Protein AF-0000000086879594 (afdb_homodimer)

Solvent-accessible surface area (backbone atoms only — not comparable to full-atom values): 29088 Å² total; per-residue (Å²): 90,80,46,72,38,68,49,72,82,68,60,65,84,67,46,51,39,40,62,44,34,37,35,33,39,35,71,40,39,74,44,66,48,80,43,55,66,54,32,58,62,89,45,32,44,65,20,32,41,37,39,39,28,72,30,47,27,28,38,40,47,52,100,88,46,76,40,81,42,37,57,43,20,35,38,27,35,19,44,23,47,61,41,34,36,32,31,28,75,90,44,26,24,21,36,38,37,40,30,26,37,56,52,65,44,53,66,65,52,67,50,61,10,53,89,48,69,36,46,30,30,50,71,54,46,68,60,53,51,49,42,52,50,48,51,49,55,48,54,76,66,60,45,78,82,41,50,39,55,48,26,19,44,52,47,24,46,54,51,41,45,71,67,52,35,29,48,50,100,40,83,80,54,65,60,54,57,32,44,48,54,29,48,46,50,43,52,76,42,27,39,46,96,74,47,68,59,56,45,11,52,70,42,70,39,54,49,69,58,33,49,53,50,39,22,69,68,52,74,43,47,63,70,57,51,47,48,50,36,17,50,45,50,38,51,40,43,41,47,72,46,87,65,48,67,64,54,42,21,53,63,24,39,40,93,38,49,70,56,41,42,50,52,40,23,72,73,62,74,35,44,61,66,57,48,20,57,67,56,35,65,71,74,72,128,89,82,45,73,41,68,48,70,83,68,60,64,84,66,45,51,38,39,63,46,36,38,37,34,38,36,71,39,40,74,43,66,46,81,43,56,66,55,34,58,63,89,46,31,45,66,19,33,42,38,38,38,28,71,29,47,26,27,37,41,47,53,101,88,47,76,42,81,42,35,57,44,20,34,37,27,36,20,45,24,46,60,41,35,37,33,32,27,76,88,44,26,23,21,36,38,36,41,30,25,37,55,54,64,45,54,68,66,52,68,50,61,9,52,89,48,68,37,46,29,30,51,71,54,46,69,59,53,51,50,43,52,50,49,50,50,55,48,54,77,66,60,45,78,83,40,49,38,56,49,25,20,44,52,47,23,47,52,51,42,45,70,67,53,37,29,50,52,99,39,82,80,53,66,59,53,58,31,45,47,52,30,47,45,50,43,53,76,42,28,39,47,96,74,46,68,58,56,44,11,51,70,40,69,40,54,49,68,58,32,48,52,51,41,23,69,68,52,73,41,46,63,70,57,51,47,47,51,37,18,49,46,50,38,52,40,44,40,47,72,47,87,66,49,68,63,54,43,22,53,62,22,39,40,93,38,51,69,57,41,42,52,51,42,24,72,73,63,74,35,46,62,66,57,49,19,56,68,56,35,65,70,73,71,129

Radius of gyration: 26.43 Å; Cα contacts (8 Å, |Δi|>4): 1089; chains: 2; bounding box: 66×77×50 Å

Sequence (570 aa):
MKEHIFLPKPVFPRHVCYPDFIGGYSDFPKHSVNREYRSKEINLDQCYNLHLVLGGKGFLHTPTNSYELTRGQGFLYGPGLRQTYHSDSDDPWSIRWVHFYGIRLEELLNGKGIDEPWLFQCSNFPLVTALMDRLLQLGREYQVEDEHSMAATLYELLTTLQSTANQINVLVNQTAERIREAANYVRSHSHEHITLEQAAGIAGYSTPYFSRKFSQTFGMSFPEFLMESRLLHAKHLLATTNLSIKQITLETGFSQSSYFIRCFRSQENLTPLQFRNIHNLTIGRMKEHIFLPKPVFPRHVCYPDFIGGYSDFPKHSVNREYRSKEINLDQCYNLHLVLGGKGFLHTPTNSYELTRGQGFLYGPGLRQTYHSDSDDPWSIRWVHFYGIRLEELLNGKGIDEPWLFQCSNFPLVTALMDRLLQLGREYQVEDEHSMAATLYELLTTLQSTANQINVLVNQTAERIREAANYVRSHSHEHITLEQAAGIAGYSTPYFSRKFSQTFGMSFPEFLMESRLLHAKHLLATTNLSIKQITLETGFSQSSYFIRCFRSQENLTPLQFRNIHNLTIGR

Foldseek 3Di:
DKDKFADDDAPPAAQQKFFGIKIKDDPDQFFWDWFAFCDPVVPLQAWKKKKAWQAWWKWWDDPVDIDIDGHQKIKMAHHRDTTTMGAHNVTGTIMIMTIMHHDPVCVLLVNARPPHMQIWGQPDRVVLVVLSVVLVVCRVVPDSVCRVVNSVSVSVNSNNCSQGIHRVVDPGCLVLVLLVVLLVVCLVCLLADDDLCNSCVSSPHHSVVSQVVNCVRVVDGPVVSSLVSLLVQLLVCLLPHPDDLVRSCNRSNHPDSVVVQVSNCVVVVDGSNRSSCVRVPDPPD/DKDKFADDDAPPAAQQKFFGIKIKDDPDQFFWDWFAFQDPVSDLQAWKKKKAWQAWWKWWDDPVDIDIDGHQKIKMAHHRDTTTMGAHNVTGTIMIMTIMHHDPVCVLLVNARPPHMQIWGQPDRVVLVVLSVVLVVCRVVPDSVCRVVNSVSVSVNSNNCSQGIHRVVDPGCLVLVLLVVLLVVLLVCLLADDDLCNSCVSSPHHSVVSQVVNCVRVVDGPVVSSLVSLLVQLLVCLQPHPDDLVRSCNRSNHPDSVVVQVSNCVVVVDGSNRSSCVRVPDPPD

InterPro domains:
  IPR003313 AraC-type arabinose-binding/dimerisation domain [PF02311] (48-158)
  IPR009057 Homedomain-like superfamily [SSF46689] (177-227)
  IPR009057 Homedomain-like superfamily [SSF46689] (230-277)
  IPR018060 AraC-like, DNA binding HTH domain [PF12833] (200-277)
  IPR018060 AraC-like, DNA binding HTH domain [PS01124] (180-278)
  IPR018060 AraC-like, DNA binding HTH domain [SM00342] (193-276)
  IPR018062 HTH domain AraC-type, conserved site [PS00041] (230-272)
  IPR037923 Transcription regulator HTH-like [SSF51215] (7-162)

Secondary structure (DSSP, 8-state):
-EEEEE-PPPSSTT-S-EEEEEEEESS-TT-EEEE-TT--GGGTTT-EEEEEEEESEEEEE-SS-EEEEETTEEEEE-TT--EEEEE-SSSBPEEEEEEEE-SSHHHHTTTTTTSS-EEEE-SSHHHHHHHHHHHHHHHHT--GGGHHHHHHHHHHHHHHHHHH-EETTS---HHHHHHHHHHHHHHHTTTS---HHHHHHHHTS-HHHHHHHHHHHHSS-HHHHHHHHHHHHHHHHHHH----HHHHHHHTT-S-HHHHHHHHHHHHSS-HHHHHHHHS-----/-EEEEE-PPPSSTT-S-EEEEEEEE-S-TT-EEEE-TT--GGGTTT-EEEEEEEESEEEEE-SS-EEEEETTEEEEE-TT--EEEEE-SSSBPEEEEEEEE-SSHHHHTTTTTTSS-EEEE-SSHHHHHHHHHHHHHHHHT--GGGHHHHHHHHHHHHHHHHHH-EETTS---HHHHHHHHHHHHHHHTTTS---HHHHHHHHTS-HHHHHHHHHHHHSS-HHHHHHHHHHHHHHHHHHH----HHHHHHHTT-S-HHHHHHHHHHHHSS-HHHHHHHHS-----

Organism: NCBI:txid248903

Nearest PDB structures (foldseek):
  6nwj-assembly1_B  TM=8.249E-01  e=8.366E-11  Clostridium perfringens str. 13
  6nwo-assembly1_A  TM=8.234E-01  e=6.653E-10  Clostridium perfringens str. 13
  3w6v-assembly1_A  TM=9.601E-01  e=6.930E-07  Streptomyces griseus
  3oio-assembly1_A  TM=9.271E-01  e=2.248E-06  Chromobacterium violaceum
  1bl0-assembly1_A  TM=8.661E-01  e=1.598E-05  Escherichia coli

pLDDT: mean 84.56, std 11.78, range [28.56, 98.38]

Structure (mmCIF, N/CA/C/O backbone):
data_AF-0000000086879594-model_v1
#
loop_
_entity.id
_entity.type
_entity.pdbx_description
1 polymer 'AraC family transcriptional regulator'
#
loop_
_atom_site.group_PDB
_atom_site.id
_atom_site.type_symbol
_atom_site.label_atom_id
_atom_site.label_alt_id
_atom_site.label_comp_id
_atom_site.label_asym_id
_atom_site.label_entity_id
_atom_site.label_seq_id
_atom_site.pdbx_PDB_ins_code
_atom_site.Cartn_x
_atom_site.Cartn_y
_atom_site.Cartn_z
_atom_site.occupancy
_atom_site.B_iso_or_equiv
_atom_site.auth_seq_id
_atom_site.auth_comp_id
_atom_site.auth_asym_id
_atom_site.auth_atom_id
_atom_site.pdbx_PDB_model_num
ATOM 1 N N . MET A 1 1 ? -12.969 11.367 24.25 1 64.5 1 MET A N 1
ATOM 2 C CA . MET A 1 1 ? -11.602 11.5 23.75 1 64.5 1 MET A CA 1
ATOM 3 C C . MET A 1 1 ? -11.578 12.055 22.328 1 64.5 1 MET A C 1
ATOM 5 O O . MET A 1 1 ? -12.453 11.727 21.516 1 64.5 1 MET A O 1
ATOM 9 N N . LYS A 1 2 ? -10.945 13.18 22.094 1 78.94 2 LYS A N 1
ATOM 10 C CA . LYS A 1 2 ? -10.766 13.812 20.797 1 78.94 2 LYS A CA 1
ATOM 11 C C . LYS A 1 2 ? -9.305 13.797 20.375 1 78.94 2 LYS A C 1
ATOM 13 O O . LYS A 1 2 ? -8.422 14.195 21.141 1 78.94 2 LYS A O 1
ATOM 18 N N . GLU A 1 3 ? -9.078 13.094 19.297 1 81.31 3 GLU A N 1
ATOM 19 C CA . GLU A 1 3 ? -7.715 13.016 18.797 1 81.31 3 GLU A CA 1
ATOM 20 C C . GLU A 1 3 ? -7.629 13.516 17.359 1 81.31 3 GLU A C 1
ATOM 22 O O . GLU A 1 3 ? -8.461 13.164 16.516 1 81.31 3 GLU A O 1
ATOM 27 N N . HIS A 1 4 ? -6.695 14.453 17.078 1 81.56 4 HIS A N 1
ATOM 28 C CA . HIS A 1 4 ? -6.391 14.977 15.758 1 81.56 4 HIS A CA 1
ATOM 29 C C . HIS A 1 4 ? -4.898 14.875 15.453 1 81.56 4 HIS A C 1
ATOM 31 O O . HIS A 1 4 ? -4.07 15.406 16.203 1 81.56 4 HIS A O 1
ATOM 37 N N . ILE A 1 5 ? -4.648 14.172 14.445 1 84.12 5 ILE A N 1
ATOM 38 C CA . ILE A 1 5 ? -3.26 14 14.031 1 84.12 5 ILE A CA 1
ATOM 39 C C . ILE A 1 5 ? -3.078 14.492 12.602 1 84.12 5 ILE A C 1
ATOM 41 O O . ILE A 1 5 ? -3.691 13.961 11.672 1 84.12 5 ILE A O 1
ATOM 45 N N . PHE A 1 6 ? -2.326 15.516 12.43 1 81.5 6 PHE A N 1
ATOM 46 C CA . PHE A 1 6 ? -2.014 16.031 11.109 1 81.5 6 PHE A CA 1
ATOM 47 C C . PHE A 1 6 ? -0.666 15.516 10.625 1 81.5 6 PHE A C 1
ATOM 49 O O . PHE A 1 6 ? 0.302 15.477 11.391 1 81.5 6 PHE A O 1
ATOM 56 N N . LEU A 1 7 ? -0.667 15.102 9.43 1 84.81 7 LEU A N 1
ATOM 57 C CA . LEU A 1 7 ? 0.548 14.492 8.898 1 84.81 7 LEU A CA 1
ATOM 58 C C . LEU A 1 7 ? 1.254 15.43 7.926 1 84.81 7 LEU A C 1
ATOM 60 O O . LEU A 1 7 ? 0.605 16.234 7.254 1 84.81 7 LEU A O 1
ATOM 64 N N . PRO A 1 8 ? 2.555 15.375 7.859 1 77.94 8 PRO A N 1
ATOM 65 C CA . PRO A 1 8 ? 3.287 16.156 6.855 1 77.94 8 PRO A CA 1
ATOM 66 C C . PRO A 1 8 ? 3.078 15.625 5.438 1 77.94 8 PRO A C 1
ATOM 68 O O . PRO A 1 8 ? 2.641 14.484 5.258 1 77.94 8 PRO A O 1
ATOM 71 N N . LYS A 1 9 ? 3.387 16.516 4.477 1 78 9 LYS A N 1
ATOM 72 C CA . LYS A 1 9 ? 3.432 16.047 3.1 1 78 9 LYS A CA 1
ATOM 73 C C . LYS A 1 9 ? 4.516 14.977 2.922 1 78 9 LYS A C 1
ATOM 75 O O . LYS A 1 9 ? 5.609 15.102 3.477 1 78 9 LYS A O 1
ATOM 80 N N . PRO A 1 10 ? 4.168 13.992 2.195 1 84.25 10 PRO A N 1
ATOM 81 C CA . PRO A 1 10 ? 5.164 12.938 2.016 1 84.25 10 PRO A CA 1
ATOM 82 C C . PRO A 1 10 ? 6.367 13.391 1.193 1 84.25 10 PRO A C 1
ATOM 84 O O . PRO A 1 10 ? 6.234 14.258 0.327 1 84.25 10 PRO A O 1
ATOM 87 N N . VAL A 1 11 ? 7.523 12.812 1.504 1 79.44 11 VAL A N 1
ATOM 88 C CA . VAL A 1 11 ? 8.742 13.055 0.733 1 79.44 11 VAL A CA 1
ATOM 89 C C . VAL A 1 11 ? 8.656 12.328 -0.608 1 79.44 11 VAL A C 1
ATOM 91 O O . VAL A 1 11 ? 8.984 12.898 -1.65 1 79.44 11 VAL A O 1
ATOM 94 N N . PHE A 1 12 ? 8.281 11.062 -0.526 1 85.94 12 PHE A N 1
ATOM 95 C CA . PHE A 1 12 ? 8.031 10.32 -1.759 1 85.94 12 PHE A CA 1
ATOM 96 C C . PHE A 1 12 ? 6.805 10.875 -2.48 1 85.94 12 PHE A C 1
ATOM 98 O O . PHE A 1 12 ? 5.699 10.859 -1.939 1 85.94 12 PHE A O 1
ATOM 105 N N . PRO A 1 13 ? 6.875 11.414 -3.643 1 78.44 13 PRO A N 1
ATOM 106 C CA . PRO A 1 13 ? 5.82 12.219 -4.262 1 78.44 13 PRO A CA 1
ATOM 107 C C . PRO A 1 13 ? 4.785 11.367 -4.996 1 78.44 13 PRO A C 1
ATOM 109 O O . PRO A 1 13 ? 3.797 11.898 -5.508 1 78.44 13 PRO A O 1
ATOM 112 N N . ARG A 1 14 ? 4.914 10.094 -5.062 1 86.19 14 ARG A N 1
ATOM 113 C CA . ARG A 1 14 ? 4.055 9.328 -5.957 1 86.19 14 ARG A CA 1
ATOM 114 C C . ARG A 1 14 ? 3.244 8.297 -5.18 1 86.19 14 ARG A C 1
ATOM 116 O O . ARG A 1 14 ? 2.947 7.215 -5.695 1 86.19 14 ARG A O 1
ATOM 123 N N . HIS A 1 15 ? 3.008 8.562 -3.943 1 93.31 15 HIS A N 1
ATOM 124 C CA . HIS A 1 15 ? 2.137 7.652 -3.207 1 93.31 15 HIS A CA 1
ATOM 125 C C . HIS A 1 15 ? 0.747 7.594 -3.83 1 93.31 15 HIS A C 1
ATOM 127 O O . HIS A 1 15 ? 0.178 8.633 -4.188 1 93.31 15 HIS A O 1
ATOM 133 N N . VAL A 1 16 ? 0.191 6.453 -3.916 1 91.38 16 VAL A N 1
ATOM 134 C CA . VAL A 1 16 ? -1.162 6.281 -4.434 1 91.38 16 VAL A CA 1
ATOM 135 C C . VAL A 1 16 ? -2.17 6.898 -3.469 1 91.38 16 VAL A C 1
ATOM 137 O O . VAL A 1 16 ? -3.209 7.414 -3.891 1 91.38 16 VAL A O 1
ATOM 140 N N . CYS A 1 17 ? -1.896 6.82 -2.246 1 94.5 17 CYS A N 1
ATOM 141 C CA . CYS A 1 17 ? -2.703 7.434 -1.196 1 94.5 17 CYS A CA 1
ATOM 142 C C . CYS A 1 17 ? -1.844 7.809 0.004 1 94.5 17 CYS A C 1
ATOM 144 O O . CYS A 1 17 ? -0.892 7.102 0.338 1 94.5 17 CYS A O 1
ATOM 146 N N . TYR A 1 18 ? -2.168 8.852 0.578 1 95 18 TYR A N 1
ATOM 147 C CA . TYR A 1 18 ? -1.444 9.328 1.75 1 95 18 TYR A CA 1
ATOM 148 C C . TYR A 1 18 ? -2.359 10.141 2.664 1 95 18 TYR A C 1
ATOM 150 O O . TYR A 1 18 ? -3.152 10.953 2.191 1 95 18 TYR A O 1
ATOM 158 N N . PRO A 1 19 ? -2.262 9.859 3.947 1 94.81 19 PRO A N 1
ATOM 159 C CA . PRO A 1 19 ? -3.143 10.594 4.859 1 94.81 19 PRO A CA 1
ATOM 160 C C . PRO A 1 19 ? -2.705 12.039 5.074 1 94.81 19 PRO A C 1
ATOM 162 O O . PRO A 1 19 ? -1.505 12.32 5.125 1 94.81 19 PRO A O 1
ATOM 165 N N . ASP A 1 20 ? -3.613 12.922 5.074 1 87.19 20 ASP A N 1
ATOM 166 C CA . ASP A 1 20 ? -3.398 14.328 5.406 1 87.19 20 ASP A CA 1
ATOM 167 C C . ASP A 1 20 ? -3.678 14.594 6.883 1 87.19 20 ASP A C 1
ATOM 169 O O . ASP A 1 20 ? -2.898 15.273 7.555 1 87.19 20 ASP A O 1
ATOM 173 N N . PHE A 1 21 ? -4.777 14.023 7.25 1 86 21 PHE A N 1
ATOM 174 C CA . PHE A 1 21 ? -5.301 14.266 8.586 1 86 21 PHE A CA 1
ATOM 175 C C . PHE A 1 21 ? -6.043 13.039 9.109 1 86 21 PHE A C 1
ATOM 177 O O . PHE A 1 21 ? -6.863 12.453 8.398 1 86 21 PHE A O 1
ATOM 184 N N . ILE A 1 22 ? -5.633 12.531 10.406 1 91.44 22 ILE A N 1
ATOM 185 C CA . ILE A 1 22 ? -6.277 11.375 11.023 1 91.44 22 ILE A CA 1
ATOM 186 C C . ILE A 1 22 ? -6.809 11.758 12.406 1 91.44 22 ILE A C 1
ATOM 188 O O . ILE A 1 22 ? -6.242 12.625 13.078 1 91.44 22 ILE A O 1
ATOM 192 N N . GLY A 1 23 ? -7.938 11.164 12.75 1 89.75 23 GLY A N 1
ATOM 193 C CA . GLY A 1 23 ? -8.438 11.438 14.086 1 89.75 23 GLY A CA 1
ATOM 194 C C . GLY A 1 23 ? -9.578 10.531 14.5 1 89.75 23 GLY A C 1
ATOM 195 O O . GLY A 1 23 ? -9.82 9.5 13.859 1 89.75 23 GLY A O 1
ATOM 196 N N . GLY A 1 24 ? -10.078 10.805 15.672 1 86.94 24 GLY A N 1
ATOM 197 C CA . GLY A 1 24 ? -11.211 10.078 16.219 1 86.94 24 GLY A CA 1
ATOM 198 C C . GLY A 1 24 ? -11.875 10.797 17.375 1 86.94 24 GLY A C 1
ATOM 199 O O . GLY A 1 24 ? -11.258 11.641 18.031 1 86.94 24 GLY A O 1
ATOM 200 N N . TYR A 1 25 ? -13.164 10.617 17.453 1 81.56 25 TYR A N 1
ATOM 201 C CA . TYR A 1 25 ? -13.953 11.117 18.578 1 81.56 25 TYR A CA 1
ATOM 202 C C . TYR A 1 25 ? -14.633 9.977 19.312 1 81.56 25 TYR A C 1
ATOM 204 O O . TYR A 1 25 ? -15.078 9.008 18.703 1 81.56 25 TYR A O 1
ATOM 212 N N . SER A 1 26 ? -14.469 10.008 20.547 1 78.38 26 SER A N 1
ATOM 213 C CA . SER A 1 26 ? -15.258 9.086 21.359 1 78.38 26 SER A CA 1
ATOM 214 C C . SER A 1 26 ? -16.172 9.844 22.312 1 78.38 26 SER A C 1
ATOM 216 O O . SER A 1 26 ? -15.742 10.773 22.984 1 78.38 26 SER A O 1
ATOM 218 N N . ASP A 1 27 ? -17.469 9.406 22.344 1 70 27 ASP A N 1
ATOM 219 C CA . ASP A 1 27 ? -18.469 9.898 23.281 1 70 27 ASP A CA 1
ATOM 220 C C . ASP A 1 27 ? -18.594 11.422 23.203 1 70 27 ASP A C 1
ATOM 222 O O . ASP A 1 27 ? -18.531 12.102 24.234 1 70 27 ASP A O 1
ATOM 226 N N . PHE A 1 28 ? -18.688 11.953 22.016 1 71.44 28 PHE A N 1
ATOM 227 C CA . PHE A 1 28 ? -18.875 13.375 21.797 1 71.44 28 PHE A CA 1
ATOM 228 C C . PHE A 1 28 ? -20.219 13.648 21.125 1 71.44 28 PHE A C 1
ATOM 230 O O . PHE A 1 28 ? -20.297 13.727 19.891 1 71.44 28 PHE A O 1
ATOM 237 N N . PRO A 1 29 ? -21.188 13.773 22 1 72.88 29 PRO A N 1
ATOM 238 C CA . PRO A 1 29 ? -22.547 13.898 21.469 1 72.88 29 PRO A CA 1
ATOM 239 C C . PRO A 1 29 ? -22.734 15.148 20.594 1 72.88 29 PRO A C 1
ATOM 241 O O . PRO A 1 29 ? -23.672 15.227 19.812 1 72.88 29 PRO A O 1
ATOM 244 N N . LYS A 1 30 ? -21.844 16.094 20.609 1 70.44 30 LYS A N 1
ATOM 245 C CA . LYS A 1 30 ? -22 17.359 19.891 1 70.44 30 LYS A CA 1
ATOM 246 C C . LYS A 1 30 ? -21.328 17.312 18.531 1 70.44 30 LYS A C 1
ATOM 248 O O . LYS A 1 30 ? -21.297 18.312 17.812 1 70.44 30 LYS A O 1
ATOM 253 N N . HIS A 1 31 ? -20.938 16.219 18.25 1 75.56 31 HIS A N 1
ATOM 254 C CA . HIS A 1 31 ? -20.266 16.141 16.953 1 75.56 31 HIS A CA 1
ATOM 255 C C . HIS A 1 31 ? -21.25 16.312 15.805 1 75.56 31 HIS A C 1
ATOM 257 O O . HIS A 1 31 ? -22.172 15.492 15.641 1 75.56 31 HIS A O 1
ATOM 263 N N . SER A 1 32 ? -21.156 17.422 15.07 1 75.62 32 SER A N 1
ATOM 264 C CA . SER A 1 32 ? -22 17.719 13.914 1 75.62 32 SER A CA 1
ATOM 265 C C . SER A 1 32 ? -21.203 18.422 12.82 1 75.62 32 SER A C 1
ATOM 267 O O . SER A 1 32 ? -20.422 19.328 13.102 1 75.62 32 SER A O 1
ATOM 269 N N . VAL A 1 33 ? -21.281 17.984 11.664 1 77.56 33 VAL A N 1
ATOM 270 C CA . VAL A 1 33 ? -20.578 18.547 10.516 1 77.56 33 VAL A CA 1
ATOM 271 C C . VAL A 1 33 ? -21.578 18.922 9.422 1 77.56 33 VAL A C 1
ATOM 273 O O . VAL A 1 33 ? -22.484 18.156 9.117 1 77.56 33 VAL A O 1
ATOM 276 N N . ASN A 1 34 ? -21.547 20.141 8.984 1 75.25 34 ASN A N 1
ATOM 277 C CA . ASN A 1 34 ? -22.266 20.656 7.828 1 75.25 34 ASN A CA 1
ATOM 278 C C . ASN A 1 34 ? -21.344 21.422 6.891 1 75.25 34 ASN A C 1
ATOM 280 O O . ASN A 1 34 ? -21.031 22.594 7.152 1 75.25 34 ASN A O 1
ATOM 284 N N . ARG A 1 35 ? -20.953 20.719 5.836 1 73.38 35 ARG A N 1
ATOM 285 C CA . ARG A 1 35 ? -20.031 21.344 4.891 1 73.38 35 ARG A CA 1
ATOM 286 C C . ARG A 1 35 ? -20.656 21.422 3.496 1 73.38 35 ARG A C 1
ATOM 288 O O . ARG A 1 35 ? -21.281 20.453 3.033 1 73.38 35 ARG A O 1
ATOM 295 N N . GLU A 1 36 ? -20.438 22.594 2.936 1 70.44 36 GLU A N 1
ATOM 296 C CA . GLU A 1 36 ? -20.984 22.828 1.604 1 70.44 36 GLU A CA 1
ATOM 297 C C . GLU A 1 36 ? -20.062 22.266 0.521 1 70.44 36 GLU A C 1
ATOM 299 O O . GLU A 1 36 ? -18.922 21.922 0.793 1 70.44 36 GLU A O 1
ATOM 304 N N . TYR A 1 37 ? -20.656 22.25 -0.643 1 69.38 37 TYR A N 1
ATOM 305 C CA . TYR A 1 37 ? -19.906 21.766 -1.798 1 69.38 37 TYR A CA 1
ATOM 306 C C . TYR A 1 37 ? -18.641 22.594 -2.008 1 69.38 37 TYR A C 1
ATOM 308 O O . TYR A 1 37 ? -18.656 23.812 -1.871 1 69.38 37 TYR A O 1
ATOM 316 N N . ARG A 1 38 ? -17.578 21.891 -2.324 1 62.81 38 ARG A N 1
ATOM 317 C CA . ARG A 1 38 ? -16.281 22.438 -2.709 1 62.81 38 ARG A CA 1
ATOM 318 C C . ARG A 1 38 ? -15.664 23.234 -1.569 1 62.81 38 ARG A C 1
ATOM 320 O O . ARG A 1 38 ? -14.977 24.234 -1.807 1 62.81 38 ARG A O 1
ATOM 327 N N . SER A 1 39 ? -16.062 22.828 -0.453 1 58.25 39 SER A N 1
ATOM 328 C CA . SER A 1 39 ? -15.445 23.484 0.695 1 58.25 39 SER A CA 1
ATOM 329 C C . SER A 1 39 ? -13.93 23.328 0.671 1 58.25 39 SER A C 1
ATOM 331 O O . SER A 1 39 ? -13.414 22.234 0.4 1 58.25 39 SER A O 1
ATOM 333 N N . LYS A 1 40 ? -13.289 24.359 0.74 1 58.16 40 LYS A N 1
ATOM 334 C CA . LYS A 1 40 ? -11.828 24.344 0.805 1 58.16 40 LYS A CA 1
ATOM 335 C C . LYS A 1 40 ? -11.344 24.172 2.24 1 58.16 40 LYS A C 1
ATOM 337 O O . LYS A 1 40 ? -10.141 24.172 2.5 1 58.16 40 LYS A O 1
ATOM 342 N N . GLU A 1 41 ? -12.383 24.016 3.029 1 58.34 41 GLU A N 1
ATOM 343 C CA . GLU A 1 41 ? -12.031 23.812 4.434 1 58.34 41 GLU A CA 1
ATOM 344 C C . GLU A 1 41 ? -11.211 22.547 4.613 1 58.34 41 GLU A C 1
ATOM 346 O O . GLU A 1 41 ? -11.602 21.469 4.137 1 58.34 41 GLU A O 1
ATOM 351 N N . ILE A 1 42 ? -10.102 22.672 5.184 1 56.41 42 ILE A N 1
ATOM 352 C CA . ILE A 1 42 ? -9.195 21.578 5.516 1 56.41 42 ILE A CA 1
ATOM 353 C C . ILE A 1 42 ? -8.898 20.75 4.266 1 56.41 42 ILE A C 1
ATOM 355 O O . ILE A 1 42 ? -8.883 19.531 4.316 1 56.41 42 ILE A O 1
ATOM 359 N N . ASN A 1 43 ? -8.859 21.391 3.15 1 63.59 43 ASN A N 1
ATOM 360 C CA . ASN A 1 43 ? -8.5 20.781 1.867 1 63.59 43 ASN A CA 1
ATOM 361 C C . ASN A 1 43 ? -9.531 19.75 1.427 1 63.59 43 ASN A C 1
ATOM 363 O O . ASN A 1 43 ? -9.172 18.75 0.805 1 63.59 43 ASN A O 1
ATOM 367 N N . LEU A 1 44 ? -10.75 19.891 1.897 1 68.5 44 LEU A N 1
ATOM 368 C CA . LEU A 1 44 ? -11.789 18.922 1.604 1 68.5 44 LEU A CA 1
ATOM 369 C C . LEU A 1 44 ? -12.141 18.922 0.119 1 68.5 44 LEU A C 1
ATOM 371 O O . LEU A 1 44 ? -12.773 17.984 -0.377 1 68.5 44 LEU A O 1
ATOM 375 N N . ASP A 1 45 ? -11.68 19.891 -0.508 1 68.75 45 ASP A N 1
ATOM 376 C CA . ASP A 1 45 ? -11.875 19.938 -1.955 1 68.75 45 ASP A CA 1
ATOM 377 C C . ASP A 1 45 ? -10.883 19.016 -2.668 1 68.75 45 ASP A C 1
ATOM 379 O O . ASP A 1 45 ? -11.07 18.688 -3.84 1 68.75 45 ASP A O 1
ATOM 383 N N . GLN A 1 46 ? -9.93 18.578 -1.883 1 71.75 46 GLN A N 1
ATOM 384 C CA . GLN A 1 46 ? -8.891 17.797 -2.543 1 71.75 46 GLN A CA 1
ATOM 385 C C . GLN A 1 46 ? -8.727 16.422 -1.893 1 71.75 46 GLN A C 1
ATOM 387 O O . GLN A 1 46 ? -8.133 15.523 -2.479 1 71.75 46 GLN A O 1
ATOM 392 N N . CYS A 1 47 ? -9.344 16.312 -0.742 1 87 47 CYS A N 1
ATOM 393 C CA . CYS A 1 47 ? -9.07 15.094 0.009 1 87 47 CYS A CA 1
ATOM 394 C C . CYS A 1 47 ? -10.312 14.219 0.114 1 87 47 CYS A C 1
ATOM 396 O O . CYS A 1 47 ? -11.438 14.734 0.125 1 87 47 CYS A O 1
ATOM 398 N N . TYR A 1 48 ? -10.133 12.969 0.056 1 92.5 48 TYR A N 1
ATOM 399 C CA . TYR A 1 48 ? -11.148 12.023 0.489 1 92.5 48 TYR A CA 1
ATOM 400 C C . TYR A 1 48 ? -11.289 12.023 2.008 1 92.5 48 TYR A C 1
ATOM 402 O O . TYR A 1 48 ? -10.336 12.367 2.721 1 92.5 48 TYR A O 1
ATOM 410 N N . ASN A 1 49 ? -12.477 11.734 2.449 1 93.38 49 ASN A N 1
ATOM 411 C CA . ASN A 1 49 ? -12.773 11.695 3.879 1 93.38 49 ASN A CA 1
ATOM 412 C C . ASN A 1 49 ? -13.477 10.398 4.273 1 93.38 49 ASN A C 1
ATOM 414 O O . ASN A 1 49 ? -14.664 10.219 3.988 1 93.38 49 ASN A O 1
ATOM 418 N N . LEU A 1 50 ? -12.719 9.484 4.984 1 96 50 LEU A N 1
ATOM 419 C CA . LEU A 1 50 ? -13.234 8.188 5.395 1 96 50 LEU A CA 1
ATOM 420 C C . LEU A 1 50 ? -13.562 8.18 6.887 1 96 50 LEU A C 1
ATOM 422 O O . LEU A 1 50 ? -12.758 8.625 7.703 1 96 50 LEU A O 1
ATOM 426 N N . HIS A 1 51 ? -14.781 7.738 7.227 1 95.38 51 HIS A N 1
ATOM 427 C CA . HIS A 1 51 ? -15.195 7.609 8.617 1 95.38 51 HIS A CA 1
ATOM 428 C C . HIS A 1 51 ? -15.602 6.18 8.945 1 95.38 51 HIS A C 1
ATOM 430 O O . HIS A 1 51 ? -16.25 5.512 8.133 1 95.38 51 HIS A O 1
ATOM 436 N N . LEU A 1 52 ? -15.211 5.738 10.07 1 95.5 52 LEU A N 1
ATOM 437 C CA . LEU A 1 52 ? -15.594 4.438 10.609 1 95.5 52 LEU A CA 1
ATOM 438 C C . LEU A 1 52 ? -16.25 4.586 11.977 1 95.5 52 LEU A C 1
ATOM 440 O O . LEU A 1 52 ? -15.711 5.254 12.859 1 95.5 52 LEU A O 1
ATOM 444 N N . VAL A 1 53 ? -17.422 3.961 12.156 1 94.38 53 VAL A N 1
ATOM 445 C CA . VAL A 1 53 ? -18.125 4.016 13.43 1 94.38 53 VAL A CA 1
ATOM 446 C C . VAL A 1 53 ? -17.703 2.832 14.305 1 94.38 53 VAL A C 1
ATOM 448 O O . VAL A 1 53 ? -17.922 1.675 13.938 1 94.38 53 VAL A O 1
ATOM 451 N N . LEU A 1 54 ? -17.125 3.117 15.414 1 94.25 54 LEU A N 1
ATOM 452 C CA . LEU A 1 54 ? -16.641 2.09 16.328 1 94.25 54 LEU A CA 1
ATOM 453 C C . LEU A 1 54 ? -17.719 1.725 17.344 1 94.25 54 LEU A C 1
ATOM 455 O O . LEU A 1 54 ? -17.703 0.624 17.906 1 94.25 54 LEU A O 1
ATOM 459 N N . GLY A 1 55 ? -18.531 2.584 17.656 1 92.81 55 GLY A N 1
ATOM 460 C CA . GLY A 1 55 ? -19.625 2.41 18.594 1 92.81 55 GLY A CA 1
ATOM 461 C C . GLY A 1 55 ? -20.625 3.559 18.578 1 92.81 55 GLY A C 1
ATOM 462 O O . GLY A 1 55 ? -20.359 4.609 17.984 1 92.81 55 GLY A O 1
ATOM 463 N N . GLY A 1 56 ? -21.766 3.244 19.219 1 93.06 56 GLY A N 1
ATOM 464 C CA . GLY A 1 56 ? -22.812 4.258 19.203 1 93.06 56 GLY A CA 1
ATOM 465 C C . GLY A 1 56 ? -23.484 4.395 17.844 1 93.06 56 GLY A C 1
ATOM 466 O O . GLY A 1 56 ? -23.547 3.438 17.078 1 93.06 56 GLY A O 1
ATOM 467 N N . LYS A 1 57 ? -24.172 5.555 17.719 1 91.81 57 LYS A N 1
ATOM 468 C CA . LYS A 1 57 ? -24.828 5.754 16.438 1 91.81 57 LYS A CA 1
ATOM 469 C C . LYS A 1 57 ? -24.766 7.219 16.016 1 91.81 57 LYS A C 1
ATOM 471 O O . LYS A 1 57 ? -24.578 8.109 16.844 1 91.81 57 LYS A O 1
ATOM 476 N N . GLY A 1 58 ? -24.781 7.426 14.75 1 91.5 58 GLY A N 1
ATOM 477 C CA . GLY A 1 58 ? -24.828 8.734 14.117 1 91.5 58 GLY A CA 1
ATOM 478 C C . GLY A 1 58 ? -25.625 8.742 12.836 1 91.5 58 GLY A C 1
ATOM 479 O O . GLY A 1 58 ? -26.219 7.734 12.461 1 91.5 58 GLY A O 1
ATOM 480 N N . PHE A 1 59 ? -25.688 9.953 12.336 1 90.5 59 PHE A N 1
ATOM 481 C CA . PHE A 1 59 ? -26.531 10.109 11.156 1 90.5 59 PHE A CA 1
ATOM 482 C C . PHE A 1 59 ? -25.781 10.859 10.062 1 90.5 59 PHE A C 1
ATOM 484 O O . PHE A 1 59 ? -25.047 11.805 10.336 1 90.5 59 PHE A O 1
ATOM 491 N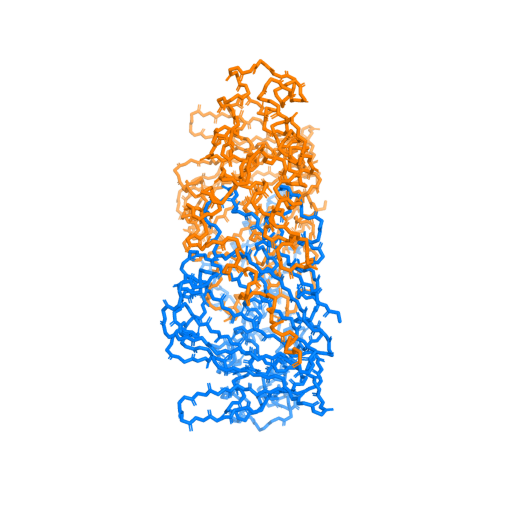 N . LEU A 1 60 ? -25.906 10.336 8.852 1 90.56 60 LEU A N 1
ATOM 492 C CA . LEU A 1 60 ? -25.438 11.023 7.656 1 90.56 60 LEU A CA 1
ATOM 493 C C . LEU A 1 60 ? -26.625 11.461 6.793 1 90.56 60 LEU A C 1
ATOM 495 O O . LEU A 1 60 ? -27.547 10.688 6.566 1 90.56 60 LEU A O 1
ATOM 499 N N . HIS A 1 61 ? -26.594 12.734 6.375 1 85.94 61 HIS A N 1
ATOM 500 C CA . HIS A 1 61 ? -27.703 13.289 5.613 1 85.94 61 HIS A CA 1
ATOM 501 C C . HIS A 1 61 ? -27.281 13.625 4.188 1 85.94 61 HIS A C 1
ATOM 503 O O . HIS A 1 61 ? -26.234 14.242 3.977 1 85.94 61 HIS A O 1
ATOM 509 N N . THR A 1 62 ? -28.031 13.125 3.299 1 78.56 62 THR A N 1
ATOM 510 C CA . THR A 1 62 ? -28 13.586 1.917 1 78.56 62 THR A CA 1
ATOM 511 C C . THR A 1 62 ? -29.219 14.445 1.598 1 78.56 62 THR A C 1
ATOM 513 O O . THR A 1 62 ? -30.141 14.547 2.408 1 78.56 62 THR A O 1
ATOM 516 N N . PRO A 1 63 ? -29.141 15.195 0.487 1 72.94 63 PRO A N 1
ATOM 517 C CA . PRO A 1 63 ? -30.312 16.016 0.173 1 72.94 63 PRO A CA 1
ATOM 518 C C . PRO A 1 63 ? -31.609 15.219 0.167 1 72.94 63 PRO A C 1
ATOM 520 O O . PRO A 1 63 ? -32.656 15.742 0.537 1 72.94 63 PRO A O 1
ATOM 523 N N . THR A 1 64 ? -31.547 13.922 -0.129 1 70.81 64 THR 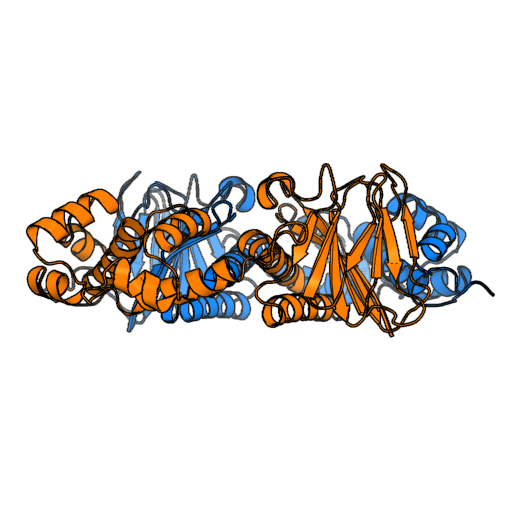A N 1
ATOM 524 C CA . THR A 1 64 ? -32.781 13.141 -0.327 1 70.81 64 THR A CA 1
ATOM 525 C C . THR A 1 64 ? -32.969 12.148 0.816 1 70.81 64 THR A C 1
ATOM 527 O O . THR A 1 64 ? -34.094 11.695 1.064 1 70.81 64 THR A O 1
ATOM 530 N N . ASN A 1 65 ? -31.875 11.828 1.525 1 79.44 65 ASN A N 1
ATOM 531 C CA . ASN A 1 65 ? -32 10.734 2.477 1 79.44 65 ASN A CA 1
ATOM 532 C C . ASN A 1 65 ? -31.188 10.992 3.742 1 79.44 65 ASN A C 1
ATOM 534 O O . ASN A 1 65 ? -30.328 11.867 3.76 1 79.44 65 ASN A O 1
ATOM 538 N N . SER A 1 66 ? -31.688 10.32 4.812 1 86.56 66 SER A N 1
ATOM 539 C CA . SER A 1 66 ? -30.922 10.258 6.059 1 86.56 66 SER A CA 1
ATOM 540 C C . SER A 1 66 ? -30.578 8.82 6.422 1 86.56 66 SER A C 1
ATOM 542 O O . SER A 1 66 ? -31.438 7.941 6.391 1 86.56 66 SER A O 1
ATOM 544 N N . TYR A 1 67 ? -29.328 8.633 6.77 1 88 67 TYR A N 1
ATOM 545 C CA . TYR A 1 67 ? -28.859 7.289 7.062 1 88 67 TYR A CA 1
ATOM 546 C C . TYR A 1 67 ? -28.328 7.195 8.484 1 88 67 TYR A C 1
ATOM 548 O O . TYR A 1 67 ? -27.516 8.023 8.906 1 88 67 TYR A O 1
ATOM 556 N N . GLU A 1 68 ? -28.922 6.227 9.141 1 91.88 68 GLU A N 1
ATOM 557 C CA . GLU A 1 68 ? -28.344 5.918 10.445 1 91.88 68 GLU A CA 1
ATOM 558 C C . GLU A 1 68 ? -27.156 4.98 10.312 1 91.88 68 GLU A C 1
ATOM 560 O O . GLU A 1 68 ? -27.219 3.99 9.586 1 91.88 68 GLU A O 1
ATOM 565 N N . LEU A 1 69 ? -26.062 5.34 10.969 1 92.19 69 LEU A N 1
ATOM 566 C CA . LEU A 1 69 ? -24.859 4.512 10.969 1 92.19 69 LEU A CA 1
ATOM 567 C C . LEU A 1 69 ? -24.516 4.043 12.383 1 92.19 69 LEU A C 1
ATOM 569 O O . LEU A 1 69 ? -24.578 4.828 13.336 1 92.19 69 LEU A O 1
ATOM 573 N N . THR A 1 70 ? -24.172 2.764 12.492 1 93.44 70 THR A N 1
ATOM 574 C CA . THR A 1 70 ? -23.828 2.158 13.773 1 93.44 70 THR A CA 1
ATOM 575 C C . THR A 1 70 ? -22.5 1.415 13.68 1 93.44 70 THR A C 1
ATOM 577 O O . THR A 1 70 ? -21.812 1.493 12.664 1 93.44 70 THR A O 1
ATOM 580 N N . ARG A 1 71 ? -22.203 0.739 14.805 1 93.44 71 ARG A N 1
ATOM 581 C CA . ARG A 1 71 ? -20.906 0.054 14.914 1 93.44 71 ARG A CA 1
ATOM 582 C C . ARG A 1 71 ? -20.656 -0.824 13.688 1 93.44 71 ARG A C 1
ATOM 584 O O . ARG A 1 71 ? -21.516 -1.605 13.289 1 93.44 71 ARG A O 1
ATOM 591 N N . GLY A 1 72 ? -19.453 -0.671 13.125 1 93.19 72 GLY A N 1
ATOM 592 C CA . GLY A 1 72 ? -19.062 -1.501 12 1 93.19 72 GLY A CA 1
ATOM 593 C C . GLY A 1 72 ? -19.391 -0.885 10.656 1 93.19 72 GLY A C 1
ATOM 594 O O . GLY A 1 72 ? -19 -1.399 9.609 1 93.19 72 GLY A O 1
ATOM 595 N N . GLN A 1 73 ? -20.109 0.143 10.719 1 93.56 73 GLN A N 1
ATOM 596 C CA . GLN A 1 73 ? -20.453 0.855 9.492 1 93.56 73 GLN A CA 1
ATOM 597 C C . GLN A 1 73 ? -19.594 2.1 9.32 1 93.56 73 GLN A C 1
ATOM 599 O O . GLN A 1 73 ? -18.875 2.494 10.234 1 93.56 73 GLN A O 1
ATOM 604 N N . GLY A 1 74 ? -19.578 2.631 8.078 1 94.69 74 GLY A N 1
ATOM 605 C CA . GLY A 1 74 ? -18.797 3.822 7.777 1 94.69 74 GLY A CA 1
ATOM 606 C C . GLY A 1 74 ? -19.234 4.512 6.496 1 94.69 74 GLY A C 1
ATOM 607 O O . GLY A 1 74 ? -20.219 4.121 5.879 1 94.69 74 GLY A O 1
ATOM 608 N N . PHE A 1 75 ? -18.594 5.574 6.211 1 93.06 75 PHE A N 1
ATOM 609 C CA . PHE A 1 75 ? -18.891 6.328 5.004 1 93.06 75 PHE A CA 1
ATOM 610 C C . PHE A 1 75 ? -17.641 6.992 4.445 1 93.06 75 PHE A C 1
ATOM 612 O O . PHE A 1 75 ? -16.688 7.238 5.176 1 93.06 75 PHE A O 1
ATOM 619 N N . LEU A 1 76 ? -17.672 7.207 3.164 1 94.06 76 LEU A N 1
ATOM 620 C CA . LEU A 1 76 ? -16.578 7.824 2.426 1 94.06 76 LEU A CA 1
ATOM 621 C C . LEU A 1 76 ? -17.078 8.961 1.542 1 94.06 76 LEU A C 1
ATOM 623 O O . LEU A 1 76 ? -18 8.766 0.749 1 94.06 76 LEU A O 1
ATOM 627 N N . TYR A 1 77 ? -16.484 10.172 1.768 1 89.62 77 TYR A N 1
ATOM 628 C CA . TYR A 1 77 ? -16.734 11.312 0.892 1 89.62 77 TYR A CA 1
ATOM 629 C C . TYR A 1 77 ? -15.539 11.547 -0.037 1 89.62 77 TYR A C 1
ATOM 631 O O . TYR A 1 77 ? -14.391 11.547 0.405 1 89.62 77 TYR A O 1
ATOM 639 N N . GLY A 1 78 ? -15.852 11.664 -1.314 1 87.12 78 GLY A N 1
ATOM 640 C CA . GLY A 1 78 ? -14.82 12.133 -2.227 1 87.12 78 GLY A CA 1
ATOM 641 C C . GLY A 1 78 ? -14.578 13.633 -2.137 1 87.12 78 GLY A C 1
ATOM 642 O O . GLY A 1 78 ? -15.281 14.336 -1.402 1 87.12 78 GLY A O 1
ATOM 643 N N . PRO A 1 79 ? -13.594 14.109 -2.875 1 82.19 79 PRO A N 1
ATOM 644 C CA . PRO A 1 79 ? -13.25 15.539 -2.82 1 82.19 79 PRO A CA 1
ATOM 645 C C . PRO A 1 79 ? -14.398 16.438 -3.271 1 82.19 79 PRO A C 1
ATOM 647 O O . PRO A 1 79 ? -15.039 16.172 -4.285 1 82.19 79 PRO A O 1
ATOM 650 N N . GLY A 1 80 ? -14.664 17.422 -2.424 1 76 80 GLY A N 1
ATOM 651 C CA . GLY A 1 80 ? -15.578 18.484 -2.822 1 76 80 GLY A CA 1
ATOM 652 C C . GLY A 1 80 ? -17.031 18.156 -2.533 1 76 80 GLY A C 1
ATOM 653 O O . GLY A 1 80 ? -17.906 18.984 -2.742 1 76 80 GLY A O 1
ATOM 654 N N . LEU A 1 81 ? -17.359 17.016 -2.098 1 77.06 81 LEU A N 1
ATOM 655 C CA . LEU A 1 81 ? -18.734 16.641 -1.812 1 77.06 81 LEU A CA 1
ATOM 656 C C . LEU A 1 81 ? -19.25 17.344 -0.562 1 77.06 81 LEU A C 1
ATOM 658 O O . LEU A 1 81 ? -18.484 17.562 0.386 1 77.06 81 LEU A O 1
ATOM 662 N N . ARG A 1 82 ? -20.5 17.672 -0.682 1 76.88 82 ARG A N 1
ATOM 663 C CA . ARG A 1 82 ? -21.156 18.203 0.507 1 76.88 82 ARG A CA 1
ATOM 664 C C . ARG A 1 82 ? -21.234 17.141 1.602 1 76.88 82 ARG A C 1
ATOM 666 O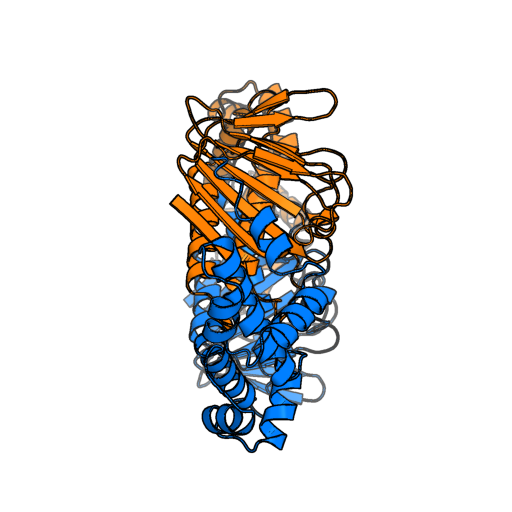 O . ARG A 1 82 ? -21.5 15.969 1.323 1 76.88 82 ARG A O 1
ATOM 673 N N . GLN A 1 83 ? -20.969 17.562 2.789 1 82.94 83 GLN A N 1
ATOM 674 C CA . GLN A 1 83 ? -20.953 16.641 3.908 1 82.94 83 GLN A CA 1
ATOM 675 C C . GLN A 1 83 ? -21.875 17.094 5.023 1 82.94 83 GLN A C 1
ATOM 677 O O . GLN A 1 83 ? -21.781 18.219 5.5 1 82.94 83 GLN A O 1
ATOM 682 N N . THR A 1 84 ? -22.828 16.266 5.367 1 84.44 84 THR A N 1
ATOM 683 C CA . THR A 1 84 ? -23.703 16.531 6.5 1 84.44 84 THR A CA 1
ATOM 684 C C . THR A 1 84 ? -23.891 15.281 7.348 1 84.44 84 THR A C 1
ATOM 686 O O . THR A 1 84 ? -24.516 14.312 6.906 1 84.44 84 THR A O 1
ATOM 689 N N . TYR A 1 85 ? -23.344 15.281 8.492 1 87.56 85 TYR A N 1
ATOM 690 C CA . TYR A 1 85 ? -23.484 14.156 9.406 1 87.56 85 TYR A CA 1
ATOM 691 C C . TYR A 1 85 ? -23.328 14.602 10.859 1 87.56 85 TYR A C 1
ATOM 693 O O . TYR A 1 85 ? -22.766 15.664 11.125 1 87.56 85 TYR A O 1
ATOM 701 N N . HIS A 1 86 ? -23.906 13.883 11.797 1 89.12 86 HIS A N 1
ATOM 702 C CA . HIS A 1 86 ? -23.812 14.242 13.203 1 89.12 86 HIS A CA 1
ATOM 703 C C . HIS A 1 86 ? -23.984 13.016 14.094 1 89.12 86 HIS A C 1
ATOM 705 O O . HIS A 1 86 ? -24.516 11.992 13.656 1 89.12 86 HIS A O 1
ATOM 711 N N . SER A 1 87 ? -23.516 13.148 15.32 1 89.19 87 SER A N 1
ATOM 712 C CA . SER A 1 87 ? -23.641 12.109 16.344 1 89.19 87 SER A CA 1
ATOM 713 C C . SER A 1 87 ? -25.031 12.117 16.953 1 89.19 87 SER A C 1
ATOM 715 O O . SER A 1 87 ? -25.703 13.156 16.984 1 89.19 87 SER A O 1
ATOM 717 N N . ASP A 1 88 ? -25.422 11 17.359 1 88.62 88 ASP A N 1
ATOM 718 C CA . ASP A 1 88 ? -26.672 10.93 18.125 1 88.62 88 ASP A CA 1
ATOM 719 C C . ASP A 1 88 ? -26.516 11.578 19.5 1 88.62 88 ASP A C 1
ATOM 721 O O . ASP A 1 88 ? -25.5 11.398 20.156 1 88.62 88 ASP A O 1
ATOM 725 N N . SER A 1 89 ? -27.516 12.273 19.922 1 86.19 89 SER A N 1
ATOM 726 C CA . SER A 1 89 ? -27.438 13.016 21.188 1 86.19 89 SER A CA 1
ATOM 727 C C . SER A 1 89 ? -27.516 12.078 22.375 1 86.19 89 SER A C 1
ATOM 729 O O . SER A 1 89 ? -26.891 12.32 23.406 1 86.19 89 SER A O 1
ATOM 731 N N . ASP A 1 90 ? -28.25 11.023 22.281 1 87.25 90 ASP A N 1
ATOM 732 C CA . ASP A 1 90 ? -28.5 10.117 23.406 1 87.25 90 ASP A CA 1
ATOM 733 C C . ASP A 1 90 ? -27.5 8.969 23.422 1 87.25 90 ASP A C 1
ATOM 735 O O . ASP A 1 90 ? -27.156 8.445 24.484 1 87.25 90 ASP A O 1
ATOM 739 N N . ASP A 1 91 ? -27.078 8.562 22.297 1 91.25 91 ASP A N 1
ATOM 740 C CA . ASP A 1 91 ? -26.078 7.512 22.125 1 91.25 91 ASP A CA 1
ATOM 741 C C . ASP A 1 91 ? -24.984 7.949 21.156 1 91.25 91 ASP A C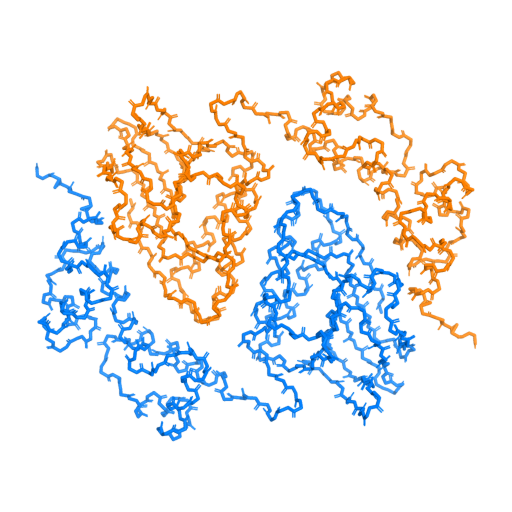 1
ATOM 743 O O . ASP A 1 91 ? -24.875 7.43 20.047 1 91.25 91 ASP A O 1
ATOM 747 N N . PRO A 1 92 ? -24.188 8.828 21.656 1 89.38 92 PRO A N 1
ATOM 748 C CA . PRO A 1 92 ? -23.172 9.422 20.781 1 89.38 92 PRO A CA 1
ATOM 749 C C . PRO A 1 92 ? -22.219 8.391 20.203 1 89.38 92 PRO A C 1
ATOM 751 O O . PRO A 1 92 ? -21.828 7.441 20.891 1 89.38 92 PRO A O 1
ATOM 754 N N . TRP A 1 93 ? -21.828 8.633 18.906 1 87.94 93 TRP A N 1
ATOM 755 C CA . TRP A 1 93 ? -20.953 7.652 18.266 1 87.94 93 TRP A CA 1
ATOM 756 C C . TRP A 1 93 ? -19.5 7.867 18.672 1 87.94 93 TRP A C 1
ATOM 758 O O . TRP A 1 93 ? -19.125 8.961 19.094 1 87.94 93 TRP A O 1
ATOM 768 N N . SER A 1 94 ? -18.766 6.734 18.75 1 91.81 94 SER A N 1
ATOM 769 C CA . SER A 1 94 ? -17.312 6.711 18.672 1 91.81 94 SER A CA 1
ATOM 770 C C . SER A 1 94 ? -16.828 6.469 17.234 1 91.81 94 SER A C 1
ATOM 772 O O . SER A 1 94 ? -17.172 5.453 16.641 1 91.81 94 SER A O 1
ATOM 774 N N . ILE A 1 95 ? -16.094 7.492 16.688 1 92.81 95 ILE A N 1
ATOM 775 C CA . ILE A 1 95 ? -15.75 7.383 15.281 1 92.81 95 ILE A CA 1
ATOM 776 C C . ILE A 1 95 ? -14.25 7.617 15.102 1 92.81 95 ILE A C 1
ATOM 778 O O . ILE A 1 95 ? -13.609 8.266 15.938 1 92.81 95 ILE A O 1
ATOM 782 N N . ARG A 1 96 ? -13.688 7.004 14.109 1 94.69 96 ARG A N 1
ATOM 783 C CA . ARG A 1 96 ? -12.359 7.289 13.578 1 94.69 96 ARG A CA 1
ATOM 784 C C . ARG A 1 96 ? -12.438 7.773 12.133 1 94.69 96 ARG A C 1
ATOM 786 O O . ARG A 1 96 ? -13.312 7.348 11.375 1 94.69 96 ARG A O 1
ATOM 793 N N . TRP A 1 97 ? -11.617 8.719 11.766 1 93.19 97 TRP A N 1
ATOM 794 C CA . TRP A 1 97 ? -11.633 9.195 10.391 1 93.19 97 TRP A CA 1
ATOM 795 C C . TRP A 1 97 ? -10.219 9.367 9.852 1 93.19 97 TRP A C 1
ATOM 797 O O . TRP A 1 97 ? -9.266 9.484 10.625 1 93.19 97 TRP A O 1
ATOM 807 N N . VAL A 1 98 ? -10.078 9.305 8.586 1 95.38 98 VAL A N 1
ATOM 808 C CA . VAL A 1 98 ? -8.844 9.617 7.871 1 95.38 98 VAL A CA 1
ATOM 809 C C . VAL A 1 98 ? -9.164 10.469 6.645 1 95.38 98 VAL A C 1
ATOM 811 O O . VAL A 1 98 ? -9.969 10.078 5.801 1 95.38 98 VAL A O 1
ATOM 814 N N . HIS A 1 99 ? -8.617 11.719 6.582 1 93.19 99 HIS A N 1
ATOM 815 C CA . HIS A 1 99 ? -8.555 12.516 5.363 1 93.19 99 HIS A CA 1
ATOM 816 C C . HIS A 1 99 ? -7.305 12.195 4.555 1 93.19 99 HIS A C 1
ATOM 818 O O . HIS A 1 99 ? -6.199 12.148 5.105 1 93.19 99 HIS A O 1
ATOM 824 N N . PHE A 1 100 ? -7.523 11.93 3.332 1 94.75 100 PHE A N 1
ATOM 825 C CA . PHE A 1 100 ? -6.367 11.484 2.562 1 94.75 100 PHE A CA 1
ATOM 826 C C . PHE A 1 100 ? -6.461 11.961 1.118 1 94.75 100 PHE A C 1
ATOM 828 O O . PHE A 1 100 ? -7.539 12.352 0.655 1 94.75 100 PHE A O 1
ATOM 835 N N . TYR A 1 101 ? -5.316 11.992 0.557 1 89.12 101 TYR A N 1
ATOM 836 C CA . TYR A 1 101 ? -5.164 12.359 -0.847 1 89.12 101 TYR A CA 1
ATOM 837 C C . TYR A 1 101 ? -4.195 11.422 -1.554 1 89.12 101 TYR A C 1
ATOM 839 O O . TYR A 1 101 ? -3.658 10.5 -0.939 1 89.12 101 TYR A O 1
ATOM 847 N N . GLY A 1 102 ? -4.027 11.531 -2.799 1 87.81 102 GLY A N 1
ATOM 848 C CA . GLY A 1 102 ? -3.115 10.688 -3.557 1 87.81 102 GLY A CA 1
ATOM 849 C C . GLY A 1 102 ? -3.283 10.828 -5.059 1 87.81 102 GLY A C 1
ATOM 850 O O . GLY A 1 102 ? -4.062 11.656 -5.527 1 87.81 102 GLY A O 1
ATOM 851 N N . ILE A 1 103 ? -2.459 9.938 -5.652 1 80.62 103 ILE A N 1
ATOM 852 C CA . ILE A 1 103 ? -2.479 9.938 -7.109 1 80.62 103 ILE A CA 1
ATOM 853 C C . ILE A 1 103 ? -3.414 8.844 -7.617 1 80.62 103 ILE A C 1
ATOM 855 O O . ILE A 1 103 ? -3.354 7.703 -7.148 1 80.62 103 ILE A O 1
ATOM 859 N N . ARG A 1 104 ? -4.473 9.18 -8.445 1 74.69 104 ARG A N 1
ATOM 860 C CA . ARG A 1 104 ? -5.363 8.258 -9.141 1 74.69 104 ARG A CA 1
ATOM 861 C C . ARG A 1 104 ? -6.285 7.535 -8.164 1 74.69 104 ARG A C 1
ATOM 863 O O . ARG A 1 104 ? -6.582 6.352 -8.336 1 74.69 104 ARG A O 1
ATOM 870 N N . LEU A 1 105 ? -6.629 8.094 -7.07 1 86.94 105 LEU A N 1
ATOM 871 C CA . LEU A 1 105 ? -7.5 7.516 -6.051 1 86.94 105 LEU A CA 1
ATOM 872 C C . LEU A 1 105 ? -8.859 7.16 -6.641 1 86.94 105 LEU A C 1
ATOM 874 O O . LEU A 1 105 ? -9.484 6.176 -6.23 1 86.94 105 LEU A O 1
ATOM 878 N N . GLU A 1 106 ? -9.297 7.969 -7.574 1 81.75 106 GLU A N 1
ATOM 879 C CA . GLU A 1 106 ? -10.586 7.684 -8.195 1 81.75 106 GLU A CA 1
ATOM 880 C C . GLU A 1 106 ? -10.594 6.305 -8.852 1 81.75 106 GLU A C 1
ATOM 882 O O . GLU A 1 106 ? -11.578 5.57 -8.758 1 81.75 106 GLU A O 1
ATOM 887 N N . GLU A 1 107 ? -9.5 5.996 -9.508 1 80.31 107 GLU A N 1
ATOM 888 C CA . GLU A 1 107 ? -9.359 4.68 -10.125 1 80.31 107 GLU A CA 1
ATOM 889 C C . GLU A 1 107 ? -9.281 3.582 -9.07 1 80.31 107 GLU A C 1
ATOM 891 O O . GLU A 1 107 ? -9.953 2.555 -9.18 1 80.31 107 GLU A O 1
ATOM 896 N N . LEU A 1 108 ? -8.492 3.803 -8.055 1 88.12 108 LEU A N 1
ATOM 897 C CA . LEU A 1 108 ? -8.32 2.816 -6.996 1 88.12 108 LEU A CA 1
ATOM 898 C C . LEU A 1 108 ? -9.641 2.523 -6.297 1 88.12 108 LEU A C 1
ATOM 900 O O . LEU A 1 108 ? -9.961 1.364 -6.031 1 88.12 108 LEU A O 1
ATOM 904 N N . LEU A 1 109 ? -10.461 3.57 -6.086 1 88.62 109 LEU A N 1
ATOM 905 C CA . LEU A 1 109 ? -11.688 3.449 -5.312 1 88.62 109 LEU A CA 1
ATOM 906 C C . LEU A 1 109 ? -12.891 3.197 -6.223 1 88.62 109 LEU A C 1
ATOM 908 O O . LEU A 1 109 ? -14.023 3.111 -5.75 1 88.62 109 LEU A O 1
ATOM 912 N N . ASN A 1 110 ? -12.57 3.172 -7.492 1 83.44 110 ASN A N 1
ATOM 913 C CA . ASN A 1 110 ? -13.594 2.893 -8.492 1 83.44 110 ASN A CA 1
ATOM 914 C C . ASN A 1 110 ? -14.742 3.895 -8.414 1 83.44 110 ASN A C 1
ATOM 916 O O . ASN A 1 110 ? -15.914 3.51 -8.453 1 83.44 110 ASN A O 1
ATOM 920 N N . GLY A 1 111 ? -14.344 5.141 -8.172 1 80.44 111 GLY A N 1
ATOM 921 C CA . GLY A 1 111 ? -15.305 6.234 -8.203 1 80.44 111 GLY A CA 1
ATOM 922 C C . GLY A 1 111 ? -16.141 6.332 -6.941 1 80.44 111 GLY A C 1
ATOM 923 O O . GLY A 1 111 ? -17 7.211 -6.82 1 80.44 111 GLY A O 1
ATOM 924 N N . LYS A 1 112 ? -15.953 5.426 -6.02 1 85.75 112 LYS A N 1
ATOM 925 C CA . LYS A 1 112 ? -16.703 5.48 -4.773 1 85.75 112 LYS A CA 1
ATOM 926 C C . LYS A 1 112 ? -16.453 6.789 -4.031 1 85.75 112 LYS A C 1
ATOM 928 O O . LYS A 1 112 ? -15.305 7.203 -3.869 1 85.75 112 LYS A O 1
ATOM 933 N N . GLY A 1 113 ? -17.562 7.453 -3.602 1 82.81 113 GLY A N 1
ATOM 934 C CA . GLY A 1 113 ? -17.453 8.672 -2.816 1 82.81 113 GLY A CA 1
ATOM 935 C C . GLY A 1 113 ? -17.438 9.93 -3.664 1 82.81 113 GLY A C 1
ATOM 936 O O . GLY A 1 113 ? -17.5 11.039 -3.137 1 82.81 113 GLY A O 1
ATOM 937 N N . ILE A 1 114 ? -17.344 9.875 -4.984 1 77.31 114 ILE A N 1
ATOM 938 C CA . ILE A 1 114 ? -17.156 11.047 -5.844 1 77.31 114 ILE A CA 1
ATOM 939 C C . ILE A 1 114 ? -18.5 11.734 -6.074 1 77.31 114 ILE A C 1
ATOM 941 O O . ILE A 1 114 ? -18.625 12.945 -5.895 1 77.31 114 ILE A O 1
ATOM 945 N N . ASP A 1 115 ? -19.531 11.047 -6.445 1 72.88 115 ASP A N 1
ATOM 946 C CA . ASP A 1 115 ? -20.828 11.664 -6.738 1 72.88 115 ASP A CA 1
ATOM 947 C C . ASP A 1 115 ? -21.719 11.68 -5.5 1 72.88 115 ASP A C 1
ATOM 949 O O . ASP A 1 115 ? -22.484 12.625 -5.289 1 72.88 115 ASP A O 1
ATOM 953 N N . GLU A 1 116 ? -21.656 10.688 -4.742 1 80.38 116 GLU A N 1
ATOM 954 C CA . GLU A 1 116 ? -22.375 10.531 -3.486 1 80.38 116 GLU A CA 1
ATOM 955 C C . GLU A 1 116 ? -21.531 9.797 -2.449 1 80.38 116 GLU A C 1
ATOM 957 O O . GLU A 1 116 ? -20.609 9.055 -2.803 1 80.38 116 GLU A O 1
ATOM 962 N N . PRO A 1 117 ? -21.875 10.07 -1.216 1 87.19 117 PRO A N 1
ATOM 963 C CA . PRO A 1 117 ? -21.109 9.344 -0.203 1 87.19 117 PRO A CA 1
ATOM 964 C C . PRO A 1 117 ? -21.281 7.828 -0.322 1 87.19 117 PRO A C 1
ATOM 966 O O . PRO A 1 117 ? -22.359 7.34 -0.637 1 87.19 117 PRO A O 1
ATOM 969 N N . TRP A 1 118 ? -20.219 7.125 -0.194 1 89.44 118 TRP A N 1
ATOM 970 C CA . TRP A 1 118 ? -20.25 5.664 -0.151 1 89.44 118 TRP A CA 1
ATOM 971 C C . TRP A 1 118 ? -20.438 5.168 1.277 1 89.44 118 TRP A C 1
ATOM 973 O O . TRP A 1 118 ? -19.547 5.32 2.119 1 89.44 118 TRP A O 1
ATOM 983 N N . LEU A 1 119 ? -21.641 4.621 1.563 1 91 119 LEU A N 1
ATOM 984 C CA . LEU A 1 119 ? -21.906 4.004 2.855 1 91 119 LEU A CA 1
ATOM 985 C C . LEU A 1 119 ? -21.609 2.512 2.824 1 91 119 LEU A C 1
ATOM 987 O O . LEU A 1 119 ? -22.016 1.808 1.898 1 91 119 LEU A O 1
ATOM 991 N N . PHE A 1 120 ? -20.891 2.102 3.822 1 91.94 120 PHE A N 1
ATOM 992 C CA . PHE A 1 120 ? -20.469 0.708 3.742 1 91.94 120 PHE A CA 1
ATOM 993 C C . PHE A 1 120 ? -20.609 0.026 5.098 1 91.94 120 PHE A C 1
ATOM 995 O O . PHE A 1 120 ? -20.625 0.693 6.137 1 91.94 120 PHE A O 1
ATOM 1002 N N . GLN A 1 121 ? -20.797 -1.267 5.082 1 92.31 121 GLN A N 1
ATOM 1003 C CA . GLN A 1 121 ? -20.703 -2.162 6.23 1 92.31 121 GLN A CA 1
ATOM 1004 C C . GLN A 1 121 ? -19.438 -3.018 6.164 1 92.31 121 GLN A C 1
ATOM 1006 O O . GLN A 1 121 ? -19.219 -3.732 5.184 1 92.31 121 GLN A O 1
ATOM 1011 N N . CYS A 1 122 ? -18.641 -2.912 7.172 1 90.56 122 CYS A N 1
ATOM 1012 C CA . CYS A 1 122 ? -17.422 -3.701 7.199 1 90.56 122 CYS A CA 1
ATOM 1013 C C . CYS A 1 122 ? -17.734 -5.188 7.324 1 90.56 122 CYS A C 1
ATOM 1015 O O . CYS A 1 122 ? -18.5 -5.594 8.195 1 90.56 122 CYS A O 1
ATOM 1017 N N . SER A 1 123 ? -17.125 -6 6.445 1 84.06 123 SER A N 1
ATOM 1018 C CA . SER A 1 123 ? -17.25 -7.449 6.57 1 84.06 123 SER A CA 1
ATOM 1019 C C . SER A 1 123 ? -16.312 -8 7.633 1 84.06 123 SER A C 1
ATOM 1021 O O . SER A 1 123 ? -16.625 -8.992 8.297 1 84.06 123 SER A O 1
ATOM 1023 N N . ASN A 1 124 ? -15.18 -7.43 7.738 1 88 124 ASN A N 1
ATOM 1024 C CA . ASN A 1 124 ? -14.188 -7.781 8.742 1 88 124 ASN A CA 1
ATOM 1025 C C . ASN A 1 124 ? -13.828 -6.582 9.617 1 88 124 ASN A C 1
ATOM 1027 O O . ASN A 1 124 ? -12.758 -5.992 9.461 1 88 124 ASN A O 1
ATOM 1031 N N . PHE A 1 125 ? -14.688 -6.395 10.625 1 92.56 125 PHE A N 1
ATOM 1032 C CA . PHE A 1 125 ? -14.609 -5.203 11.453 1 92.56 125 PHE A CA 1
ATOM 1033 C C . PHE A 1 125 ? -13.312 -5.195 12.266 1 92.56 125 PHE A C 1
ATOM 1035 O O . PHE A 1 125 ? -12.625 -4.176 12.328 1 92.56 125 PHE A O 1
ATOM 1042 N N . PRO A 1 126 ? -12.875 -6.328 12.812 1 93.5 126 PRO A N 1
ATOM 1043 C CA . PRO A 1 126 ? -11.641 -6.312 13.586 1 93.5 126 PRO A CA 1
ATOM 1044 C C . PRO A 1 126 ? -10.422 -5.922 12.75 1 93.5 126 PRO A C 1
ATOM 1046 O O . PRO A 1 126 ? -9.555 -5.188 13.219 1 93.5 126 PRO A O 1
ATOM 1049 N N . LEU A 1 127 ? -10.375 -6.398 11.531 1 94 127 LEU A N 1
ATOM 1050 C CA . LEU A 1 127 ? -9.25 -6.066 10.664 1 94 127 LEU A CA 1
ATOM 1051 C C . LEU A 1 127 ? -9.242 -4.578 10.336 1 94 127 LEU A C 1
ATOM 1053 O O . LEU A 1 127 ? -8.203 -3.922 10.43 1 94 127 LEU A O 1
ATOM 1057 N N . VAL A 1 128 ? -10.328 -4.055 9.961 1 95.44 128 VAL A N 1
ATOM 1058 C CA . VAL A 1 128 ? -10.445 -2.65 9.586 1 95.44 128 VAL A CA 1
ATOM 1059 C C . VAL A 1 128 ? -10.078 -1.768 10.773 1 95.44 128 VAL A C 1
ATOM 1061 O O . VAL A 1 128 ? -9.328 -0.796 10.633 1 95.44 128 VAL A O 1
ATOM 1064 N N . THR A 1 129 ? -10.562 -2.16 11.945 1 95.62 129 THR A N 1
ATOM 1065 C CA . THR A 1 129 ? -10.258 -1.395 13.148 1 95.62 129 THR A CA 1
ATOM 1066 C C . THR A 1 129 ? -8.766 -1.458 13.477 1 95.62 129 THR A C 1
ATOM 1068 O O . THR A 1 129 ? -8.172 -0.46 13.883 1 95.62 129 THR A O 1
ATOM 1071 N N . ALA A 1 130 ? -8.195 -2.588 13.273 1 96.56 130 ALA A N 1
ATOM 1072 C CA . ALA A 1 130 ? -6.766 -2.738 13.531 1 96.56 130 ALA A CA 1
ATOM 1073 C C . ALA A 1 130 ? -5.949 -1.847 12.602 1 96.56 130 ALA A C 1
ATOM 1075 O O . ALA A 1 130 ? -4.945 -1.262 13.016 1 96.56 130 ALA A O 1
ATOM 1076 N N . LEU A 1 131 ? -6.328 -1.768 11.375 1 97.38 131 LEU A N 1
ATOM 1077 C CA . LEU A 1 131 ? -5.625 -0.927 10.414 1 97.38 131 LEU A CA 1
ATOM 1078 C C . LEU A 1 131 ? -5.773 0.548 10.773 1 97.38 131 LEU A C 1
ATOM 1080 O O . LEU A 1 131 ? -4.805 1.309 10.695 1 97.38 131 LEU A O 1
ATOM 1084 N N . MET A 1 132 ? -6.961 0.934 11.18 1 96.19 132 MET A N 1
ATOM 1085 C CA . MET A 1 132 ? -7.18 2.305 11.641 1 96.19 132 MET A CA 1
ATOM 1086 C C . MET A 1 132 ? -6.312 2.615 12.859 1 96.19 132 MET A C 1
ATOM 1088 O O . MET A 1 132 ? -5.723 3.693 12.945 1 96.19 132 MET A O 1
ATOM 1092 N N . ASP A 1 133 ? -6.254 1.674 13.75 1 95.81 133 ASP A N 1
ATOM 1093 C CA . ASP A 1 133 ? -5.438 1.85 14.945 1 95.81 133 ASP A CA 1
ATOM 1094 C C . ASP A 1 133 ? -3.959 1.978 14.586 1 95.81 133 ASP A C 1
ATOM 1096 O O . ASP A 1 133 ? -3.232 2.764 15.195 1 95.81 133 ASP A O 1
ATOM 1100 N N . ARG A 1 134 ? -3.562 1.23 13.641 1 96.69 134 ARG A N 1
ATOM 1101 C CA . ARG A 1 134 ? -2.176 1.312 13.195 1 96.69 134 ARG A CA 1
ATOM 1102 C C . ARG A 1 134 ? -1.873 2.682 12.594 1 96.69 134 ARG A C 1
ATOM 1104 O O . ARG A 1 134 ? -0.811 3.254 12.852 1 96.69 134 ARG A O 1
ATOM 1111 N N . LEU A 1 135 ? -2.785 3.217 11.812 1 96.62 135 LEU A N 1
ATOM 1112 C CA . LEU A 1 135 ? -2.615 4.555 11.258 1 96.62 135 LEU A CA 1
ATOM 1113 C C . LEU A 1 135 ? -2.451 5.586 12.367 1 96.62 135 LEU A C 1
ATOM 1115 O O . LEU A 1 135 ? -1.565 6.441 12.297 1 96.62 135 LEU A O 1
ATOM 1119 N N . LEU A 1 136 ? -3.287 5.469 13.367 1 94.12 136 LEU A N 1
ATOM 1120 C CA . LEU A 1 136 ? -3.234 6.41 14.477 1 94.12 136 LEU A CA 1
ATOM 1121 C C . LEU A 1 136 ? -1.912 6.289 15.227 1 94.12 136 LEU A C 1
ATOM 1123 O O . LEU A 1 136 ? -1.297 7.301 15.578 1 94.12 136 LEU A O 1
ATOM 1127 N N . GLN A 1 137 ? -1.538 5.078 15.461 1 94.88 137 GLN A N 1
ATOM 1128 C CA . GLN A 1 137 ? -0.285 4.844 16.172 1 94.88 137 GLN A CA 1
ATOM 1129 C C . GLN A 1 137 ? 0.901 5.41 15.391 1 94.88 137 GLN A C 1
ATOM 1131 O O . GLN A 1 137 ? 1.766 6.078 15.969 1 94.88 137 GLN A O 1
ATOM 1136 N N . LEU A 1 138 ? 0.962 5.164 14.094 1 94.44 138 LEU A N 1
ATOM 1137 C CA . LEU A 1 138 ? 2.016 5.707 13.242 1 94.44 138 LEU A CA 1
ATOM 1138 C C . LEU A 1 138 ? 1.987 7.23 13.25 1 94.44 138 LEU A C 1
ATOM 1140 O O . LEU A 1 138 ? 3.037 7.875 13.281 1 94.44 138 LEU A O 1
ATOM 1144 N N . GLY A 1 139 ? 0.797 7.773 13.227 1 90.5 139 GLY A N 1
ATOM 1145 C CA . GLY A 1 139 ? 0.639 9.219 13.211 1 90.5 139 GLY A CA 1
ATOM 1146 C C . GLY A 1 139 ? 1.087 9.883 14.492 1 90.5 139 GLY A C 1
ATOM 1147 O O . GLY A 1 139 ? 1.69 10.961 14.469 1 90.5 139 GLY A O 1
ATOM 1148 N N . ARG A 1 140 ? 0.796 9.242 15.672 1 85.94 140 ARG A N 1
ATOM 1149 C CA . ARG A 1 140 ? 1.138 9.789 16.984 1 85.94 140 ARG A CA 1
ATOM 1150 C C . ARG A 1 140 ? 2.646 9.961 17.125 1 85.94 140 ARG A C 1
ATOM 1152 O O . ARG A 1 140 ? 3.111 10.938 17.719 1 85.94 140 ARG A O 1
ATOM 1159 N N . GLU A 1 141 ? 3.379 9.055 16.531 1 85.19 141 GLU A N 1
ATOM 1160 C CA . GLU A 1 141 ? 4.832 9.023 16.672 1 85.19 141 GLU A CA 1
ATOM 1161 C C . GLU A 1 141 ? 5.52 9.148 15.312 1 85.19 141 GLU A C 1
ATOM 1163 O O . GLU A 1 141 ? 6.555 8.523 15.078 1 85.19 141 GLU A O 1
ATOM 1168 N N . TYR A 1 142 ? 4.883 9.914 14.523 1 82.62 142 TYR A N 1
ATOM 1169 C CA . TYR A 1 142 ? 5.301 9.945 13.125 1 82.62 142 TYR A CA 1
ATOM 1170 C C . TYR A 1 142 ? 6.758 10.375 13.008 1 82.62 142 TYR A C 1
ATOM 1172 O O . TYR A 1 142 ? 7.156 11.406 13.547 1 82.62 142 TYR A O 1
ATOM 1180 N N . GLN A 1 143 ? 7.57 9.586 12.414 1 83.06 143 GLN A N 1
ATOM 1181 C CA . GLN A 1 143 ? 8.922 9.883 11.961 1 83.06 143 GLN A CA 1
ATOM 1182 C C . GLN A 1 143 ? 9.031 9.789 10.445 1 83.06 143 GLN A C 1
ATOM 1184 O O . GLN A 1 143 ? 8.164 9.203 9.789 1 83.06 143 GLN A O 1
ATOM 1189 N N . VAL A 1 144 ? 10.094 10.383 9.859 1 79.19 144 VAL A N 1
ATOM 1190 C CA . VAL A 1 144 ? 10.266 10.43 8.414 1 79.19 144 VAL A CA 1
ATOM 1191 C C . VAL A 1 144 ? 10.25 9.008 7.848 1 79.19 144 VAL A C 1
ATOM 1193 O O . VAL A 1 144 ? 9.703 8.773 6.773 1 79.19 144 VAL A O 1
ATOM 1196 N N . GLU A 1 145 ? 10.742 8.062 8.633 1 83.38 145 GLU A N 1
ATOM 1197 C CA . GLU A 1 145 ? 10.852 6.676 8.188 1 83.38 145 GLU A CA 1
ATOM 1198 C C . GLU A 1 145 ? 9.484 5.992 8.172 1 83.38 145 GLU A C 1
ATOM 1200 O O . GLU A 1 145 ? 9.328 4.922 7.582 1 83.38 145 GLU A O 1
ATOM 1205 N N . ASP A 1 146 ? 8.508 6.656 8.789 1 91.94 146 ASP A N 1
ATOM 1206 C CA . ASP A 1 146 ? 7.188 6.043 8.898 1 91.94 146 ASP A CA 1
ATOM 1207 C C . ASP A 1 146 ? 6.348 6.316 7.656 1 91.94 146 ASP A C 1
ATOM 1209 O O . ASP A 1 146 ? 5.254 5.77 7.508 1 91.94 146 ASP A O 1
ATOM 1213 N N . GLU A 1 147 ? 6.855 7.16 6.762 1 92.56 147 GLU A N 1
ATOM 1214 C CA . GLU A 1 147 ? 6.094 7.617 5.602 1 92.56 147 GLU A CA 1
ATOM 1215 C C . GLU A 1 147 ? 5.555 6.438 4.797 1 92.56 147 GLU A C 1
ATOM 1217 O O . GLU A 1 147 ? 4.359 6.375 4.5 1 92.56 147 GLU A O 1
ATOM 1222 N N . HIS A 1 148 ? 6.422 5.531 4.512 1 95.81 148 HIS A N 1
ATOM 1223 C CA . HIS A 1 148 ? 6.043 4.434 3.629 1 95.81 148 HIS A CA 1
ATOM 1224 C C . HIS A 1 148 ? 5.105 3.461 4.328 1 95.81 148 HIS A C 1
ATOM 1226 O O . HIS A 1 148 ? 4.188 2.918 3.707 1 95.81 148 HIS A O 1
ATOM 1232 N N . SER A 1 149 ? 5.348 3.248 5.602 1 97.19 149 SER A N 1
ATOM 1233 C CA . SER A 1 149 ? 4.438 2.418 6.383 1 97.19 149 SER A CA 1
ATOM 1234 C C . SER A 1 149 ? 3.059 3.059 6.492 1 97.19 149 SER A C 1
ATOM 1236 O O . SER A 1 149 ? 2.039 2.367 6.422 1 97.19 149 SER A O 1
ATOM 1238 N N . MET A 1 150 ? 3.045 4.363 6.66 1 96.94 150 MET A N 1
ATOM 1239 C CA . MET A 1 150 ? 1.798 5.121 6.727 1 96.94 150 MET A CA 1
ATOM 1240 C C . MET A 1 150 ? 0.998 4.965 5.438 1 96.94 150 MET A C 1
ATOM 1242 O O . MET A 1 150 ? -0.181 4.605 5.473 1 96.94 150 MET A O 1
ATOM 1246 N N . ALA A 1 151 ? 1.656 5.168 4.363 1 97.44 151 ALA A N 1
ATOM 1247 C CA . ALA A 1 151 ? 1.013 5.062 3.059 1 97.44 151 ALA A CA 1
ATOM 1248 C C . ALA A 1 151 ? 0.531 3.637 2.799 1 97.44 151 ALA A C 1
ATOM 1250 O O . ALA A 1 151 ? -0.585 3.43 2.316 1 97.44 151 ALA A O 1
ATOM 1251 N N . ALA A 1 152 ? 1.344 2.699 3.139 1 97.94 152 ALA A N 1
ATOM 1252 C CA . ALA A 1 152 ? 1.016 1.295 2.902 1 97.94 152 ALA A CA 1
ATOM 1253 C C . ALA A 1 152 ? -0.174 0.86 3.754 1 97.94 152 ALA A C 1
ATOM 1255 O O . ALA A 1 152 ? -1.026 0.094 3.297 1 97.94 152 ALA A O 1
ATOM 1256 N N . THR A 1 153 ? -0.232 1.29 4.988 1 98.38 153 THR A N 1
ATOM 1257 C CA . THR A 1 153 ? -1.338 0.945 5.879 1 98.38 153 THR A CA 1
ATOM 1258 C C . THR A 1 153 ? -2.652 1.51 5.348 1 98.38 153 THR A C 1
ATOM 1260 O O . THR A 1 153 ? -3.67 0.814 5.328 1 98.38 153 THR A O 1
ATOM 1263 N N . LEU A 1 154 ? -2.6 2.754 4.941 1 98.12 154 LEU A N 1
ATOM 1264 C CA . LEU A 1 154 ? -3.791 3.348 4.344 1 98.12 154 LEU A CA 1
ATOM 1265 C C . LEU A 1 154 ? -4.207 2.592 3.088 1 98.12 154 LEU A C 1
ATOM 1267 O O . LEU A 1 154 ? -5.395 2.34 2.873 1 98.12 154 LEU A O 1
ATOM 1271 N N . TYR A 1 155 ? -3.24 2.256 2.305 1 97.12 155 TYR A N 1
ATOM 1272 C CA . TYR A 1 155 ? -3.5 1.489 1.09 1 97.12 155 TYR A CA 1
ATOM 1273 C C . TYR A 1 155 ? -4.191 0.17 1.414 1 97.12 155 TYR A C 1
ATOM 1275 O O . TYR A 1 155 ? -5.168 -0.204 0.761 1 97.12 155 TYR A O 1
ATOM 1283 N N . GLU A 1 156 ? -3.66 -0.496 2.365 1 97.69 156 GLU A N 1
ATOM 1284 C CA . GLU A 1 156 ? -4.266 -1.752 2.793 1 97.69 156 GLU A CA 1
ATOM 1285 C C . GLU A 1 156 ? -5.707 -1.542 3.254 1 97.69 156 GLU A C 1
ATOM 1287 O O . GLU A 1 156 ? -6.598 -2.32 2.902 1 97.69 156 GLU A O 1
ATOM 1292 N N . LEU A 1 157 ? -5.953 -0.543 4.043 1 97.5 157 LEU A N 1
ATOM 1293 C CA . LEU A 1 157 ? -7.285 -0.217 4.543 1 97.5 157 LEU A CA 1
ATOM 1294 C C . LEU A 1 157 ? -8.258 0.017 3.393 1 97.5 157 LEU A C 1
ATOM 1296 O O . LEU A 1 157 ? -9.328 -0.59 3.348 1 97.5 157 LEU A O 1
ATOM 1300 N N . LEU A 1 158 ? -7.871 0.826 2.48 1 96.38 158 LEU A N 1
ATOM 1301 C CA . LEU A 1 158 ? -8.75 1.227 1.386 1 96.38 158 LEU A CA 1
ATOM 1302 C C . LEU A 1 158 ? -9.055 0.042 0.476 1 96.38 158 LEU A C 1
ATOM 1304 O O . LEU A 1 158 ? -10.211 -0.157 0.08 1 96.38 158 LEU A O 1
ATOM 1308 N N . THR A 1 159 ? -8.039 -0.757 0.152 1 95.31 159 THR A N 1
ATOM 1309 C CA . THR A 1 159 ? -8.273 -1.881 -0.748 1 95.31 159 THR A CA 1
ATOM 1310 C C . THR A 1 159 ? -9.094 -2.965 -0.057 1 95.31 159 THR A C 1
ATOM 1312 O O . THR A 1 159 ? -9.914 -3.625 -0.692 1 95.31 159 THR A O 1
ATOM 1315 N N . THR A 1 160 ? -8.891 -3.139 1.239 1 94.62 160 THR A N 1
ATOM 1316 C CA . THR A 1 160 ? -9.703 -4.07 2.01 1 94.62 160 THR A CA 1
ATOM 1317 C C . THR A 1 160 ? -11.172 -3.654 1.98 1 94.62 160 THR A C 1
ATOM 1319 O O . THR A 1 160 ? -12.047 -4.469 1.683 1 94.62 160 THR A O 1
ATOM 1322 N N . LEU A 1 161 ? -11.453 -2.412 2.234 1 93.25 161 LEU A N 1
ATOM 1323 C CA . LEU A 1 161 ? -12.828 -1.904 2.23 1 93.25 161 LEU A CA 1
ATOM 1324 C C . LEU A 1 161 ? -13.453 -2.057 0.85 1 93.25 161 LEU A C 1
ATOM 1326 O O . LEU A 1 161 ? -14.594 -2.51 0.73 1 93.25 161 LEU A O 1
ATOM 1330 N N . GLN A 1 162 ? -12.695 -1.718 -0.121 1 87.06 162 GLN A N 1
ATOM 1331 C CA . GLN A 1 162 ? -13.203 -1.784 -1.49 1 87.06 162 GLN A CA 1
ATOM 1332 C C . GLN A 1 162 ? -13.602 -3.209 -1.859 1 87.06 162 GLN A C 1
ATOM 1334 O O . GLN A 1 162 ? -14.594 -3.416 -2.562 1 87.06 162 GLN A O 1
ATOM 1339 N N . SER A 1 163 ? -12.844 -4.102 -1.376 1 86 163 SER A N 1
ATOM 1340 C CA . SER A 1 163 ? -13.008 -5.484 -1.816 1 86 163 SER A CA 1
ATOM 1341 C C . SER A 1 163 ? -14.039 -6.219 -0.968 1 86 163 SER A C 1
ATOM 1343 O O . SER A 1 163 ? -14.68 -7.156 -1.441 1 86 163 SER A O 1
ATOM 1345 N N . THR A 1 164 ? -14.188 -5.758 0.29 1 83.56 164 THR A N 1
ATOM 1346 C CA . THR A 1 164 ? -14.906 -6.648 1.192 1 83.56 164 THR A CA 1
ATOM 1347 C C . THR A 1 164 ? -16.156 -5.965 1.75 1 83.56 164 THR A C 1
ATOM 1349 O O . THR A 1 164 ? -17.078 -6.629 2.221 1 83.56 164 THR A O 1
ATOM 1352 N N . ALA A 1 165 ? -16.125 -4.613 1.813 1 81.12 165 ALA A N 1
ATOM 1353 C CA . ALA A 1 165 ? -17.234 -3.906 2.443 1 81.12 165 ALA A CA 1
ATOM 1354 C C . ALA A 1 165 ? -18.484 -3.975 1.574 1 81.12 165 ALA A C 1
ATOM 1356 O O . ALA A 1 165 ? -18.391 -3.969 0.344 1 81.12 165 ALA A O 1
ATOM 1357 N N . ASN A 1 166 ? -19.547 -4.086 2.244 1 75.94 166 ASN A N 1
ATOM 1358 C CA . ASN A 1 166 ? -20.828 -4.062 1.567 1 75.94 166 ASN A CA 1
ATOM 1359 C C . ASN A 1 166 ? -21.453 -2.666 1.591 1 75.94 166 ASN A C 1
ATOM 1361 O O . ASN A 1 166 ? -21.312 -1.936 2.572 1 75.94 166 ASN A O 1
ATOM 1365 N N . GLN A 1 167 ? -22.016 -2.332 0.512 1 71.25 167 GLN A N 1
ATOM 1366 C CA . GLN A 1 167 ? -22.766 -1.078 0.539 1 71.25 167 GLN A CA 1
ATOM 1367 C C . GLN A 1 167 ? -24.016 -1.205 1.385 1 71.25 167 GLN A C 1
ATOM 1369 O O . GLN A 1 167 ? -24.766 -2.186 1.266 1 71.25 167 GLN A O 1
ATOM 1374 N N . ILE A 1 168 ? -24.109 -0.57 2.559 1 65.69 168 ILE A N 1
ATOM 1375 C CA . ILE A 1 168 ? -25.234 -0.664 3.494 1 65.69 168 ILE A CA 1
ATOM 1376 C C . ILE A 1 168 ? -26.547 -0.53 2.738 1 65.69 168 ILE A C 1
ATOM 1378 O O . ILE A 1 168 ? -27.531 -1.221 3.051 1 65.69 168 ILE A O 1
ATOM 1382 N N . ASN A 1 169 ? -26.828 0.483 2.027 1 52.56 169 ASN A N 1
ATOM 1383 C CA . ASN A 1 169 ? -28.156 0.64 1.448 1 52.56 169 ASN A CA 1
ATOM 1384 C C . ASN A 1 169 ? -28.5 -0.517 0.515 1 52.56 169 ASN A C 1
ATOM 1386 O O . ASN A 1 169 ? -29.5 -0.467 -0.197 1 52.56 169 ASN A O 1
ATOM 1390 N N . VAL A 1 170 ? -27.562 -1.439 0.521 1 45.81 170 VAL A N 1
ATOM 1391 C CA . VAL A 1 170 ? -27.812 -2.689 -0.189 1 45.81 170 VAL A CA 1
ATOM 1392 C C . VAL A 1 170 ? -27.766 -3.859 0.792 1 45.81 170 VAL A C 1
ATOM 1394 O O . VAL A 1 170 ? -27.047 -3.807 1.797 1 45.81 170 VAL A O 1
ATOM 1397 N N . LEU A 1 171 ? -28.672 -4.723 1.04 1 38.94 171 LEU A N 1
ATOM 1398 C CA . LEU A 1 171 ? -28.766 -5.891 1.905 1 38.94 171 LEU A CA 1
ATOM 1399 C C . LEU A 1 171 ? -27.391 -6.492 2.172 1 38.94 171 LEU A C 1
ATOM 1401 O O . LEU A 1 171 ? -26.547 -6.547 1.274 1 38.94 171 LEU A O 1
ATOM 1405 N N . VAL A 1 172 ? -26.922 -6.48 3.555 1 44.94 172 VAL A N 1
ATOM 1406 C CA . VAL A 1 172 ? -25.719 -7.012 4.18 1 44.94 172 VAL A CA 1
ATOM 1407 C C . VAL A 1 172 ? -25.234 -8.242 3.412 1 44.94 172 VAL A C 1
ATOM 1409 O O . VAL A 1 172 ? -25.984 -9.188 3.211 1 44.94 172 VAL A O 1
ATOM 1412 N N . ASN A 1 173 ? -24.141 -8.25 2.645 1 47.09 173 ASN A N 1
ATOM 1413 C CA . ASN A 1 173 ? -23.75 -9.367 1.789 1 47.09 173 ASN A CA 1
ATOM 1414 C C . ASN A 1 173 ? -23 -10.438 2.574 1 47.09 173 ASN A C 1
ATOM 1416 O O . ASN A 1 173 ? -21.766 -10.453 2.578 1 47.09 173 ASN A O 1
ATOM 1420 N N . GLN A 1 174 ? -23.547 -10.953 3.826 1 54.78 174 GLN A N 1
ATOM 1421 C CA . GLN A 1 174 ? -23.094 -12.211 4.422 1 54.78 174 GLN A CA 1
ATOM 1422 C C . GLN A 1 174 ? -22.656 -13.203 3.348 1 54.78 174 GLN A C 1
ATOM 1424 O O . GLN A 1 174 ? -21.797 -14.055 3.594 1 54.78 174 GLN A O 1
ATOM 1429 N N . THR A 1 175 ? -23.109 -12.945 2.303 1 62.56 175 THR A N 1
ATOM 1430 C CA . THR A 1 175 ? -22.875 -13.836 1.172 1 62.56 175 THR A CA 1
ATOM 1431 C C . THR A 1 175 ? -21.406 -13.82 0.754 1 62.56 175 THR A C 1
ATOM 1433 O O . THR A 1 175 ? -20.797 -14.867 0.563 1 62.56 175 THR A O 1
ATOM 1436 N N . ALA A 1 176 ? -20.828 -12.688 1.014 1 67.06 176 ALA A N 1
ATOM 1437 C CA . ALA A 1 176 ? -19.453 -12.578 0.541 1 67.06 176 ALA A CA 1
ATOM 1438 C C . ALA A 1 176 ? -18.484 -13.297 1.485 1 67.06 176 ALA A C 1
ATOM 1440 O O . ALA A 1 176 ? -17.531 -13.93 1.041 1 67.06 176 ALA A O 1
ATOM 1441 N N . GLU A 1 177 ? -18.75 -13.211 2.752 1 72.75 177 GLU A N 1
ATOM 1442 C CA . GLU A 1 177 ? -17.891 -13.883 3.729 1 72.75 177 GLU A CA 1
ATOM 1443 C C . GLU A 1 177 ? -17.969 -15.398 3.576 1 72.75 177 GLU A C 1
ATOM 1445 O O . GLU A 1 177 ? -16.938 -16.078 3.621 1 72.75 177 GLU A O 1
ATOM 1450 N N . ARG A 1 178 ? -19.141 -15.883 3.432 1 77.56 178 ARG A N 1
ATOM 1451 C CA . ARG A 1 178 ? -19.328 -17.312 3.264 1 77.56 178 ARG A CA 1
ATOM 1452 C C . ARG A 1 178 ? -18.688 -17.812 1.968 1 77.56 178 ARG A C 1
ATOM 1454 O O . ARG A 1 178 ? -18.141 -18.906 1.92 1 77.56 178 ARG A O 1
ATOM 1461 N N . ILE A 1 179 ? -18.75 -16.938 1.001 1 83.56 179 ILE A N 1
ATOM 1462 C CA . ILE A 1 179 ? -18.141 -17.281 -0.283 1 83.56 179 ILE A CA 1
ATOM 1463 C C . ILE A 1 179 ? -16.625 -17.328 -0.142 1 83.56 179 ILE A C 1
ATOM 1465 O O . ILE A 1 179 ? -15.977 -18.25 -0.649 1 83.56 179 ILE A O 1
ATOM 1469 N N . ARG A 1 180 ? -16.078 -16.453 0.636 1 80.69 180 ARG A N 1
ATOM 1470 C CA . ARG A 1 180 ? -14.633 -16.422 0.854 1 80.69 180 ARG A CA 1
ATOM 1471 C C . ARG A 1 180 ? -14.172 -17.625 1.668 1 80.69 180 ARG A C 1
ATOM 1473 O O . ARG A 1 180 ? -13.133 -18.219 1.382 1 80.69 180 ARG A O 1
ATOM 1480 N N . GLU A 1 181 ? -14.906 -17.906 2.65 1 80.38 181 GLU A N 1
ATOM 1481 C CA . GLU A 1 181 ? -14.594 -19.094 3.447 1 80.38 181 GLU A CA 1
ATOM 1482 C C . GLU A 1 181 ? -14.562 -20.344 2.582 1 80.38 181 GLU A C 1
ATOM 1484 O O . GLU A 1 181 ? -13.664 -21.188 2.725 1 80.38 181 GLU A O 1
ATOM 1489 N N . ALA A 1 182 ? -15.555 -20.438 1.742 1 85.25 182 ALA A N 1
ATOM 1490 C CA . ALA A 1 182 ? -15.602 -21.562 0.829 1 85.25 182 ALA A CA 1
ATOM 1491 C C . ALA A 1 182 ? -14.391 -21.578 -0.103 1 85.25 182 ALA A C 1
ATOM 1493 O O . ALA A 1 182 ? -13.805 -22.625 -0.367 1 85.25 182 ALA A O 1
ATOM 1494 N N . ALA A 1 183 ? -13.992 -20.406 -0.523 1 87.19 183 ALA A N 1
ATOM 1495 C CA . ALA A 1 183 ? -12.844 -20.281 -1.421 1 87.19 183 ALA A CA 1
ATOM 1496 C C . ALA A 1 183 ? -11.562 -20.734 -0.731 1 87.19 183 ALA A C 1
ATOM 1498 O O . ALA A 1 183 ? -10.742 -21.438 -1.326 1 87.19 183 ALA A O 1
ATOM 1499 N N . ASN A 1 184 ? -11.375 -20.328 0.49 1 85.69 184 ASN A N 1
ATOM 1500 C CA . ASN A 1 184 ? -10.203 -20.734 1.252 1 85.69 184 ASN A CA 1
ATOM 1501 C C . ASN A 1 184 ? -10.156 -22.25 1.445 1 85.69 184 ASN A C 1
ATOM 1503 O O . ASN A 1 184 ? -9.094 -22.875 1.34 1 85.69 184 ASN A O 1
ATOM 1507 N N . TYR A 1 185 ? -11.32 -22.766 1.751 1 84.38 185 TYR A N 1
ATOM 1508 C CA . TYR A 1 185 ? -11.414 -24.219 1.877 1 84.38 185 TYR A CA 1
ATOM 1509 C C . TYR A 1 185 ? -11 -24.906 0.581 1 84.38 185 TYR A C 1
ATOM 1511 O O . TYR A 1 185 ? -10.195 -25.844 0.595 1 84.38 185 TYR A O 1
ATOM 1519 N N . VAL A 1 186 ? -11.492 -24.391 -0.531 1 85.81 186 VAL A N 1
ATOM 1520 C CA . VAL A 1 186 ? -11.234 -24.984 -1.842 1 85.81 186 VAL A CA 1
ATOM 1521 C C . VAL A 1 186 ? -9.75 -24.875 -2.168 1 85.81 186 VAL A C 1
ATOM 1523 O O . VAL A 1 186 ? -9.148 -25.828 -2.66 1 85.81 186 VAL A O 1
ATOM 1526 N N . ARG A 1 187 ? -9.219 -23.766 -1.87 1 85 187 ARG A N 1
ATOM 1527 C CA . ARG A 1 187 ? -7.797 -23.578 -2.156 1 85 187 ARG A CA 1
ATOM 1528 C C . ARG A 1 187 ? -6.941 -24.562 -1.361 1 85 187 ARG A C 1
ATOM 1530 O O . ARG A 1 187 ? -6.012 -25.156 -1.903 1 85 187 ARG A O 1
ATOM 1537 N N . SER A 1 188 ? -7.289 -24.812 -0.131 1 82.81 188 SER A N 1
ATOM 1538 C CA . SER A 1 188 ? -6.52 -25.688 0.748 1 82.81 188 SER A CA 1
ATOM 1539 C C . SER A 1 188 ? -6.75 -27.156 0.405 1 82.81 188 SER A C 1
ATOM 1541 O O . SER A 1 188 ? -5.922 -28 0.717 1 82.81 188 SER A O 1
ATOM 1543 N N . HIS A 1 189 ? -7.852 -27.391 -0.274 1 87.44 189 HIS A N 1
ATOM 1544 C CA . HIS A 1 189 ? -8.211 -28.766 -0.568 1 87.44 189 HIS A CA 1
ATOM 1545 C C . HIS A 1 189 ? -8.312 -29 -2.07 1 87.44 189 HIS A C 1
ATOM 1547 O O . HIS A 1 189 ? -9.086 -29.859 -2.518 1 87.44 189 HIS A O 1
ATOM 1553 N N . SER A 1 190 ? -7.594 -28.188 -2.793 1 88.38 190 SER A N 1
ATOM 1554 C CA . SER A 1 190 ? -7.742 -28.219 -4.242 1 88.38 190 SER A CA 1
ATOM 1555 C C . SER A 1 190 ? -7.27 -29.547 -4.82 1 88.38 190 SER A C 1
ATOM 1557 O O . SER A 1 190 ? -7.594 -29.891 -5.961 1 88.38 190 SER A O 1
ATOM 1559 N N . HIS A 1 191 ? -6.477 -30.281 -4.062 1 89.06 191 HIS A N 1
ATOM 1560 C CA . HIS A 1 191 ? -5.965 -31.562 -4.52 1 89.06 191 HIS A CA 1
ATOM 1561 C C . HIS A 1 191 ? -7.047 -32.625 -4.465 1 89.06 191 HIS A C 1
ATOM 1563 O O . HIS A 1 191 ? -6.895 -33.719 -5.055 1 89.06 191 HIS A O 1
ATOM 1569 N N . GLU A 1 192 ? -8.117 -32.406 -3.729 1 87.75 192 GLU A N 1
ATOM 1570 C CA . GLU A 1 192 ? -9.234 -33.344 -3.605 1 87.75 192 GLU A CA 1
ATOM 1571 C C . GLU A 1 192 ? -10.281 -33.094 -4.684 1 87.75 192 GLU A C 1
ATOM 1573 O O . GLU A 1 192 ? -10.188 -32.125 -5.441 1 87.75 192 GLU A O 1
ATOM 1578 N N . HIS A 1 193 ? -11.148 -34.125 -4.84 1 87.25 193 HIS A N 1
ATOM 1579 C CA . HIS A 1 193 ? -12.289 -33.938 -5.727 1 87.25 193 HIS A CA 1
ATOM 1580 C C . HIS A 1 193 ? -13.352 -33.031 -5.078 1 87.25 193 HIS A C 1
ATOM 1582 O O . HIS A 1 193 ? -14.109 -33.5 -4.219 1 87.25 193 HIS A O 1
ATOM 1588 N N . ILE A 1 194 ? -13.305 -31.781 -5.367 1 87.75 194 ILE A N 1
ATOM 1589 C CA . ILE A 1 194 ? -14.281 -30.844 -4.832 1 87.75 194 ILE A CA 1
ATOM 1590 C C . ILE A 1 194 ? -15.242 -30.406 -5.941 1 87.75 194 ILE A C 1
ATOM 1592 O O . ILE A 1 194 ? -14.812 -29.938 -6.992 1 87.75 194 ILE A O 1
ATOM 1596 N N . THR A 1 195 ? -16.516 -30.609 -5.742 1 89.62 195 THR A N 1
ATOM 1597 C CA . THR A 1 195 ? -17.516 -30.203 -6.715 1 89.62 195 THR A CA 1
ATOM 1598 C C . THR A 1 195 ? -18.125 -28.859 -6.34 1 89.62 195 THR A C 1
ATOM 1600 O O . THR A 1 195 ? -17.969 -28.391 -5.215 1 89.62 195 THR A O 1
ATOM 1603 N N . LEU A 1 196 ? -18.719 -28.281 -7.34 1 91.69 196 LEU A N 1
ATOM 1604 C CA . LEU A 1 196 ? -19.438 -27.031 -7.109 1 91.69 196 LEU A CA 1
ATOM 1605 C C . LEU A 1 196 ? -20.484 -27.203 -6.016 1 91.69 196 LEU A C 1
ATOM 1607 O O . LEU A 1 196 ? -20.688 -26.297 -5.195 1 91.69 196 LEU A O 1
ATOM 1611 N N . GLU A 1 197 ? -21.094 -28.359 -5.992 1 90.56 197 GLU A N 1
ATOM 1612 C CA . GLU A 1 197 ? -22.125 -28.672 -5 1 90.56 197 GLU A CA 1
ATOM 1613 C C . GLU A 1 197 ? -21.531 -28.703 -3.592 1 90.56 197 GLU A C 1
ATOM 1615 O O . GLU A 1 197 ? -22.141 -28.188 -2.648 1 90.56 197 GLU A O 1
ATOM 1620 N N . GLN A 1 198 ? -20.422 -29.312 -3.51 1 90.56 198 GLN A N 1
ATOM 1621 C CA . GLN A 1 198 ? -19.766 -29.391 -2.217 1 90.56 198 GLN A CA 1
ATOM 1622 C C . GLN A 1 198 ? -19.344 -28 -1.729 1 90.56 198 GLN A C 1
ATOM 1624 O O . GLN A 1 198 ? -19.547 -27.672 -0.558 1 90.56 198 GLN A O 1
ATOM 1629 N N . ALA A 1 199 ? -18.766 -27.234 -2.668 1 90.62 199 ALA A N 1
ATOM 1630 C CA . ALA A 1 199 ? -18.359 -25.875 -2.314 1 90.62 199 ALA A CA 1
ATOM 1631 C C . ALA A 1 199 ? -19.547 -25.031 -1.907 1 90.62 199 ALA A C 1
ATOM 1633 O O . ALA A 1 199 ? -19.484 -24.266 -0.943 1 90.62 199 ALA A O 1
ATOM 1634 N N . ALA A 1 200 ? -20.594 -25.141 -2.635 1 88.5 200 ALA A N 1
ATOM 1635 C CA . ALA A 1 200 ? -21.828 -24.422 -2.309 1 88.5 200 ALA A CA 1
ATOM 1636 C C . ALA A 1 200 ? -22.344 -24.812 -0.923 1 88.5 200 ALA A C 1
ATOM 1638 O O . ALA A 1 200 ? -22.781 -23.969 -0.154 1 88.5 200 ALA A O 1
ATOM 1639 N N . GLY A 1 201 ? -22.281 -26.125 -0.636 1 87 201 GLY A N 1
ATOM 1640 C CA . GLY A 1 201 ? -22.672 -26.609 0.675 1 87 201 GLY A CA 1
ATOM 1641 C C . GLY A 1 201 ? -21.859 -26.016 1.807 1 87 201 GLY A C 1
ATOM 1642 O O . GLY A 1 201 ? -22.406 -25.672 2.857 1 87 201 GLY A O 1
ATOM 1643 N N . ILE A 1 202 ? -20.609 -25.844 1.602 1 83.69 202 ILE A N 1
ATOM 1644 C CA . ILE A 1 202 ? -19.719 -25.25 2.588 1 83.69 202 ILE A CA 1
ATOM 1645 C C . ILE A 1 202 ? -20.156 -23.812 2.873 1 83.69 202 ILE A C 1
ATOM 1647 O O . ILE A 1 202 ? -20.125 -23.359 4.02 1 83.69 202 ILE A O 1
ATOM 1651 N N . ALA A 1 203 ? -20.562 -23.125 1.825 1 83.19 203 ALA A N 1
ATOM 1652 C CA . ALA A 1 203 ? -21.016 -21.734 1.961 1 83.19 203 ALA A CA 1
ATOM 1653 C C . ALA A 1 203 ? -22.469 -21.672 2.436 1 83.19 203 ALA A C 1
ATOM 1655 O O . ALA A 1 203 ? -22.953 -20.609 2.82 1 83.19 203 ALA A O 1
ATOM 1656 N N . GLY A 1 204 ? -23.125 -22.781 2.42 1 84 204 GLY A N 1
ATOM 1657 C CA . GLY A 1 204 ? -24.516 -22.859 2.859 1 84 204 GLY A CA 1
ATOM 1658 C C . GLY A 1 204 ? -25.5 -22.328 1.831 1 84 204 GLY A C 1
ATOM 1659 O O . GLY A 1 204 ? -26.516 -21.75 2.188 1 84 204 GLY A O 1
ATOM 1660 N N . TYR A 1 205 ? -25.156 -22.438 0.566 1 84.88 205 TYR A N 1
ATOM 1661 C CA . TYR A 1 205 ? -26 -21.875 -0.48 1 84.88 205 TYR A CA 1
ATOM 1662 C C . TYR A 1 205 ? -26.375 -22.938 -1.507 1 84.88 205 TYR A C 1
ATOM 1664 O O . TYR A 1 205 ? -25.766 -24.016 -1.543 1 84.88 205 TYR A O 1
ATOM 1672 N N . SER A 1 206 ? -27.453 -22.656 -2.266 1 88.38 206 SER A N 1
ATOM 1673 C CA . SER A 1 206 ? -27.734 -23.484 -3.432 1 88.38 206 SER A CA 1
ATOM 1674 C C . SER A 1 206 ? -26.641 -23.344 -4.488 1 88.38 206 SER A C 1
ATOM 1676 O O . SER A 1 206 ? -25.938 -22.344 -4.527 1 88.38 206 SER A O 1
ATOM 1678 N N . THR A 1 207 ? -26.453 -24.422 -5.262 1 88.69 207 THR A N 1
ATOM 1679 C CA . THR A 1 207 ? -25.391 -24.453 -6.254 1 88.69 207 THR A CA 1
ATOM 1680 C C . THR A 1 207 ? -25.516 -23.281 -7.227 1 88.69 207 THR A C 1
ATOM 1682 O O . THR A 1 207 ? -24.547 -22.578 -7.488 1 88.69 207 THR A O 1
ATOM 1685 N N . PRO A 1 208 ? -26.719 -22.938 -7.711 1 85.56 208 PRO A N 1
ATOM 1686 C CA . PRO A 1 208 ? -26.828 -21.812 -8.633 1 85.56 208 PRO A CA 1
ATOM 1687 C C . PRO A 1 208 ? -26.5 -20.469 -7.977 1 85.56 208 PRO A C 1
ATOM 1689 O O . PRO A 1 208 ? -25.812 -19.641 -8.57 1 85.56 208 PRO A O 1
ATOM 1692 N N . TYR A 1 209 ? -27.016 -20.328 -6.781 1 85.06 209 TYR A N 1
ATOM 1693 C CA . TYR A 1 209 ? -26.75 -19.094 -6.047 1 85.06 209 TYR A CA 1
ATOM 1694 C C . TYR A 1 209 ? -25.25 -18.953 -5.766 1 85.06 209 TYR A C 1
ATOM 1696 O O . TYR A 1 209 ? -24.688 -17.875 -5.977 1 85.06 209 TYR A O 1
ATOM 1704 N N . PHE A 1 210 ? -24.672 -20.031 -5.312 1 88.69 210 PHE A N 1
ATOM 1705 C CA . PHE A 1 210 ? -23.234 -20.031 -5.023 1 88.69 210 PHE A CA 1
ATOM 1706 C C . PHE A 1 210 ? -22.438 -19.688 -6.27 1 88.69 210 PHE A C 1
ATOM 1708 O O . PHE A 1 210 ? -21.531 -18.859 -6.227 1 88.69 210 PHE A O 1
ATOM 1715 N N . SER A 1 211 ? -22.75 -20.344 -7.324 1 89.75 211 SER A N 1
ATOM 1716 C CA . SER A 1 211 ? -22.031 -20.125 -8.57 1 89.75 211 SER A CA 1
ATOM 1717 C C . SER A 1 211 ? -22.078 -18.672 -8.992 1 89.75 211 SER A C 1
ATOM 1719 O O . SER A 1 211 ? -21.047 -18.078 -9.336 1 89.75 211 SER A O 1
ATOM 1721 N N . ARG A 1 212 ? -23.203 -18.062 -8.891 1 85.56 212 ARG A N 1
ATOM 1722 C CA . ARG A 1 212 ? -23.391 -16.672 -9.289 1 85.56 212 ARG A CA 1
ATOM 1723 C C . ARG A 1 212 ? -22.625 -15.727 -8.367 1 85.56 212 ARG A C 1
ATOM 1725 O O . ARG A 1 212 ? -21.891 -14.852 -8.828 1 85.56 212 ARG A O 1
ATOM 1732 N N . LYS A 1 213 ? -22.797 -15.969 -7.125 1 83.44 213 LYS A N 1
ATOM 1733 C CA . LYS A 1 213 ? -22.188 -15.086 -6.137 1 83.44 213 LYS A CA 1
ATOM 1734 C C . LYS A 1 213 ? -20.656 -15.242 -6.137 1 83.44 213 LYS A C 1
ATOM 1736 O O . LYS A 1 213 ? -19.938 -14.273 -5.902 1 83.44 213 LYS A O 1
ATOM 1741 N N . PHE A 1 214 ? -20.219 -16.484 -6.363 1 87.75 214 PHE A N 1
ATOM 1742 C CA . PHE A 1 214 ? -18.781 -16.734 -6.438 1 87.75 214 PHE A CA 1
ATOM 1743 C C . PHE A 1 214 ? -18.156 -15.93 -7.562 1 87.75 214 PHE A C 1
ATOM 1745 O O . PHE A 1 214 ? -17.172 -15.219 -7.348 1 87.75 214 PHE A O 1
ATOM 1752 N N . SER A 1 215 ? -18.75 -15.984 -8.703 1 85.81 215 SER A N 1
ATOM 1753 C CA . SER A 1 215 ? -18.25 -15.258 -9.859 1 85.81 215 SER A CA 1
ATOM 1754 C C . SER A 1 215 ? -18.281 -13.75 -9.625 1 85.81 215 SER A C 1
ATOM 1756 O O . SER A 1 215 ? -17.359 -13.031 -10.008 1 85.81 215 SER A O 1
ATOM 1758 N N . GLN A 1 216 ? -19.297 -13.32 -8.977 1 75.44 216 GLN A N 1
ATOM 1759 C CA . GLN A 1 216 ? -19.422 -11.898 -8.656 1 75.44 216 GLN A CA 1
ATOM 1760 C C . GLN A 1 216 ? -18.344 -11.445 -7.684 1 75.44 216 GLN A C 1
ATOM 1762 O O . GLN A 1 216 ? -17.812 -10.344 -7.809 1 75.44 216 GLN A O 1
ATOM 1767 N N . THR A 1 217 ? -18.016 -12.336 -6.805 1 73.44 217 THR A N 1
ATOM 1768 C CA . THR A 1 217 ? -17.078 -12.008 -5.738 1 73.44 217 THR A CA 1
ATOM 1769 C C . THR A 1 217 ? -15.641 -12.07 -6.242 1 73.44 217 THR A C 1
ATOM 1771 O O . THR A 1 217 ? -14.82 -11.211 -5.918 1 73.44 217 THR A O 1
ATOM 1774 N N . PHE A 1 218 ? -15.281 -13.109 -7.043 1 77.75 218 PHE A N 1
ATOM 1775 C CA . PHE A 1 218 ? -13.891 -13.383 -7.379 1 77.75 218 PHE A CA 1
ATOM 1776 C C . PHE A 1 218 ? -13.594 -12.984 -8.82 1 77.75 218 PHE A C 1
ATOM 1778 O O . PHE A 1 218 ? -12.43 -12.953 -9.227 1 77.75 218 PHE A O 1
ATOM 1785 N N . GLY A 1 219 ? -14.664 -12.633 -9.609 1 76.44 219 GLY A N 1
ATOM 1786 C CA . GLY A 1 219 ? -14.484 -12.25 -11 1 76.44 219 GLY A CA 1
ATOM 1787 C C . GLY A 1 219 ? -14.203 -13.43 -11.914 1 76.44 219 GLY A C 1
ATOM 1788 O O . GLY A 1 219 ? -13.844 -13.242 -13.078 1 76.44 219 GLY A O 1
ATOM 1789 N N . MET A 1 220 ? -14.242 -14.648 -11.383 1 82.44 220 MET A N 1
ATOM 1790 C CA . MET A 1 220 ? -14.078 -15.883 -12.148 1 82.44 220 MET A CA 1
ATOM 1791 C C . MET A 1 220 ? -15.008 -16.969 -11.625 1 82.44 220 MET A C 1
ATOM 1793 O O . MET A 1 220 ? -15.516 -16.875 -10.508 1 82.44 220 MET A O 1
ATOM 1797 N N . SER A 1 221 ? -15.258 -17.938 -12.438 1 90.06 221 SER A N 1
ATOM 1798 C CA . SER A 1 221 ? -16.141 -19.031 -12.039 1 90.06 221 SER A CA 1
ATOM 1799 C C . SER A 1 221 ? -15.453 -19.969 -11.047 1 90.06 221 SER A C 1
ATOM 1801 O O . SER A 1 221 ? -14.227 -19.953 -10.922 1 90.06 221 SER A O 1
ATOM 1803 N N . PHE A 1 222 ? -16.234 -20.781 -10.359 1 90.5 222 PHE A N 1
ATOM 1804 C CA . PHE A 1 222 ? -15.711 -21.734 -9.398 1 90.5 222 PHE A CA 1
ATOM 1805 C C . PHE A 1 222 ? -14.758 -22.719 -10.07 1 90.5 222 PHE A C 1
ATOM 1807 O O . PHE A 1 222 ? -13.641 -22.938 -9.594 1 90.5 222 PHE A O 1
ATOM 1814 N N . PRO A 1 223 ? -15.141 -23.25 -11.25 1 89.94 223 PRO A N 1
ATOM 1815 C CA . PRO A 1 223 ? -14.203 -24.172 -11.898 1 89.94 223 PRO A CA 1
ATOM 1816 C C . PRO A 1 223 ? -12.875 -23.516 -12.25 1 89.94 223 PRO A C 1
ATOM 1818 O O . PRO A 1 223 ? -11.82 -24.141 -12.109 1 89.94 223 PRO A O 1
ATOM 1821 N N . GLU A 1 224 ? -12.914 -22.25 -12.664 1 89.81 224 GLU A N 1
ATOM 1822 C CA . GLU A 1 224 ? -11.688 -21.531 -12.977 1 89.81 224 GLU A CA 1
ATOM 1823 C C . GLU A 1 224 ? -10.828 -21.328 -11.734 1 89.81 224 GLU A C 1
ATOM 1825 O O . GLU A 1 224 ? -9.602 -21.469 -11.789 1 89.81 224 GLU A O 1
ATOM 1830 N N . PHE A 1 225 ? -11.531 -20.969 -10.641 1 91.56 225 PHE A N 1
ATOM 1831 C CA . PHE A 1 225 ? -10.859 -20.766 -9.359 1 91.56 225 PHE A CA 1
ATOM 1832 C C . PHE A 1 225 ? -10.164 -22.031 -8.898 1 91.56 225 PHE A C 1
ATOM 1834 O O . PHE A 1 225 ? -9.016 -22 -8.469 1 91.56 225 PHE A O 1
ATOM 1841 N N . LEU A 1 226 ? -10.852 -23.156 -9 1 91 226 LEU A N 1
ATOM 1842 C CA . LEU A 1 226 ? -10.312 -24.469 -8.625 1 91 226 LEU A CA 1
ATOM 1843 C C . LEU A 1 226 ? -9.109 -24.828 -9.484 1 91 226 LEU A C 1
ATOM 1845 O O . LEU A 1 226 ? -8.086 -25.281 -8.969 1 91 226 LEU A O 1
ATOM 1849 N N . MET A 1 227 ? -9.25 -24.531 -10.727 1 91.19 227 MET A N 1
ATOM 1850 C CA . MET A 1 227 ? -8.164 -24.797 -11.656 1 91.19 227 MET A CA 1
ATOM 1851 C C . MET A 1 227 ? -6.922 -23.984 -11.305 1 91.19 227 MET A C 1
ATOM 1853 O O . MET A 1 227 ? -5.816 -24.516 -11.25 1 91.19 227 MET A O 1
ATOM 1857 N N . GLU A 1 228 ? -7.121 -22.703 -11.055 1 90.5 228 GLU A N 1
ATOM 1858 C CA . GLU A 1 228 ? -6.008 -21.859 -10.656 1 90.5 228 GLU A CA 1
ATOM 1859 C C . GLU A 1 228 ? -5.332 -22.391 -9.391 1 90.5 228 GLU A C 1
ATOM 1861 O O . GLU A 1 228 ? -4.105 -22.406 -9.305 1 90.5 228 GLU A O 1
ATOM 1866 N N . SER A 1 229 ? -6.105 -22.75 -8.43 1 89.19 229 SER A N 1
ATOM 1867 C CA . SER A 1 229 ? -5.586 -23.297 -7.176 1 89.19 229 SER A CA 1
ATOM 1868 C C . SER A 1 229 ? -4.73 -24.531 -7.418 1 89.19 229 SER A C 1
ATOM 1870 O O . SER A 1 229 ? -3.648 -24.672 -6.84 1 89.19 229 SER A O 1
ATOM 1872 N N . ARG A 1 230 ? -5.211 -25.422 -8.258 1 92.62 230 ARG A N 1
ATOM 1873 C CA . ARG A 1 230 ? -4.492 -26.656 -8.562 1 92.62 230 ARG A CA 1
ATOM 1874 C C . ARG A 1 230 ? -3.191 -26.359 -9.305 1 92.62 230 ARG A C 1
ATOM 1876 O O . ARG A 1 230 ? -2.154 -26.953 -9.008 1 92.62 230 ARG A O 1
ATOM 1883 N N . LEU A 1 231 ? -3.309 -25.406 -10.195 1 91.69 231 LEU A N 1
ATOM 1884 C CA . LEU A 1 231 ? -2.121 -25.078 -10.977 1 91.69 231 LEU A CA 1
ATOM 1885 C C . LEU A 1 231 ? -1.067 -24.406 -10.094 1 91.69 231 LEU A C 1
ATOM 1887 O O . LEU A 1 231 ? 0.132 -24.625 -10.281 1 91.69 231 LEU A O 1
ATOM 1891 N N . LEU A 1 232 ? -1.506 -23.594 -9.164 1 89.06 232 LEU A N 1
ATOM 1892 C CA . LEU A 1 232 ? -0.574 -22.984 -8.227 1 89.06 232 LEU A CA 1
ATOM 1893 C C . LEU A 1 232 ? 0.142 -24.047 -7.395 1 89.06 232 LEU A C 1
ATOM 1895 O O . LEU A 1 232 ? 1.351 -23.953 -7.172 1 89.06 232 LEU A O 1
ATOM 1899 N N . HIS A 1 233 ? -0.599 -25 -6.945 1 88.81 233 HIS A N 1
ATOM 1900 C CA . HIS A 1 233 ? -0.008 -26.109 -6.215 1 88.81 233 HIS A CA 1
ATOM 1901 C C . HIS A 1 233 ? 0.98 -26.875 -7.09 1 88.81 233 HIS A C 1
ATOM 1903 O O . HIS A 1 233 ? 2.066 -27.25 -6.633 1 88.81 233 HIS A O 1
ATOM 1909 N N . ALA A 1 234 ? 0.599 -27.078 -8.312 1 91.94 234 ALA A N 1
ATOM 1910 C CA . ALA A 1 234 ? 1.475 -27.766 -9.25 1 91.94 234 ALA A CA 1
ATOM 1911 C C . ALA A 1 234 ? 2.783 -27 -9.445 1 91.94 234 ALA A C 1
ATOM 1913 O O . ALA A 1 234 ? 3.861 -27.609 -9.453 1 91.94 234 ALA A O 1
ATOM 1914 N N . LYS A 1 235 ? 2.609 -25.719 -9.641 1 90.06 235 LYS A N 1
ATOM 1915 C CA . LYS A 1 235 ? 3.801 -24.891 -9.789 1 90.06 235 LYS A CA 1
ATOM 1916 C C . LYS A 1 235 ? 4.734 -25.047 -8.586 1 90.06 235 LYS A C 1
ATOM 1918 O O . LYS A 1 235 ? 5.953 -25.141 -8.75 1 90.06 235 LYS A O 1
ATOM 1923 N N . HIS A 1 236 ? 4.168 -25.109 -7.43 1 86.5 236 HIS A N 1
ATOM 1924 C CA . HIS A 1 236 ? 4.953 -25.281 -6.211 1 86.5 236 HIS A CA 1
ATOM 1925 C C . HIS A 1 236 ? 5.68 -26.625 -6.211 1 86.5 236 HIS A C 1
ATOM 1927 O O . HIS A 1 236 ? 6.883 -26.688 -5.938 1 86.5 236 HIS A O 1
ATOM 1933 N N . LEU A 1 237 ? 5 -27.641 -6.547 1 88.44 237 LEU A N 1
ATOM 1934 C CA . LEU A 1 237 ? 5.59 -28.984 -6.559 1 88.44 237 LEU A CA 1
ATOM 1935 C C . LEU A 1 237 ? 6.664 -29.094 -7.633 1 88.44 237 LEU A C 1
ATOM 1937 O O . LEU A 1 237 ? 7.719 -29.688 -7.402 1 88.44 237 LEU A O 1
ATOM 1941 N N . LEU A 1 238 ? 6.391 -28.5 -8.805 1 89.5 238 LEU A N 1
ATOM 1942 C CA . LEU A 1 238 ? 7.34 -28.547 -9.914 1 89.5 238 LEU A CA 1
ATOM 1943 C C . LEU A 1 238 ? 8.641 -27.844 -9.539 1 89.5 238 LEU A C 1
ATOM 1945 O O . LEU A 1 238 ? 9.727 -28.297 -9.914 1 89.5 238 LEU A O 1
ATOM 1949 N N . ALA A 1 239 ? 8.469 -26.797 -8.789 1 81.75 239 ALA A N 1
ATOM 1950 C CA . ALA A 1 239 ? 9.625 -25.953 -8.461 1 81.75 239 ALA A CA 1
ATOM 1951 C C . ALA A 1 239 ? 10.391 -26.516 -7.273 1 81.75 239 ALA A C 1
ATOM 1953 O O . ALA A 1 239 ? 11.586 -26.25 -7.109 1 81.75 239 ALA A O 1
ATOM 1954 N N . THR A 1 240 ? 9.727 -27.406 -6.457 1 80.12 240 THR A N 1
ATOM 1955 C CA . THR A 1 240 ? 10.344 -27.688 -5.164 1 80.12 240 THR A CA 1
ATOM 1956 C C . THR A 1 240 ? 10.578 -29.188 -5.008 1 80.12 240 THR A C 1
ATOM 1958 O O . THR A 1 240 ? 11.25 -29.625 -4.07 1 80.12 240 THR A O 1
ATOM 1961 N N . THR A 1 241 ? 10 -30 -5.855 1 86.44 241 THR A N 1
ATOM 1962 C CA . THR A 1 241 ? 10.125 -31.453 -5.703 1 86.44 241 THR A CA 1
ATOM 1963 C C . THR A 1 241 ? 10.625 -32.094 -6.996 1 86.44 241 THR A C 1
ATOM 1965 O O . THR A 1 241 ? 10.742 -31.422 -8.023 1 86.44 241 THR A O 1
ATOM 1968 N N . ASN A 1 242 ? 11.008 -33.344 -6.891 1 88.81 242 ASN A N 1
ATOM 1969 C CA . ASN A 1 242 ? 11.383 -34.125 -8.062 1 88.81 242 ASN A CA 1
ATOM 1970 C C . ASN A 1 242 ? 10.289 -35.094 -8.453 1 88.81 242 ASN A C 1
ATOM 1972 O O . ASN A 1 242 ? 10.562 -36.125 -9.086 1 88.81 242 ASN A O 1
ATOM 1976 N N . LEU A 1 243 ? 9.086 -34.781 -8.016 1 91.94 243 LEU A N 1
ATOM 1977 C CA . LEU A 1 243 ? 7.973 -35.656 -8.336 1 91.94 243 LEU A CA 1
ATOM 1978 C C . LEU A 1 243 ? 7.754 -35.75 -9.844 1 91.94 243 LEU A C 1
ATOM 1980 O O . LEU A 1 243 ? 7.914 -34.75 -10.547 1 91.94 243 LEU A O 1
ATOM 1984 N N . SER A 1 244 ? 7.41 -36.906 -10.25 1 93.75 244 SER A N 1
ATOM 1985 C CA . SER A 1 244 ? 7.094 -37.062 -11.672 1 93.75 244 SER A CA 1
ATOM 1986 C C . SER A 1 244 ? 5.836 -36.281 -12.039 1 93.75 244 SER A C 1
ATOM 1988 O O . SER A 1 244 ? 5.047 -35.906 -11.164 1 93.75 244 SER A O 1
ATOM 1990 N N . ILE A 1 245 ? 5.695 -36 -13.289 1 94.5 245 ILE A N 1
ATOM 1991 C CA . ILE A 1 245 ? 4.516 -35.281 -13.773 1 94.5 245 ILE A CA 1
ATOM 1992 C C . ILE A 1 245 ? 3.254 -36.062 -13.375 1 94.5 245 ILE A C 1
ATOM 1994 O O . ILE A 1 245 ? 2.248 -35.438 -13 1 94.5 245 ILE A O 1
ATOM 1998 N N . LYS A 1 246 ? 3.369 -37.375 -13.438 1 93.88 246 LYS A N 1
ATOM 1999 C CA . LYS A 1 246 ? 2.238 -38.219 -13.055 1 93.88 246 LYS A CA 1
ATOM 2000 C C . LYS A 1 246 ? 1.896 -38.031 -11.578 1 93.88 246 LYS A C 1
ATOM 2002 O O . LYS A 1 246 ? 0.724 -37.906 -11.219 1 93.88 246 LYS A O 1
ATOM 2007 N N . GLN A 1 247 ? 2.869 -38.031 -10.766 1 93.62 247 GLN A N 1
ATOM 2008 C CA . GLN A 1 247 ? 2.668 -37.875 -9.328 1 93.62 247 GLN A CA 1
ATOM 2009 C C . GLN A 1 247 ? 2.086 -36.469 -9.031 1 93.62 247 GLN A C 1
ATOM 2011 O O . GLN A 1 247 ? 1.178 -36.344 -8.203 1 93.62 247 GLN A O 1
ATOM 2016 N N . ILE A 1 248 ? 2.613 -35.469 -9.68 1 94.88 248 ILE A N 1
ATOM 2017 C CA . ILE A 1 248 ? 2.141 -34.125 -9.477 1 94.88 248 ILE A CA 1
ATOM 2018 C C . ILE A 1 248 ? 0.685 -34 -9.922 1 94.88 248 ILE A C 1
ATOM 2020 O O . ILE A 1 248 ? -0.122 -33.344 -9.273 1 94.88 248 ILE A O 1
ATOM 2024 N N . THR A 1 249 ? 0.374 -34.594 -11.023 1 93.5 249 THR A N 1
ATOM 2025 C CA . THR A 1 249 ? -0.997 -34.625 -11.523 1 93.5 249 THR A CA 1
ATOM 2026 C C . THR A 1 249 ? -1.956 -35.125 -10.453 1 93.5 249 THR A C 1
ATOM 2028 O O . THR A 1 249 ? -2.979 -34.5 -10.172 1 93.5 249 THR A O 1
ATOM 2031 N N . LEU A 1 250 ? -1.555 -36.219 -9.789 1 89.94 250 LEU A N 1
ATOM 2032 C CA . LEU A 1 250 ? -2.389 -36.812 -8.758 1 89.94 250 LEU A CA 1
ATOM 2033 C C . LEU A 1 250 ? -2.439 -35.938 -7.508 1 89.94 250 LEU A C 1
ATOM 2035 O O . LEU A 1 250 ? -3.51 -35.75 -6.926 1 89.94 250 LEU A O 1
ATOM 2039 N N . GLU A 1 251 ? -1.33 -35.375 -7.184 1 91.62 251 GLU A N 1
ATOM 2040 C CA . GLU A 1 251 ? -1.21 -34.562 -5.961 1 91.62 251 GLU A CA 1
ATOM 2041 C C . GLU A 1 251 ? -1.975 -33.25 -6.078 1 91.62 251 GLU A C 1
ATOM 2043 O O . GLU A 1 251 ? -2.311 -32.625 -5.07 1 91.62 251 GLU A O 1
ATOM 2048 N N . THR A 1 252 ? -2.188 -32.812 -7.254 1 93.38 252 THR A N 1
ATOM 2049 C CA . THR A 1 252 ? -2.789 -31.516 -7.441 1 93.38 252 THR A CA 1
ATOM 2050 C C . THR A 1 252 ? -4.27 -31.641 -7.785 1 93.38 252 THR A C 1
ATOM 2052 O O . THR A 1 252 ? -4.957 -30.641 -7.988 1 93.38 252 THR A O 1
ATOM 2055 N N . GLY A 1 253 ? -4.762 -32.844 -7.938 1 91.38 253 GLY A N 1
ATOM 2056 C CA . GLY A 1 253 ? -6.191 -33.062 -8.102 1 91.38 253 GLY A CA 1
ATOM 2057 C C . GLY A 1 253 ? -6.602 -33.219 -9.555 1 91.38 253 GLY A C 1
ATOM 2058 O O . GLY A 1 253 ? -7.793 -33.281 -9.859 1 91.38 253 GLY A O 1
ATOM 2059 N N . PHE A 1 254 ? -5.664 -33.281 -10.453 1 92.19 254 PHE A N 1
ATOM 2060 C CA . PHE A 1 254 ? -5.988 -33.562 -11.852 1 92.19 254 PHE A CA 1
ATOM 2061 C C . PHE A 1 254 ? -6.223 -35.031 -12.07 1 92.19 254 PHE A C 1
ATOM 2063 O O . PHE A 1 254 ? -5.625 -35.875 -11.391 1 92.19 254 PHE A O 1
ATOM 2070 N N . SER A 1 255 ? -7.105 -35.375 -13.016 1 86.12 255 SER A N 1
ATOM 2071 C CA . SER A 1 255 ? -7.477 -36.75 -13.25 1 86.12 255 SER A CA 1
ATOM 2072 C C . SER A 1 255 ? -6.516 -37.438 -14.234 1 86.12 255 SER A C 1
ATOM 2074 O O . SER A 1 255 ? -6.336 -38.656 -14.203 1 86.12 255 SER A O 1
ATOM 2076 N N . GLN A 1 256 ? -5.922 -36.594 -15.086 1 91.06 256 GLN A N 1
ATOM 2077 C CA . GLN A 1 256 ? -5.062 -37.125 -16.141 1 91.06 256 GLN A CA 1
ATOM 2078 C C . GLN A 1 256 ? -3.895 -36.188 -16.422 1 91.06 256 GLN A C 1
ATOM 2080 O O . GLN A 1 256 ? -4.062 -34.969 -16.422 1 91.06 256 GLN A O 1
ATOM 2085 N N . SER A 1 257 ? -2.809 -36.781 -16.656 1 93.62 257 SER A N 1
ATOM 2086 C CA . SER A 1 257 ? -1.606 -36 -16.922 1 93.62 257 SER A CA 1
ATOM 2087 C C . SER A 1 257 ? -1.764 -35.188 -18.188 1 93.62 257 SER A C 1
ATOM 2089 O O . SER A 1 257 ? -1.32 -34.031 -18.234 1 93.62 257 SER A O 1
ATOM 2091 N N . SER A 1 258 ? -2.43 -35.781 -19.172 1 93.06 258 SER A N 1
ATOM 2092 C CA . SER A 1 258 ? -2.617 -35.062 -20.422 1 93.06 258 SER A CA 1
ATOM 2093 C C . SER A 1 258 ? -3.426 -33.781 -20.203 1 93.06 258 SER A C 1
ATOM 2095 O O . SER A 1 258 ? -3.1 -32.75 -20.766 1 93.06 258 SER A O 1
ATOM 2097 N N . TYR A 1 259 ? -4.449 -33.969 -19.391 1 92.38 259 TYR A N 1
ATOM 2098 C CA . TYR A 1 259 ? -5.281 -32.812 -19.078 1 92.38 259 TYR A CA 1
ATOM 2099 C C . TYR A 1 259 ? -4.508 -31.781 -18.266 1 92.38 259 TYR A C 1
ATOM 2101 O O . TYR A 1 259 ? -4.59 -30.578 -18.531 1 92.38 259 TYR A O 1
ATOM 2109 N N . PHE A 1 260 ? -3.803 -32.25 -17.312 1 95.31 260 PHE A N 1
ATOM 2110 C CA . PHE A 1 260 ? -2.957 -31.375 -16.5 1 95.31 260 PHE A CA 1
ATOM 2111 C C . PHE A 1 260 ? -1.994 -30.578 -17.375 1 95.31 260 PHE A C 1
ATOM 2113 O O . PHE A 1 260 ? -1.915 -29.359 -17.281 1 95.31 260 PHE A O 1
ATOM 2120 N N . ILE A 1 261 ? -1.301 -31.203 -18.25 1 93.06 261 ILE A N 1
ATOM 2121 C CA . ILE A 1 261 ? -0.289 -30.594 -19.109 1 93.06 261 ILE A CA 1
ATOM 2122 C C . ILE A 1 261 ? -0.939 -29.531 -20 1 93.06 261 ILE A C 1
ATOM 2124 O O . ILE A 1 261 ? -0.407 -28.422 -20.156 1 93.06 261 ILE A O 1
ATOM 2128 N N . ARG A 1 262 ? -2.098 -29.891 -20.531 1 92 262 ARG A N 1
ATOM 2129 C CA . ARG A 1 262 ? -2.814 -28.953 -21.391 1 92 262 ARG A CA 1
ATOM 2130 C C . ARG A 1 262 ? -3.217 -27.703 -20.625 1 92 262 ARG A C 1
ATOM 2132 O O . ARG A 1 262 ? -3.02 -26.578 -21.109 1 92 262 ARG A O 1
ATOM 2139 N N . CYS A 1 263 ? -3.758 -27.891 -19.438 1 92.56 263 CYS A N 1
ATOM 2140 C CA . CYS A 1 263 ? -4.199 -26.781 -18.609 1 92.56 263 CYS A CA 1
ATOM 2141 C C . CYS A 1 263 ? -3.016 -25.906 -18.188 1 92.56 263 CYS A C 1
ATOM 2143 O O . CYS A 1 263 ? -3.098 -24.688 -18.203 1 92.56 263 CYS A O 1
ATOM 2145 N N . PHE A 1 264 ? -1.961 -26.594 -17.781 1 93.44 264 PHE A N 1
ATOM 2146 C CA . PHE A 1 264 ? -0.755 -25.891 -17.344 1 93.44 264 PHE A CA 1
ATOM 2147 C C . PHE A 1 264 ? -0.194 -25.031 -18.484 1 93.44 264 PHE A C 1
ATOM 2149 O O . PHE A 1 264 ? 0.096 -23.859 -18.297 1 93.44 264 PHE A O 1
ATOM 2156 N N . ARG A 1 265 ? -0.177 -25.625 -19.641 1 90.25 265 ARG A N 1
ATOM 2157 C CA . ARG A 1 265 ? 0.353 -24.922 -20.797 1 90.25 265 ARG A CA 1
ATOM 2158 C C . ARG A 1 265 ? -0.545 -23.75 -21.172 1 90.25 265 ARG A C 1
ATOM 2160 O O . ARG A 1 265 ? -0.055 -22.672 -21.516 1 90.25 265 ARG A O 1
ATOM 2167 N N . SER A 1 266 ? -1.757 -24 -21.141 1 87.19 266 SER A N 1
ATOM 2168 C CA . SER A 1 266 ? -2.717 -22.953 -21.484 1 87.19 266 SER A CA 1
ATOM 2169 C C . SER A 1 266 ? -2.578 -21.75 -20.547 1 87.19 266 SER A C 1
ATOM 2171 O O . SER A 1 266 ? -2.645 -20.609 -21 1 87.19 266 SER A O 1
ATOM 2173 N N . GLN A 1 267 ? -2.314 -22.016 -19.266 1 82.44 267 GLN A N 1
ATOM 2174 C CA . GLN A 1 267 ? -2.295 -20.953 -18.266 1 82.44 267 GLN A CA 1
ATOM 2175 C C . GLN A 1 267 ? -0.907 -20.328 -18.172 1 82.44 267 GLN A C 1
ATOM 2177 O O . GLN A 1 267 ? -0.78 -19.109 -18 1 82.44 267 GLN A O 1
ATOM 2182 N N . GLU A 1 268 ? 0.198 -21.125 -18.219 1 81.06 268 GLU A N 1
ATOM 2183 C CA . GLU A 1 268 ? 1.552 -20.672 -17.922 1 81.06 268 GLU A CA 1
ATOM 2184 C C . GLU A 1 268 ? 2.35 -20.453 -19.203 1 81.06 268 GLU A C 1
ATOM 2186 O O . GLU A 1 268 ? 3.451 -19.906 -19.172 1 81.06 268 GLU A O 1
ATOM 2191 N N . ASN A 1 269 ? 1.817 -20.938 -20.359 1 80.25 269 ASN A N 1
ATOM 2192 C CA . ASN A 1 269 ? 2.465 -20.875 -21.672 1 80.25 269 ASN A CA 1
ATOM 2193 C C . ASN A 1 269 ? 3.75 -21.703 -21.688 1 80.25 269 ASN A C 1
ATOM 2195 O O . ASN A 1 269 ? 4.664 -21.406 -22.469 1 80.25 269 ASN A O 1
ATOM 2199 N N . LEU A 1 270 ? 3.979 -22.594 -20.75 1 84.81 270 LEU A N 1
ATOM 2200 C CA . LEU A 1 270 ? 5.059 -23.562 -20.625 1 84.81 270 LEU A CA 1
ATOM 2201 C C . LEU A 1 270 ? 4.516 -24.938 -20.25 1 84.81 270 LEU A C 1
ATOM 2203 O O . LEU A 1 270 ? 3.488 -25.047 -19.578 1 84.81 270 LEU A O 1
ATOM 2207 N N . THR A 1 271 ? 5.195 -25.906 -20.75 1 90.75 271 THR A N 1
ATOM 2208 C CA . THR A 1 271 ? 4.871 -27.219 -20.219 1 90.75 271 THR A CA 1
ATOM 2209 C C . THR A 1 271 ? 5.355 -27.359 -18.781 1 90.75 271 THR A C 1
ATOM 2211 O O . THR A 1 271 ? 6.242 -26.625 -18.344 1 90.75 271 THR A O 1
ATOM 2214 N N . PRO A 1 272 ? 4.758 -28.25 -18.062 1 92.12 272 PRO A N 1
ATOM 2215 C CA . PRO A 1 272 ? 5.246 -28.5 -16.703 1 92.12 272 PRO A CA 1
ATOM 2216 C C . PRO A 1 272 ? 6.742 -28.781 -16.656 1 92.12 272 PRO A C 1
ATOM 2218 O O . PRO A 1 272 ? 7.445 -28.281 -15.773 1 92.12 272 PRO A O 1
ATOM 2221 N N . LEU A 1 273 ? 7.215 -29.516 -17.578 1 89.81 273 LEU A N 1
ATOM 2222 C CA . LEU A 1 273 ? 8.633 -29.844 -17.594 1 89.81 273 LEU A CA 1
ATOM 2223 C C . LEU A 1 273 ? 9.484 -28.609 -17.859 1 89.81 273 LEU A C 1
ATOM 2225 O O . LEU A 1 273 ? 10.523 -28.422 -17.203 1 89.81 273 LEU A O 1
ATOM 2229 N N . GLN A 1 274 ? 9.094 -27.828 -18.812 1 85.81 274 GLN A N 1
ATOM 2230 C CA . GLN A 1 274 ? 9.789 -26.578 -19.062 1 85.81 274 GLN A CA 1
ATOM 2231 C C . GLN A 1 274 ? 9.828 -25.703 -17.812 1 85.81 274 GLN A C 1
ATOM 2233 O O . GLN A 1 274 ? 10.859 -25.109 -17.5 1 85.81 274 GLN A O 1
ATOM 2238 N N . PHE A 1 275 ? 8.68 -25.672 -17.172 1 88 275 PHE A N 1
ATOM 2239 C CA . PHE A 1 275 ? 8.562 -24.875 -15.961 1 88 275 PHE A CA 1
ATOM 2240 C C . PHE A 1 275 ? 9.539 -25.359 -14.898 1 88 275 PHE A C 1
ATOM 2242 O O . PHE A 1 275 ? 10.234 -24.547 -14.273 1 88 275 PHE A O 1
ATOM 2249 N N . ARG A 1 276 ? 9.555 -26.625 -14.688 1 86.69 276 ARG A N 1
ATOM 2250 C CA . ARG A 1 276 ? 10.484 -27.234 -13.727 1 86.69 276 ARG A CA 1
ATOM 2251 C C . ARG A 1 276 ? 11.93 -26.891 -14.078 1 86.69 276 ARG A C 1
ATOM 2253 O O . ARG A 1 276 ? 12.719 -26.531 -13.203 1 86.69 276 ARG A O 1
ATOM 2260 N N . ASN A 1 277 ? 12.281 -27 -15.297 1 81.38 277 ASN A N 1
ATOM 2261 C CA . ASN A 1 277 ? 13.648 -26.75 -15.734 1 81.38 277 ASN A CA 1
ATOM 2262 C C . ASN A 1 277 ? 14.07 -25.312 -15.469 1 81.38 277 ASN A C 1
ATOM 2264 O O . ASN A 1 277 ? 15.234 -25.047 -15.141 1 81.38 277 ASN A O 1
ATOM 2268 N N . ILE A 1 278 ? 13.109 -24.5 -15.602 1 74.31 278 ILE A N 1
ATOM 2269 C CA . ILE A 1 278 ? 13.383 -23.078 -15.398 1 74.31 278 ILE A CA 1
ATOM 2270 C C . ILE A 1 278 ? 13.586 -22.797 -13.906 1 74.31 278 ILE A C 1
ATOM 2272 O O . ILE A 1 278 ? 14.422 -21.984 -13.539 1 74.31 278 ILE A O 1
ATOM 2276 N N . HIS A 1 279 ? 12.852 -23.438 -13.164 1 69.19 279 HIS A N 1
ATOM 2277 C CA . HIS A 1 279 ? 12.859 -23.109 -11.742 1 69.19 279 HIS A CA 1
ATOM 2278 C C . HIS A 1 279 ? 13.773 -24.062 -10.969 1 69.19 279 HIS A C 1
ATOM 2280 O O . HIS A 1 279 ? 14.211 -23.75 -9.859 1 69.19 279 HIS A O 1
ATOM 2286 N N . ASN A 1 280 ? 13.812 -25.281 -11.422 1 64.81 280 ASN A N 1
ATOM 2287 C CA . ASN A 1 280 ? 14.75 -26.219 -10.812 1 64.81 280 ASN A CA 1
ATOM 2288 C C . ASN A 1 280 ? 16.188 -25.969 -11.289 1 64.81 280 ASN A C 1
ATOM 2290 O O . ASN A 1 280 ? 16.484 -26.203 -12.469 1 64.81 280 ASN A O 1
ATOM 2294 N N . LEU A 1 281 ? 16.734 -24.797 -11.281 1 52.25 281 LEU A N 1
ATOM 2295 C CA . LEU A 1 281 ? 18.141 -24.609 -11.578 1 52.25 281 LEU A CA 1
ATOM 2296 C C . LEU A 1 281 ? 18.891 -25.938 -11.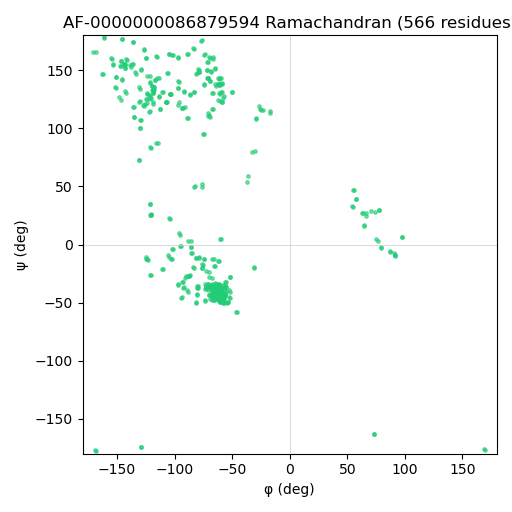469 1 52.25 281 LEU A C 1
ATOM 2298 O O . LEU A 1 281 ? 18.703 -26.688 -10.5 1 52.25 281 LEU A O 1
ATOM 2302 N N . THR A 1 282 ? 19.469 -26.5 -12.609 1 42.38 282 THR A N 1
ATOM 2303 C CA . THR A 1 282 ? 20.281 -27.656 -12.953 1 42.38 282 THR A CA 1
ATOM 2304 C C . THR A 1 282 ? 21.219 -28 -11.797 1 42.38 282 THR A C 1
ATOM 2306 O O . THR A 1 282 ? 22.125 -27.234 -11.461 1 42.38 282 THR A O 1
ATOM 2309 N N . ILE A 1 283 ? 20.984 -28.641 -10.711 1 36.16 283 ILE A N 1
ATOM 2310 C CA . ILE A 1 283 ? 22.062 -29.484 -10.195 1 36.16 283 ILE A CA 1
ATOM 2311 C C . ILE A 1 283 ? 22.812 -30.141 -11.359 1 36.16 283 ILE A C 1
ATOM 2313 O O . ILE A 1 283 ? 22.25 -30.984 -12.07 1 36.16 283 ILE A O 1
ATOM 2317 N N . GLY A 1 284 ? 23.328 -29.469 -12.359 1 31.67 284 GLY A N 1
ATOM 2318 C CA . GLY A 1 284 ? 24.219 -30.328 -13.125 1 31.67 284 GLY A CA 1
ATOM 2319 C C . GLY A 1 284 ? 24.812 -31.453 -12.305 1 31.67 284 GLY A C 1
ATOM 2320 O O . GLY A 1 284 ? 25.25 -31.25 -11.172 1 31.67 284 GLY A O 1
ATOM 2321 N N . ARG A 1 285 ? 24.531 -32.781 -12.711 1 28.56 285 ARG A N 1
ATOM 2322 C CA . ARG A 1 285 ? 25.438 -33.906 -12.484 1 28.56 285 ARG A CA 1
ATOM 2323 C C . ARG A 1 285 ? 26.891 -33.469 -12.742 1 28.56 285 ARG A C 1
ATOM 2325 O O . ARG A 1 285 ? 27.172 -32.719 -13.672 1 28.56 285 ARG A O 1
ATOM 2332 N N . MET B 1 1 ? 18.828 -23.609 1.512 1 64.44 1 MET B N 1
ATOM 2333 C CA . MET B 1 1 ? 17.375 -23.547 1.578 1 64.44 1 MET B CA 1
ATOM 2334 C C . MET B 1 1 ? 16.797 -22.859 0.345 1 64.44 1 MET B C 1
ATOM 2336 O O . MET B 1 1 ? 17.391 -21.906 -0.17 1 64.44 1 MET B O 1
ATOM 2340 N N . LYS B 1 2 ? 15.961 -23.516 -0.418 1 78.81 2 LYS B N 1
ATOM 2341 C CA . LYS B 1 2 ? 15.266 -23 -1.597 1 78.81 2 LYS B CA 1
ATOM 2342 C C . LYS B 1 2 ? 13.766 -22.906 -1.353 1 78.81 2 LYS B C 1
ATOM 2344 O O . LYS B 1 2 ? 13.141 -23.859 -0.903 1 78.81 2 LYS B O 1
ATOM 2349 N N . GLU B 1 3 ? 13.328 -21.688 -1.396 1 81.12 3 GLU B N 1
ATOM 2350 C CA . GLU B 1 3 ? 11.898 -21.469 -1.185 1 81.12 3 GLU B CA 1
ATOM 2351 C C . GLU B 1 3 ? 11.266 -20.766 -2.381 1 81.12 3 GLU B C 1
ATOM 2353 O O . GLU B 1 3 ? 11.82 -19.781 -2.893 1 81.12 3 GLU B O 1
ATOM 2358 N N . HIS B 1 4 ? 10.172 -21.328 -2.922 1 81.5 4 HIS B N 1
ATOM 2359 C CA . HIS B 1 4 ? 9.375 -20.766 -3.998 1 81.5 4 HIS B CA 1
ATOM 2360 C C . HIS B 1 4 ? 7.898 -20.688 -3.607 1 81.5 4 HIS B C 1
ATOM 2362 O O . HIS B 1 4 ? 7.285 -21.703 -3.297 1 81.5 4 HIS B O 1
ATOM 2368 N N . ILE B 1 5 ? 7.441 -19.516 -3.617 1 84.38 5 ILE B N 1
ATOM 2369 C CA . ILE B 1 5 ? 6.039 -19.297 -3.27 1 84.38 5 ILE B CA 1
ATOM 2370 C C . ILE B 1 5 ? 5.324 -18.594 -4.426 1 84.38 5 ILE B C 1
ATOM 2372 O O . ILE B 1 5 ? 5.66 -17.469 -4.781 1 84.38 5 ILE B O 1
ATOM 2376 N N . PHE B 1 6 ? 4.418 -19.266 -5.023 1 81.44 6 PHE B N 1
ATOM 2377 C CA . PHE B 1 6 ? 3.613 -18.688 -6.094 1 81.44 6 PHE B CA 1
ATOM 2378 C C . PHE B 1 6 ? 2.277 -18.188 -5.559 1 81.44 6 PHE B C 1
ATOM 2380 O O . PHE B 1 6 ? 1.628 -18.875 -4.762 1 81.44 6 PHE B O 1
ATOM 2387 N N . LEU B 1 7 ? 1.947 -17.047 -5.969 1 85 7 LEU B N 1
ATOM 2388 C CA . LEU B 1 7 ? 0.736 -16.438 -5.434 1 85 7 LEU B CA 1
ATOM 2389 C C . LEU B 1 7 ? -0.386 -16.453 -6.465 1 85 7 LEU B C 1
ATOM 2391 O O . LEU B 1 7 ? -0.129 -16.391 -7.668 1 85 7 LEU B O 1
ATOM 2395 N N . PRO B 1 8 ? -1.612 -16.562 -6.039 1 78.25 8 PRO B N 1
ATOM 2396 C CA . PRO B 1 8 ? -2.746 -16.438 -6.957 1 78.25 8 PRO B CA 1
ATOM 2397 C C . PRO B 1 8 ? -2.936 -15.023 -7.484 1 78.25 8 PRO B C 1
ATOM 2399 O O . PRO B 1 8 ? -2.41 -14.07 -6.898 1 78.25 8 PRO B O 1
ATOM 2402 N N . LYS B 1 9 ? -3.676 -14.945 -8.609 1 78.12 9 LYS B N 1
ATOM 2403 C CA . LYS B 1 9 ? -4.098 -13.617 -9.062 1 78.12 9 LYS B CA 1
ATOM 2404 C C . LYS B 1 9 ? -4.996 -12.953 -8.023 1 78.12 9 LYS B C 1
ATOM 2406 O O . LYS B 1 9 ? -5.852 -13.602 -7.426 1 78.12 9 LYS B O 1
ATOM 2411 N N . PRO B 1 10 ? -4.762 -11.711 -7.84 1 84.38 10 PRO B N 1
ATOM 2412 C CA . PRO B 1 10 ? -5.586 -11.031 -6.84 1 84.38 10 PRO B CA 1
ATOM 2413 C C . PRO B 1 10 ? -7.047 -10.906 -7.27 1 84.38 10 PRO B C 1
ATOM 2415 O O . PRO B 1 10 ? -7.34 -10.828 -8.461 1 84.38 10 PRO B O 1
ATOM 2418 N N . VAL B 1 11 ? -7.93 -10.922 -6.277 1 79.75 11 VAL B N 1
ATOM 2419 C CA . VAL B 1 11 ? -9.352 -10.703 -6.516 1 79.75 11 VAL B CA 1
ATOM 2420 C C . VAL B 1 11 ? -9.602 -9.219 -6.812 1 79.75 11 VAL B C 1
ATOM 2422 O O . VAL B 1 11 ? -10.336 -8.883 -7.738 1 79.75 11 VAL B O 1
ATOM 2425 N N . PHE B 1 12 ? -9.031 -8.391 -5.961 1 86.12 12 PHE B N 1
ATOM 2426 C CA . PHE B 1 12 ? -9.086 -6.961 -6.23 1 86.12 12 PHE B CA 1
ATOM 2427 C C . PHE B 1 12 ? -8.266 -6.613 -7.469 1 86.12 12 PHE B C 1
ATOM 2429 O O . PHE B 1 12 ? -7.055 -6.828 -7.496 1 86.12 12 PHE B O 1
ATOM 2436 N N . PRO B 1 13 ? -8.797 -6.121 -8.523 1 78.62 13 PRO B N 1
ATOM 2437 C CA . PRO B 1 13 ? -8.141 -6.035 -9.828 1 78.62 13 PRO B CA 1
ATOM 2438 C C . PRO B 1 13 ? -7.293 -4.773 -9.984 1 78.62 13 PRO B C 1
ATOM 2440 O O . PRO B 1 13 ? -6.617 -4.602 -11 1 78.62 13 PRO B O 1
ATOM 2443 N N . ARG B 1 14 ? -7.242 -3.906 -9.047 1 86.31 14 ARG B N 1
ATOM 2444 C CA . ARG B 1 14 ? -6.625 -2.605 -9.281 1 86.31 14 ARG B CA 1
ATOM 2445 C C . ARG B 1 14 ? -5.453 -2.375 -8.336 1 86.31 14 ARG B C 1
ATOM 2447 O O . ARG B 1 14 ? -5.188 -1.239 -7.934 1 86.31 14 ARG B O 1
ATOM 2454 N N . HIS B 1 15 ? -4.867 -3.438 -7.883 1 93.44 15 HIS B N 1
ATOM 2455 C CA . HIS B 1 15 ? -3.676 -3.246 -7.062 1 93.44 15 HIS B CA 1
ATOM 2456 C C . HIS B 1 15 ? -2.576 -2.539 -7.848 1 93.44 15 HIS B C 1
ATOM 2458 O O . HIS B 1 15 ? -2.316 -2.877 -9.008 1 93.44 15 HIS B O 1
ATOM 2464 N N . VAL B 1 16 ? -1.915 -1.634 -7.242 1 91.44 16 VAL B N 1
ATOM 2465 C CA . VAL B 1 16 ? -0.798 -0.929 -7.863 1 91.44 16 VAL B CA 1
ATOM 2466 C C . VAL B 1 16 ? 0.369 -1.893 -8.07 1 91.44 16 VAL B C 1
ATOM 2468 O O . VAL B 1 16 ? 1.127 -1.761 -9.039 1 91.44 16 VAL B O 1
ATOM 2471 N N . CYS B 1 17 ? 0.523 -2.789 -7.199 1 94.5 17 CYS B N 1
ATOM 2472 C CA . CYS B 1 17 ? 1.528 -3.842 -7.289 1 94.5 17 CYS B CA 1
ATOM 2473 C C . CYS B 1 17 ? 1.063 -5.102 -6.57 1 94.5 17 CYS B C 1
ATOM 2475 O O . CYS B 1 17 ? 0.393 -5.023 -5.539 1 94.5 17 CYS B O 1
ATOM 2477 N N . TYR B 1 18 ? 1.397 -6.172 -7.09 1 95 18 TYR B N 1
ATOM 2478 C CA . TYR B 1 18 ? 1.035 -7.461 -6.508 1 95 18 TYR B CA 1
ATOM 2479 C C . TYR B 1 18 ? 2.062 -8.531 -6.867 1 95 18 TYR B C 1
ATOM 2481 O O . TYR B 1 18 ? 2.525 -8.602 -8.008 1 95 18 TYR B O 1
ATOM 2489 N N . PRO B 1 19 ? 2.434 -9.305 -5.875 1 94.88 19 PRO B N 1
ATOM 2490 C CA . PRO B 1 19 ? 3.443 -10.328 -6.16 1 94.88 19 PRO B CA 1
ATOM 2491 C C . PRO B 1 19 ? 2.883 -11.508 -6.953 1 94.88 19 PRO B C 1
ATOM 2493 O O . PRO B 1 19 ? 1.736 -11.914 -6.738 1 94.88 19 PRO B O 1
ATOM 2496 N N . ASP B 1 20 ? 3.611 -11.969 -7.898 1 87.38 20 ASP B N 1
ATOM 2497 C CA . ASP B 1 20 ? 3.303 -13.172 -8.664 1 87.38 20 ASP B CA 1
ATOM 2498 C C . ASP B 1 20 ? 4.012 -14.391 -8.07 1 87.38 20 ASP B C 1
ATOM 2500 O O . ASP B 1 20 ? 3.402 -15.453 -7.918 1 87.38 20 ASP B O 1
ATOM 2504 N N . PHE B 1 21 ? 5.266 -14.117 -7.809 1 85.88 21 PHE B N 1
ATOM 2505 C CA . PHE B 1 21 ? 6.164 -15.18 -7.379 1 85.88 21 PHE B CA 1
ATOM 2506 C C . PHE B 1 21 ? 7.203 -14.648 -6.402 1 85.88 21 PHE B C 1
ATOM 2508 O O . PHE B 1 21 ? 7.836 -13.625 -6.66 1 85.88 21 PHE B O 1
ATOM 2515 N N . ILE B 1 22 ? 7.281 -15.312 -5.125 1 91.69 22 ILE B N 1
ATOM 2516 C CA . ILE B 1 22 ? 8.258 -14.914 -4.117 1 91.69 22 ILE B CA 1
ATOM 2517 C C . ILE B 1 22 ? 9.148 -16.094 -3.756 1 91.69 22 ILE B C 1
ATOM 2519 O O . ILE B 1 22 ? 8.711 -17.25 -3.811 1 91.69 22 ILE B O 1
ATOM 2523 N N . GLY B 1 23 ? 10.406 -15.781 -3.49 1 89.81 23 GLY B N 1
ATOM 2524 C CA . GLY B 1 23 ? 11.273 -16.875 -3.074 1 89.81 23 GLY B CA 1
ATOM 2525 C C . GLY B 1 23 ? 12.602 -16.406 -2.518 1 89.81 23 GLY B C 1
ATOM 2526 O O . GLY B 1 23 ? 12.773 -15.219 -2.219 1 89.81 23 GLY B O 1
ATOM 2527 N N . GLY B 1 24 ? 13.406 -17.375 -2.184 1 87 24 GLY B N 1
ATOM 2528 C CA . GLY B 1 24 ? 14.75 -17.125 -1.683 1 87 24 GLY B CA 1
ATOM 2529 C C . GLY B 1 24 ? 15.641 -18.344 -1.755 1 87 24 GLY B C 1
ATOM 2530 O O . GLY B 1 24 ? 15.156 -19.484 -1.796 1 87 24 GLY B O 1
ATOM 2531 N N . TYR B 1 25 ? 16.891 -18.094 -1.991 1 81.81 25 TYR B N 1
ATOM 2532 C CA . TYR B 1 25 ? 17.922 -19.125 -1.966 1 81.81 25 TYR B CA 1
ATOM 2533 C C . TYR B 1 25 ? 18.969 -18.828 -0.914 1 81.81 25 TYR B C 1
ATOM 2535 O O . TYR B 1 25 ? 19.328 -17.656 -0.706 1 81.81 25 TYR B O 1
ATOM 2543 N N . SER B 1 26 ? 19.234 -19.766 -0.162 1 78.44 26 SER B N 1
ATOM 2544 C CA . SER B 1 26 ? 20.375 -19.641 0.736 1 78.44 26 SER B CA 1
ATOM 2545 C C . SER B 1 26 ? 21.422 -20.703 0.442 1 78.44 26 SER B C 1
ATOM 2547 O O . SER B 1 26 ? 21.109 -21.891 0.295 1 78.44 26 SER B O 1
ATOM 2549 N N . ASP B 1 27 ? 22.703 -20.25 0.351 1 69.56 27 ASP B N 1
ATOM 2550 C CA . ASP B 1 27 ? 23.875 -21.109 0.216 1 69.56 27 ASP B CA 1
ATOM 2551 C C . ASP B 1 27 ? 23.734 -22.031 -0.99 1 69.56 27 ASP B C 1
ATOM 2553 O O . ASP B 1 27 ? 23.906 -23.25 -0.869 1 69.56 27 ASP B O 1
ATOM 2557 N N . PHE B 1 28 ? 23.344 -21.484 -2.115 1 71.38 28 PHE B N 1
ATOM 2558 C CA . PHE B 1 28 ? 23.25 -22.234 -3.361 1 71.38 28 PHE B CA 1
ATOM 2559 C C . PHE B 1 28 ? 24.25 -21.719 -4.387 1 71.38 28 PHE B C 1
ATOM 2561 O O . PHE B 1 28 ? 23.922 -20.859 -5.199 1 71.38 28 PHE B O 1
ATOM 2568 N N . PRO B 1 29 ? 25.406 -22.297 -4.273 1 72.56 29 PRO B N 1
ATOM 2569 C CA . PRO B 1 29 ? 26.484 -21.797 -5.117 1 72.56 29 PRO B CA 1
ATOM 2570 C C . PRO B 1 29 ? 26.203 -21.953 -6.609 1 72.56 29 PRO B C 1
ATOM 2572 O O . PRO B 1 29 ? 26.828 -21.281 -7.438 1 72.56 29 PRO B O 1
ATOM 2575 N N . LYS B 1 30 ? 25.25 -22.719 -7.016 1 70.38 30 LYS B N 1
ATOM 2576 C CA . LYS B 1 30 ? 24.984 -23 -8.43 1 70.38 30 LYS B CA 1
ATOM 2577 C C . LYS B 1 30 ? 23.891 -22.078 -8.977 1 70.38 30 LYS B C 1
ATOM 2579 O O . LYS B 1 30 ? 23.484 -22.219 -10.133 1 70.38 30 LYS B O 1
ATOM 2584 N N . HIS B 1 31 ? 23.594 -21.203 -8.234 1 75.31 31 HIS B N 1
ATOM 2585 C CA . HIS B 1 31 ? 22.547 -20.312 -8.719 1 75.31 31 HIS B CA 1
ATOM 2586 C C . HIS B 1 31 ? 23.062 -19.422 -9.852 1 75.31 31 HIS B C 1
ATOM 2588 O O . HIS B 1 31 ? 24 -18.641 -9.664 1 75.31 31 HIS B O 1
ATOM 2594 N N . SER B 1 32 ? 22.547 -19.625 -11.07 1 75 32 SER B N 1
ATOM 2595 C CA . SER B 1 32 ? 22.891 -18.844 -12.25 1 75 32 SER B CA 1
ATOM 2596 C C . SER B 1 32 ? 21.672 -18.625 -13.141 1 75 32 SER B C 1
ATOM 2598 O O . SER B 1 32 ? 20.891 -19.531 -13.367 1 75 32 SER B O 1
ATOM 2600 N N . VAL B 1 33 ? 21.438 -17.484 -13.555 1 78.19 33 VAL B N 1
ATOM 2601 C CA . VAL B 1 33 ? 20.312 -17.109 -14.414 1 78.19 33 VAL B CA 1
ATOM 2602 C C . VAL B 1 33 ? 20.828 -16.406 -15.664 1 78.19 33 VAL B C 1
ATOM 2604 O O . VAL B 1 33 ? 21.688 -15.523 -15.57 1 78.19 33 VAL B O 1
ATOM 2607 N N . ASN B 1 34 ? 20.469 -16.891 -16.797 1 76.19 34 ASN B N 1
ATOM 2608 C CA . ASN B 1 34 ? 20.672 -16.266 -18.094 1 76.19 34 ASN B CA 1
ATOM 2609 C C . ASN B 1 34 ? 19.391 -16.219 -18.922 1 76.19 34 ASN B C 1
ATOM 2611 O O . ASN B 1 34 ? 19 -17.234 -19.516 1 76.19 34 ASN B O 1
ATOM 2615 N N . ARG B 1 35 ? 18.781 -15.055 -18.906 1 73.88 35 ARG B N 1
ATOM 2616 C CA . ARG B 1 35 ? 17.516 -14.898 -19.609 1 73.88 35 ARG B CA 1
ATOM 2617 C C . ARG B 1 35 ? 17.625 -13.836 -20.703 1 73.88 35 ARG B C 1
ATOM 2619 O O . ARG B 1 35 ? 18.203 -12.766 -20.469 1 73.88 35 ARG B O 1
ATOM 2626 N N . GLU B 1 36 ? 17.047 -14.227 -21.828 1 71 36 GLU B N 1
ATOM 2627 C CA . GLU B 1 36 ? 17.094 -13.312 -22.969 1 71 36 GLU B CA 1
ATOM 2628 C C . GLU B 1 36 ? 15.977 -12.281 -22.891 1 71 36 GLU B C 1
ATOM 2630 O O . GLU B 1 36 ? 15.047 -12.422 -22.109 1 71 36 GLU B O 1
ATOM 2635 N N . TYR B 1 37 ? 16.125 -11.328 -23.766 1 69.94 37 TYR B N 1
ATOM 2636 C CA . TYR B 1 37 ? 15.125 -10.273 -23.844 1 69.94 37 TYR B CA 1
ATOM 2637 C C . TYR B 1 37 ? 13.75 -10.859 -24.156 1 69.94 37 TYR B C 1
ATOM 2639 O O . TYR B 1 37 ? 13.617 -11.766 -24.969 1 69.94 37 TYR B O 1
ATOM 2647 N N . ARG B 1 38 ? 12.781 -10.312 -23.484 1 64.69 38 ARG B N 1
ATOM 2648 C CA . ARG B 1 38 ? 11.359 -10.594 -23.672 1 64.69 38 ARG B CA 1
ATOM 2649 C C . ARG B 1 38 ? 11.039 -12.047 -23.359 1 64.69 38 ARG B C 1
ATOM 2651 O O . ARG B 1 38 ? 10.164 -12.648 -23.984 1 64.69 38 ARG B O 1
ATOM 2658 N N . SER B 1 39 ? 11.836 -12.555 -22.531 1 60.06 39 SER B N 1
ATOM 2659 C CA . SER B 1 39 ? 11.547 -13.922 -22.109 1 60.06 39 SER B CA 1
ATOM 2660 C C . SER B 1 39 ? 10.148 -14.031 -21.516 1 60.06 39 SER B C 1
ATOM 2662 O O . SER B 1 39 ? 9.75 -13.18 -20.719 1 60.06 39 SER B O 1
ATOM 2664 N N . LYS B 1 40 ? 9.43 -14.898 -21.984 1 59.09 40 LYS B N 1
ATOM 2665 C CA . LYS B 1 40 ? 8.102 -15.148 -21.438 1 59.09 40 LYS B CA 1
ATOM 2666 C C . LYS B 1 40 ? 8.156 -16.156 -20.297 1 59.09 40 LYS B C 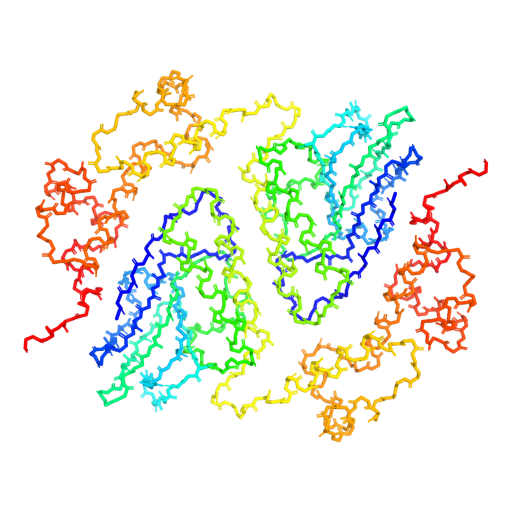1
ATOM 2668 O O . LYS B 1 40 ? 7.121 -16.516 -19.734 1 59.09 40 LYS B O 1
ATOM 2673 N N . GLU B 1 41 ? 9.406 -16.484 -20.078 1 60.09 41 GLU B N 1
ATOM 2674 C CA . GLU B 1 41 ? 9.586 -17.422 -18.984 1 60.09 41 GLU B CA 1
ATOM 2675 C C . GLU B 1 41 ? 9.07 -16.844 -17.672 1 60.09 41 GLU B C 1
ATOM 2677 O O . GLU B 1 41 ? 9.422 -15.719 -17.297 1 60.09 41 GLU B O 1
ATOM 2682 N N . ILE B 1 42 ? 8.195 -17.5 -17.047 1 58.59 42 ILE B N 1
ATOM 2683 C CA . ILE B 1 42 ? 7.621 -17.156 -15.758 1 58.59 42 ILE B CA 1
ATOM 2684 C C . ILE B 1 42 ? 7.051 -15.742 -15.812 1 58.59 42 ILE B C 1
ATOM 2686 O O . ILE B 1 42 ? 7.234 -14.961 -14.875 1 58.59 42 ILE B O 1
ATOM 2690 N N . ASN B 1 43 ? 6.566 -15.352 -16.938 1 65.25 43 ASN B N 1
ATOM 2691 C CA . ASN B 1 43 ? 5.891 -14.07 -17.156 1 65.25 43 ASN B CA 1
ATOM 2692 C C . ASN B 1 43 ? 6.848 -12.898 -16.984 1 65.25 43 ASN B C 1
ATOM 2694 O O . ASN B 1 43 ? 6.449 -11.828 -16.516 1 65.25 43 ASN B O 1
ATOM 2698 N N . LEU B 1 44 ? 8.125 -13.125 -17.219 1 68.88 44 LEU B N 1
ATOM 2699 C CA . LEU B 1 44 ? 9.133 -12.094 -17.016 1 68.88 44 LEU B CA 1
ATOM 2700 C C . LEU B 1 44 ? 8.969 -10.961 -18.016 1 68.88 44 LEU B C 1
ATOM 2702 O O . LEU B 1 44 ? 9.531 -9.883 -17.844 1 68.88 44 LEU B O 1
ATOM 2706 N N . ASP B 1 45 ? 8.18 -11.219 -18.969 1 69.75 45 ASP B N 1
ATOM 2707 C CA . ASP B 1 45 ? 7.875 -10.156 -19.922 1 69.75 45 ASP B CA 1
ATOM 2708 C C . ASP B 1 45 ? 6.852 -9.18 -19.359 1 69.75 45 ASP B C 1
ATOM 2710 O O . ASP B 1 45 ? 6.691 -8.07 -19.875 1 69.75 45 ASP B O 1
ATOM 2714 N N . GLN B 1 46 ? 6.289 -9.602 -18.25 1 72.38 46 GLN B N 1
ATOM 2715 C CA . GLN B 1 46 ? 5.219 -8.766 -17.719 1 72.38 46 GLN B CA 1
ATOM 2716 C C . GLN B 1 46 ? 5.496 -8.375 -16.266 1 72.38 46 GLN B C 1
ATOM 2718 O O . GLN B 1 46 ? 4.855 -7.465 -15.734 1 72.38 46 GLN B O 1
ATOM 2723 N N . CYS B 1 47 ? 6.484 -9.023 -15.719 1 87.25 47 CYS B N 1
ATOM 2724 C CA . CYS B 1 47 ? 6.672 -8.82 -14.289 1 87.25 47 CYS B CA 1
ATOM 2725 C C . CYS B 1 47 ? 8 -8.133 -14 1 87.25 47 CYS B C 1
ATOM 2727 O O . CYS B 1 47 ? 8.969 -8.305 -14.75 1 87.25 47 CYS B O 1
ATOM 2729 N N . TYR B 1 48 ? 8.008 -7.297 -13.055 1 92.62 48 TYR B N 1
ATOM 2730 C CA . TYR B 1 48 ? 9.25 -6.84 -12.438 1 92.62 48 TYR B CA 1
ATOM 2731 C C . TYR B 1 48 ? 9.875 -7.941 -11.586 1 92.62 48 TYR B C 1
ATOM 2733 O O . TYR B 1 48 ? 9.172 -8.836 -11.109 1 92.62 48 TYR B O 1
ATOM 2741 N N . ASN B 1 49 ? 11.18 -7.895 -11.5 1 93.62 49 ASN B N 1
ATOM 2742 C CA . ASN B 1 49 ? 11.93 -8.883 -10.727 1 93.62 49 ASN B CA 1
ATOM 2743 C C . ASN B 1 49 ? 12.914 -8.219 -9.773 1 93.62 49 ASN B C 1
ATOM 2745 O O . ASN B 1 49 ? 13.953 -7.711 -10.203 1 93.62 49 ASN B O 1
ATOM 2749 N N . LEU B 1 50 ? 12.578 -8.25 -8.43 1 96.12 50 LEU B N 1
ATOM 2750 C CA . LEU B 1 50 ? 13.398 -7.613 -7.402 1 96.12 50 LEU B CA 1
ATOM 2751 C C . LEU B 1 50 ? 14.188 -8.656 -6.625 1 96.12 50 LEU B C 1
ATOM 2753 O O . LEU B 1 50 ? 13.641 -9.68 -6.207 1 96.12 50 LEU B O 1
ATOM 2757 N N . HIS B 1 51 ? 15.508 -8.43 -6.5 1 95.44 51 HIS B N 1
ATOM 2758 C CA . HIS B 1 51 ? 16.359 -9.305 -5.711 1 95.44 51 HIS B CA 1
ATOM 2759 C C . HIS B 1 51 ? 17.062 -8.539 -4.598 1 95.44 51 HIS B C 1
ATOM 2761 O O . HIS B 1 51 ? 17.5 -7.402 -4.805 1 95.44 51 HIS B O 1
ATOM 2767 N N . LEU B 1 52 ? 17.141 -9.125 -3.486 1 95.56 52 LEU B N 1
ATOM 2768 C CA . LEU B 1 52 ? 17.875 -8.609 -2.338 1 95.56 52 LEU B CA 1
ATOM 2769 C C . LEU B 1 52 ? 18.906 -9.617 -1.857 1 95.56 52 LEU B C 1
ATOM 2771 O O . LEU B 1 52 ? 18.594 -10.789 -1.656 1 95.56 52 LEU B O 1
ATOM 2775 N N . VAL B 1 53 ? 20.156 -9.156 -1.668 1 94.38 53 VAL B N 1
ATOM 2776 C CA . VAL B 1 53 ? 21.219 -10.023 -1.188 1 94.38 53 VAL B CA 1
ATOM 2777 C C . VAL B 1 53 ? 21.312 -9.945 0.335 1 94.38 53 VAL B C 1
ATOM 2779 O O . VAL B 1 53 ? 21.578 -8.883 0.898 1 94.38 53 VAL B O 1
ATOM 2782 N N . LEU B 1 54 ? 21.078 -11.047 0.982 1 94.31 54 LEU B N 1
ATOM 2783 C CA . LEU B 1 54 ? 21.094 -11.117 2.439 1 94.31 54 LEU B CA 1
ATOM 2784 C C . LEU B 1 54 ? 22.484 -11.469 2.953 1 94.31 54 LEU B C 1
ATOM 2786 O O . LEU B 1 54 ? 22.828 -11.148 4.094 1 94.31 54 LEU B O 1
ATOM 2790 N N . GLY B 1 55 ? 23.203 -12.117 2.221 1 92.81 55 GLY B N 1
ATOM 2791 C CA . GLY B 1 55 ? 24.562 -12.539 2.547 1 92.81 55 GLY B CA 1
ATOM 2792 C C . GLY B 1 55 ? 25.297 -13.133 1.365 1 92.81 55 GLY B C 1
ATOM 2793 O O . GLY B 1 55 ? 24.703 -13.43 0.334 1 92.81 55 GLY B O 1
ATOM 2794 N N . GLY B 1 56 ? 26.641 -13.219 1.596 1 93.06 56 GLY B N 1
ATOM 2795 C CA . GLY B 1 56 ? 27.453 -13.719 0.498 1 93.06 56 GLY B CA 1
ATOM 2796 C C . GLY B 1 56 ? 27.609 -12.719 -0.629 1 93.06 56 GLY B C 1
ATOM 2797 O O . GLY B 1 56 ? 27.531 -11.508 -0.405 1 93.06 56 GLY B O 1
ATOM 2798 N N . LYS B 1 57 ? 28.031 -13.281 -1.771 1 91.94 57 LYS B N 1
ATOM 2799 C CA . LYS B 1 57 ? 28.188 -12.367 -2.898 1 91.94 57 LYS B CA 1
ATOM 2800 C C . LYS B 1 57 ? 27.766 -13.031 -4.207 1 91.94 57 LYS B C 1
ATOM 2802 O O . LYS B 1 57 ? 27.734 -14.258 -4.301 1 91.94 57 LYS B O 1
ATOM 2807 N N . GLY B 1 58 ? 27.328 -12.234 -5.105 1 91.62 58 GLY B N 1
ATOM 2808 C CA . GLY B 1 58 ? 26.969 -12.633 -6.457 1 91.62 58 GLY B CA 1
ATOM 2809 C C . GLY B 1 58 ? 27.281 -11.57 -7.496 1 91.62 58 GLY B C 1
ATOM 2810 O O . GLY B 1 58 ? 27.875 -10.539 -7.172 1 91.62 58 GLY B O 1
ATOM 2811 N N . PHE B 1 59 ? 27 -12 -8.703 1 90.69 59 PHE B N 1
ATOM 2812 C CA . PHE B 1 59 ? 27.375 -11.109 -9.797 1 90.69 59 PHE B CA 1
ATOM 2813 C C . PHE B 1 59 ? 26.203 -10.914 -10.75 1 90.69 59 PHE B C 1
ATOM 2815 O O . PHE B 1 59 ? 25.469 -11.859 -11.039 1 90.69 59 PHE B O 1
ATOM 2822 N N . LEU B 1 60 ? 25.984 -9.664 -11.109 1 90.75 60 LEU B N 1
ATOM 2823 C CA . LEU B 1 60 ? 25.062 -9.312 -12.172 1 90.75 60 LEU B CA 1
ATOM 2824 C C . LEU B 1 60 ? 25.797 -8.789 -13.398 1 90.75 60 LEU B C 1
ATOM 2826 O O . LEU B 1 60 ? 26.703 -7.965 -13.273 1 90.75 60 LEU B O 1
ATOM 2830 N N . HIS B 1 61 ? 25.453 -9.312 -14.578 1 86.31 61 HIS B N 1
ATOM 2831 C CA . HIS B 1 61 ? 26.141 -8.945 -15.805 1 86.31 61 HIS B CA 1
ATOM 2832 C C . HIS B 1 61 ? 25.234 -8.188 -16.766 1 86.31 61 HIS B C 1
ATOM 2834 O O . HIS B 1 61 ? 24.094 -8.602 -16.984 1 86.31 61 HIS B O 1
ATOM 2840 N N . THR B 1 62 ? 25.703 -7.098 -17.156 1 79.06 62 THR B N 1
ATOM 2841 C CA . THR B 1 62 ? 25.141 -6.395 -18.312 1 79.06 62 THR B CA 1
ATOM 2842 C C . THR B 1 62 ? 26.047 -6.539 -19.531 1 79.06 62 THR B C 1
ATOM 2844 O O . THR B 1 62 ? 27.156 -7.07 -19.438 1 79.06 62 THR B O 1
ATOM 2847 N N . PRO B 1 63 ? 25.5 -6.23 -20.719 1 73.31 63 PRO B N 1
ATOM 2848 C CA . PRO B 1 63 ? 26.359 -6.363 -21.891 1 73.31 63 PRO B CA 1
ATOM 2849 C C . PRO B 1 63 ? 27.688 -5.633 -21.734 1 73.31 63 PRO B C 1
ATOM 2851 O O . PRO B 1 63 ? 28.719 -6.086 -22.25 1 73.31 63 PRO B O 1
ATOM 2854 N N . THR B 1 64 ? 27.734 -4.562 -20.938 1 71.5 64 THR B N 1
ATOM 2855 C CA . THR B 1 64 ? 28.922 -3.713 -20.875 1 71.5 64 THR B CA 1
ATOM 2856 C C . THR B 1 64 ? 29.641 -3.865 -19.531 1 71.5 64 THR B C 1
ATOM 2858 O O . THR B 1 64 ? 30.828 -3.57 -19.422 1 71.5 64 THR B O 1
ATOM 2861 N N . ASN B 1 65 ? 28.906 -4.344 -18.531 1 79.69 65 ASN B N 1
ATOM 2862 C CA . ASN B 1 65 ? 29.5 -4.297 -17.203 1 79.69 65 ASN B CA 1
ATOM 2863 C C . ASN B 1 65 ? 29.125 -5.523 -16.375 1 79.69 65 ASN B C 1
ATOM 2865 O O . ASN B 1 65 ? 28.203 -6.254 -16.719 1 79.69 65 ASN B O 1
ATOM 2869 N N . SER B 1 66 ? 30.031 -5.789 -15.398 1 87.06 66 SER B N 1
ATOM 2870 C CA . SER B 1 66 ? 29.75 -6.781 -14.367 1 87.06 66 SER B CA 1
ATOM 2871 C C . SER B 1 66 ? 29.766 -6.152 -12.977 1 87.06 66 SER B C 1
ATOM 2873 O O . SER B 1 66 ? 30.703 -5.414 -12.633 1 87.06 66 SER B O 1
ATOM 2875 N N . TYR B 1 67 ? 28.766 -6.48 -12.227 1 88.44 67 TYR B N 1
ATOM 2876 C CA . TYR B 1 67 ? 28.625 -5.879 -10.906 1 88.44 67 TYR B CA 1
ATOM 2877 C C . TYR B 1 67 ? 28.609 -6.945 -9.82 1 88.44 67 TYR B C 1
ATOM 2879 O O . TYR B 1 67 ? 27.859 -7.926 -9.914 1 88.44 67 TYR B O 1
ATOM 2887 N N . GLU B 1 68 ? 29.531 -6.691 -8.914 1 92 68 GLU B N 1
ATOM 2888 C CA . GLU B 1 68 ? 29.469 -7.539 -7.723 1 92 68 GLU B CA 1
ATOM 2889 C C . GLU B 1 68 ? 28.453 -7.004 -6.715 1 92 68 GLU B C 1
ATOM 2891 O O . GLU B 1 68 ? 28.422 -5.805 -6.434 1 92 68 GLU B O 1
ATOM 2896 N N . LEU B 1 69 ? 27.594 -7.883 -6.234 1 92.31 69 LEU B N 1
ATOM 2897 C CA . LEU B 1 69 ? 26.594 -7.516 -5.23 1 92.31 69 LEU B CA 1
ATOM 2898 C C . LEU B 1 69 ? 26.812 -8.297 -3.941 1 92.31 69 LEU B C 1
ATOM 2900 O O . LEU B 1 69 ? 27.047 -9.508 -3.977 1 92.31 69 LEU B O 1
ATOM 2904 N N . THR B 1 70 ? 26.734 -7.59 -2.816 1 93.5 70 THR B N 1
ATOM 2905 C CA . THR B 1 70 ? 26.922 -8.188 -1.499 1 93.5 70 THR B CA 1
ATOM 2906 C C . THR B 1 70 ? 25.766 -7.82 -0.568 1 93.5 70 THR B C 1
ATOM 2908 O O . THR B 1 70 ? 24.781 -7.219 -1 1 93.5 70 THR B O 1
ATOM 2911 N N . ARG B 1 71 ? 25.969 -8.25 0.69 1 93.5 71 ARG B N 1
ATOM 2912 C CA . ARG B 1 71 ? 24.906 -8.07 1.683 1 93.5 71 ARG B CA 1
ATOM 2913 C C . ARG B 1 71 ? 24.406 -6.629 1.689 1 93.5 71 ARG B C 1
ATOM 2915 O O . ARG B 1 71 ? 25.203 -5.688 1.738 1 93.5 71 ARG B O 1
ATOM 2922 N N . GLY B 1 72 ? 23.078 -6.492 1.648 1 93.31 72 GLY B N 1
ATOM 2923 C CA . GLY B 1 72 ? 22.469 -5.172 1.72 1 93.31 72 GLY B CA 1
ATOM 2924 C C . GLY B 1 72 ? 22.25 -4.543 0.357 1 93.31 72 GLY B C 1
ATOM 2925 O O . GLY B 1 72 ? 21.609 -3.49 0.249 1 93.31 72 GLY B O 1
ATOM 2926 N N . GLN B 1 73 ? 22.766 -5.156 -0.595 1 93.62 73 GLN B N 1
ATOM 2927 C CA . GLN B 1 73 ? 22.578 -4.672 -1.959 1 93.62 73 GLN B CA 1
ATOM 2928 C C . GLN B 1 73 ? 21.531 -5.496 -2.693 1 93.62 73 GLN B C 1
ATOM 2930 O O . GLN B 1 73 ? 21.094 -6.539 -2.199 1 93.62 73 GLN B O 1
ATOM 2935 N N . GLY B 1 74 ? 21.016 -4.941 -3.814 1 94.81 74 GLY B N 1
ATOM 2936 C CA . GLY B 1 74 ? 20 -5.625 -4.609 1 94.81 74 GLY B CA 1
ATOM 2937 C C . GLY B 1 74 ? 19.891 -5.074 -6.02 1 94.81 74 GLY B C 1
ATOM 2938 O O . GLY B 1 74 ? 20.672 -4.211 -6.422 1 94.81 74 GLY B O 1
ATOM 2939 N N . PHE B 1 75 ? 19.047 -5.668 -6.762 1 93.19 75 PHE B N 1
ATOM 2940 C CA . PHE B 1 75 ? 18.812 -5.234 -8.133 1 93.19 75 PHE B CA 1
ATOM 2941 C C . PHE B 1 75 ? 17.359 -5.449 -8.539 1 93.19 75 PHE B C 1
ATOM 2943 O O . PHE B 1 75 ? 16.672 -6.301 -7.973 1 93.19 75 PHE B O 1
ATOM 2950 N N . LEU B 1 76 ? 16.938 -4.652 -9.469 1 94.19 76 LEU B N 1
ATOM 2951 C CA . LEU B 1 76 ? 15.578 -4.68 -9.992 1 94.19 76 LEU B CA 1
ATOM 2952 C C . LEU B 1 76 ? 15.586 -4.707 -11.516 1 94.19 76 LEU B C 1
ATOM 2954 O O . LEU B 1 76 ? 16.219 -3.857 -12.156 1 94.19 76 LEU B O 1
ATOM 2958 N N . TYR B 1 77 ? 14.93 -5.762 -12.086 1 90 77 TYR B N 1
ATOM 2959 C CA . TYR B 1 77 ? 14.688 -5.836 -13.523 1 90 77 TYR B CA 1
ATOM 2960 C C . TYR B 1 77 ? 13.242 -5.484 -13.852 1 90 77 TYR B C 1
ATOM 2962 O O . TYR B 1 77 ? 12.312 -5.984 -13.203 1 90 77 TYR B O 1
ATOM 2970 N N . GLY B 1 78 ? 13.086 -4.586 -14.797 1 87.44 78 GLY B N 1
ATOM 2971 C CA . GLY B 1 78 ? 11.758 -4.375 -15.336 1 87.44 78 GLY B CA 1
ATOM 2972 C C . GLY B 1 78 ? 11.328 -5.461 -16.312 1 87.44 78 GLY B C 1
ATOM 2973 O O . GLY B 1 78 ? 12.102 -6.367 -16.609 1 87.44 78 GLY B O 1
ATOM 2974 N N . PRO B 1 79 ? 10.094 -5.383 -16.766 1 82.25 79 PRO B N 1
ATOM 2975 C CA . PRO B 1 79 ? 9.562 -6.41 -17.672 1 82.25 79 PRO B CA 1
ATOM 2976 C C . PRO B 1 79 ? 10.344 -6.508 -18.984 1 82.25 79 PRO B C 1
ATOM 2978 O O . PRO B 1 79 ? 10.656 -5.484 -19.594 1 82.25 79 PRO B O 1
ATOM 2981 N N . GLY B 1 80 ? 10.711 -7.754 -19.297 1 76.44 80 GLY B N 1
ATOM 2982 C CA . GLY B 1 80 ? 11.266 -8.023 -20.609 1 76.44 80 GLY B CA 1
ATOM 2983 C C . GLY B 1 80 ? 12.766 -7.805 -20.672 1 76.44 80 GLY B C 1
ATOM 2984 O O . GLY B 1 80 ? 13.391 -8.078 -21.703 1 76.44 80 GLY B O 1
ATOM 2985 N N . LEU B 1 81 ? 13.383 -7.305 -19.688 1 77.25 81 LEU B N 1
ATOM 2986 C CA . LEU B 1 81 ? 14.82 -7.062 -19.703 1 77.25 81 LEU B CA 1
ATOM 2987 C C . LEU B 1 81 ? 15.594 -8.375 -19.641 1 77.25 81 LEU B C 1
ATOM 2989 O O . LEU B 1 81 ? 15.172 -9.328 -18.984 1 77.25 81 LEU B O 1
ATOM 2993 N N . ARG B 1 82 ? 16.672 -8.32 -20.375 1 77.12 82 ARG B N 1
ATOM 2994 C CA . ARG B 1 82 ? 17.609 -9.445 -20.266 1 77.12 82 ARG B CA 1
ATOM 2995 C C . ARG B 1 82 ? 18.203 -9.531 -18.859 1 77.12 82 ARG B C 1
ATOM 2997 O O . ARG B 1 82 ? 18.547 -8.516 -18.266 1 77.12 82 ARG B O 1
ATOM 3004 N N . GLN B 1 83 ? 18.266 -10.719 -18.375 1 83.75 83 GLN B N 1
ATOM 3005 C CA . GLN B 1 83 ? 18.766 -10.93 -17.031 1 83.75 83 GLN B CA 1
ATOM 3006 C C . GLN B 1 83 ? 19.938 -11.906 -17.016 1 83.75 83 GLN B C 1
ATOM 3008 O O . GLN B 1 83 ? 19.828 -13.023 -17.531 1 83.75 83 GLN B O 1
ATOM 3013 N N . THR B 1 84 ? 21.062 -11.484 -16.516 1 85.06 84 THR B N 1
ATOM 3014 C CA . THR B 1 84 ? 22.219 -12.352 -16.328 1 85.06 84 THR B CA 1
ATOM 3015 C C . THR B 1 84 ? 22.859 -12.125 -14.969 1 85.06 84 THR B C 1
ATOM 3017 O O . THR B 1 84 ? 23.453 -11.07 -14.727 1 85.06 84 THR B O 1
ATOM 3020 N N . TYR B 1 85 ? 22.734 -13.039 -14.109 1 87.81 85 TYR B N 1
ATOM 3021 C CA . TYR B 1 85 ? 23.344 -12.945 -12.789 1 87.81 85 TYR B CA 1
ATOM 3022 C C . TYR B 1 85 ? 23.609 -14.336 -12.211 1 87.81 85 TYR B C 1
ATOM 3024 O O . TYR B 1 85 ? 23 -15.32 -12.648 1 87.81 85 TYR B O 1
ATOM 3032 N N . HIS B 1 86 ? 24.562 -14.469 -11.312 1 89.25 86 HIS B N 1
ATOM 3033 C CA . HIS B 1 86 ? 24.875 -15.75 -10.695 1 89.25 86 HIS B CA 1
ATOM 3034 C C . HIS B 1 86 ? 25.531 -15.57 -9.328 1 89.25 86 HIS B C 1
ATOM 3036 O O . HIS B 1 86 ? 26.031 -14.492 -9.016 1 89.25 86 HIS B O 1
ATOM 3042 N N . SER B 1 87 ? 25.469 -16.641 -8.547 1 89.25 87 SER B N 1
ATOM 3043 C CA . SER B 1 87 ? 26.094 -16.672 -7.227 1 89.25 87 SER B CA 1
ATOM 3044 C C . SER B 1 87 ? 27.594 -16.922 -7.328 1 89.25 87 SER B C 1
ATOM 3046 O O . SER B 1 87 ? 28.062 -17.516 -8.297 1 89.25 87 SER B O 1
ATOM 3048 N N . ASP B 1 88 ? 28.266 -16.422 -6.395 1 88.56 88 ASP B N 1
ATOM 3049 C CA . ASP B 1 88 ? 29.688 -16.734 -6.301 1 88.56 88 ASP B CA 1
ATOM 3050 C C . ASP B 1 88 ? 29.891 -18.203 -5.914 1 88.56 88 ASP B C 1
ATOM 3052 O O . ASP B 1 88 ? 29.188 -18.734 -5.051 1 88.56 88 ASP B O 1
ATOM 3056 N N . SER B 1 89 ? 30.844 -18.828 -6.496 1 86.06 89 SER B N 1
ATOM 3057 C CA . SER B 1 89 ? 31.078 -20.25 -6.273 1 86.06 89 SER B CA 1
ATOM 3058 C C . SER B 1 89 ? 31.672 -20.5 -4.895 1 86.06 89 SER B C 1
ATOM 3060 O O . SER B 1 89 ? 31.391 -21.516 -4.258 1 86.06 89 SER B O 1
ATOM 3062 N N . ASP B 1 90 ? 32.5 -19.625 -4.414 1 87.19 90 ASP B N 1
ATOM 3063 C CA . ASP B 1 90 ? 33.219 -19.812 -3.168 1 87.19 90 ASP B CA 1
ATOM 3064 C C . ASP B 1 90 ? 32.469 -19.219 -1.983 1 87.19 90 ASP B C 1
ATOM 3066 O O . ASP B 1 90 ? 32.594 -19.703 -0.856 1 87.19 90 ASP B O 1
ATOM 3070 N N . ASP B 1 91 ? 31.766 -18.188 -2.229 1 91.25 91 ASP B N 1
ATOM 3071 C CA . ASP B 1 91 ? 30.938 -17.516 -1.225 1 91.25 91 ASP B CA 1
ATOM 3072 C C . ASP B 1 91 ? 29.531 -17.266 -1.756 1 91.25 91 ASP B C 1
ATOM 3074 O O . ASP B 1 91 ? 29.156 -16.109 -1.996 1 91.25 91 ASP B O 1
ATOM 3078 N N . PRO B 1 92 ? 28.812 -18.328 -1.848 1 89.31 92 PRO B N 1
ATOM 3079 C CA . PRO B 1 92 ? 27.5 -18.219 -2.484 1 89.31 92 PRO B CA 1
ATOM 3080 C C . PRO B 1 92 ? 26.562 -17.25 -1.748 1 89.31 92 PRO B C 1
ATOM 3082 O O . PRO B 1 92 ? 26.578 -17.203 -0.515 1 89.31 92 PRO B O 1
ATOM 3085 N N . TRP B 1 93 ? 25.75 -16.516 -2.57 1 87.88 93 TRP B N 1
ATOM 3086 C CA . TRP B 1 93 ? 24.875 -15.539 -1.944 1 87.88 93 TRP B CA 1
ATOM 3087 C C . TRP B 1 93 ? 23.625 -16.203 -1.389 1 87.88 93 TRP B C 1
ATOM 3089 O O . TRP B 1 93 ? 23.25 -17.297 -1.829 1 87.88 93 TRP B O 1
ATOM 3099 N N . SER B 1 94 ? 23.125 -15.625 -0.262 1 91.69 94 SER B N 1
ATOM 3100 C CA . SER B 1 94 ? 21.75 -15.781 0.186 1 91.69 94 SER B CA 1
ATOM 3101 C C . SER B 1 94 ? 20.875 -14.648 -0.32 1 91.69 94 SER B C 1
ATOM 3103 O O . SER B 1 94 ? 21.141 -13.477 -0.038 1 91.69 94 SER B O 1
ATOM 3105 N N . ILE B 1 95 ? 19.844 -15.023 -1.157 1 92.81 95 ILE B N 1
ATOM 3106 C CA . ILE B 1 95 ? 19.062 -13.961 -1.782 1 92.81 95 ILE B CA 1
ATOM 3107 C C . ILE B 1 95 ? 17.578 -14.211 -1.556 1 92.81 95 ILE B C 1
ATOM 3109 O O . ILE B 1 95 ? 17.156 -15.352 -1.33 1 92.81 95 ILE B O 1
ATOM 3113 N N . ARG B 1 96 ? 16.828 -13.172 -1.513 1 94.69 96 ARG B N 1
ATOM 3114 C CA . ARG B 1 96 ? 15.375 -13.164 -1.603 1 94.69 96 ARG B CA 1
ATOM 3115 C C . ARG B 1 96 ? 14.906 -12.414 -2.842 1 94.69 96 ARG B C 1
ATOM 3117 O O . ARG B 1 96 ? 15.539 -11.438 -3.262 1 94.69 96 ARG B O 1
ATOM 3124 N N . TRP B 1 97 ? 13.875 -12.891 -3.484 1 93.12 97 TRP B N 1
ATOM 3125 C CA . TRP B 1 97 ? 13.375 -12.188 -4.66 1 93.12 97 TRP B CA 1
ATOM 3126 C C . TRP B 1 97 ? 11.852 -12.125 -4.645 1 93.12 97 TRP B C 1
ATOM 3128 O O . TRP B 1 97 ? 11.195 -12.914 -3.965 1 93.12 97 TRP B O 1
ATOM 3138 N N . VAL B 1 98 ? 11.312 -11.172 -5.293 1 95.44 98 VAL B N 1
ATOM 3139 C CA . VAL B 1 98 ? 9.875 -11.039 -5.543 1 95.44 98 VAL B CA 1
ATOM 3140 C C . VAL B 1 98 ? 9.641 -10.656 -7 1 95.44 98 VAL B C 1
ATOM 3142 O O . VAL B 1 98 ? 10.172 -9.648 -7.477 1 95.44 98 VAL B O 1
ATOM 3145 N N . HIS B 1 99 ? 8.93 -11.523 -7.777 1 93.25 99 HIS B N 1
ATOM 3146 C CA . HIS B 1 99 ? 8.352 -11.148 -9.062 1 93.25 99 HIS B CA 1
ATOM 3147 C C . HIS B 1 99 ? 6.973 -10.531 -8.891 1 93.25 99 HIS B C 1
ATOM 3149 O O . HIS B 1 99 ? 6.125 -11.078 -8.18 1 93.25 99 HIS B O 1
ATOM 3155 N N . PHE B 1 100 ? 6.812 -9.422 -9.492 1 94.94 100 PHE B N 1
ATOM 3156 C CA . PHE B 1 100 ? 5.551 -8.734 -9.234 1 94.94 100 PHE B CA 1
ATOM 3157 C C . PHE B 1 100 ? 5.09 -7.969 -10.469 1 94.94 100 PHE B C 1
ATOM 3159 O O . PHE B 1 100 ? 5.883 -7.719 -11.383 1 94.94 100 PHE B O 1
ATOM 3166 N N . TYR B 1 101 ? 3.836 -7.754 -10.445 1 89.31 101 TYR B N 1
ATOM 3167 C CA . TYR B 1 101 ? 3.176 -6.988 -11.5 1 89.31 101 TYR B CA 1
ATOM 3168 C C . TYR B 1 101 ? 2.184 -5.992 -10.914 1 89.31 101 TYR B C 1
ATOM 3170 O O . TYR B 1 101 ? 2.027 -5.914 -9.688 1 89.31 101 TYR B O 1
ATOM 3178 N N . GLY B 1 102 ? 1.602 -5.176 -11.656 1 87.81 102 GLY B N 1
ATOM 3179 C CA . GLY B 1 102 ? 0.638 -4.195 -11.188 1 87.81 102 GLY B CA 1
ATOM 3180 C C . GLY B 1 102 ? 0.273 -3.164 -12.242 1 87.81 102 GLY B C 1
ATOM 3181 O O . GLY B 1 102 ? 0.725 -3.252 -13.383 1 87.81 102 GLY B O 1
ATOM 3182 N N . ILE B 1 103 ? -0.562 -2.271 -11.656 1 80.44 103 ILE B N 1
ATOM 3183 C CA . ILE B 1 103 ? -1.037 -1.206 -12.531 1 80.44 103 ILE B CA 1
ATOM 3184 C C . ILE B 1 103 ? -0.176 0.041 -12.336 1 80.44 103 ILE B C 1
ATOM 3186 O O . ILE B 1 103 ? 0.077 0.462 -11.211 1 80.44 103 ILE B O 1
ATOM 3190 N N . ARG B 1 104 ? 0.527 0.568 -13.398 1 74.81 104 ARG B N 1
ATOM 3191 C CA . ARG B 1 104 ? 1.26 1.83 -13.438 1 74.81 104 ARG B CA 1
ATOM 3192 C C . ARG B 1 104 ? 2.561 1.729 -12.648 1 74.81 104 ARG B C 1
ATOM 3194 O O . ARG B 1 104 ? 2.963 2.684 -11.977 1 74.81 104 ARG B O 1
ATOM 3201 N N . LEU B 1 105 ? 3.158 0.611 -12.508 1 87 105 LEU B N 1
ATOM 3202 C CA . LEU B 1 105 ? 4.398 0.374 -11.781 1 87 105 LEU B CA 1
ATOM 3203 C C . LEU B 1 105 ? 5.523 1.255 -12.32 1 87 105 LEU B C 1
ATOM 3205 O O . LEU B 1 105 ? 6.391 1.693 -11.562 1 87 105 LEU B O 1
ATOM 3209 N N . GLU B 1 106 ? 5.488 1.484 -13.609 1 81.69 106 GLU B N 1
ATOM 3210 C CA . GLU B 1 106 ? 6.523 2.328 -14.195 1 81.69 106 GLU B CA 1
ATOM 3211 C C . GLU B 1 106 ? 6.523 3.719 -13.57 1 81.69 106 GLU B C 1
ATOM 3213 O O . GLU B 1 106 ? 7.586 4.285 -13.305 1 81.69 106 GLU B O 1
ATOM 3218 N N . GLU B 1 107 ? 5.344 4.234 -13.359 1 80.38 107 GLU B N 1
ATOM 3219 C CA . GLU B 1 107 ? 5.211 5.531 -12.711 1 80.38 107 GLU B CA 1
ATOM 3220 C C . GLU B 1 107 ? 5.656 5.465 -11.25 1 80.38 107 GLU B C 1
ATOM 3222 O O . GLU B 1 107 ? 6.402 6.328 -10.781 1 80.38 107 GLU B O 1
ATOM 3227 N N . LEU B 1 108 ? 5.227 4.453 -10.555 1 88.25 108 LEU B N 1
ATOM 3228 C CA . LEU B 1 108 ? 5.562 4.293 -9.148 1 88.25 108 LEU B CA 1
ATOM 3229 C C . LEU B 1 108 ? 7.07 4.168 -8.961 1 88.25 108 LEU B C 1
ATOM 3231 O O . LEU B 1 108 ? 7.641 4.781 -8.055 1 88.25 108 LEU B O 1
ATOM 3235 N N . LEU B 1 109 ? 7.734 3.451 -9.883 1 88.94 109 LEU B N 1
ATOM 3236 C CA . LEU B 1 109 ? 9.156 3.145 -9.742 1 88.94 109 LEU B CA 1
ATOM 3237 C C . LEU B 1 109 ? 10.008 4.16 -10.492 1 88.94 109 LEU B C 1
ATOM 3239 O O . LEU B 1 109 ? 11.234 4.039 -10.531 1 88.94 109 LEU B O 1
ATOM 3243 N N . ASN B 1 110 ? 9.305 5.074 -11.117 1 83.5 110 ASN B N 1
ATOM 3244 C CA . ASN B 1 110 ? 9.969 6.152 -11.844 1 83.5 110 ASN B CA 1
ATOM 3245 C C . ASN B 1 110 ? 10.914 5.605 -12.914 1 83.5 110 ASN B C 1
ATOM 3247 O O . ASN B 1 110 ? 12.047 6.07 -13.047 1 83.5 110 ASN B O 1
ATOM 3251 N N . GLY B 1 111 ? 10.438 4.543 -13.555 1 80.62 111 GLY B N 1
ATOM 3252 C CA . GLY B 1 111 ? 11.148 3.986 -14.695 1 80.62 111 GLY B CA 1
ATOM 3253 C C . GLY B 1 111 ? 12.328 3.119 -14.297 1 80.62 111 GLY B C 1
ATOM 3254 O O . GLY B 1 111 ? 13.031 2.582 -15.156 1 80.62 111 GLY B O 1
ATOM 3255 N N . LYS B 1 112 ? 12.594 3.014 -13.023 1 86 112 LYS B N 1
ATOM 3256 C CA . LYS B 1 112 ? 13.703 2.18 -12.578 1 86 112 LYS B CA 1
ATOM 3257 C C . LYS B 1 112 ? 13.516 0.729 -13.016 1 86 112 LYS B C 1
ATOM 3259 O O . LYS B 1 112 ? 12.438 0.16 -12.844 1 86 112 LYS B O 1
ATOM 3264 N N . GLY B 1 113 ? 14.57 0.143 -13.609 1 83.5 113 GLY B N 1
ATOM 3265 C CA . GLY B 1 113 ? 14.555 -1.256 -14.008 1 83.5 113 GLY B CA 1
ATOM 3266 C C . GLY B 1 113 ? 14.062 -1.469 -15.43 1 83.5 113 GLY B C 1
ATOM 3267 O O . GLY B 1 113 ? 14.117 -2.586 -15.945 1 83.5 113 GLY B O 1
ATOM 3268 N N . ILE B 1 114 ? 13.555 -0.479 -16.141 1 77.69 114 ILE B N 1
ATOM 3269 C CA . ILE B 1 114 ? 12.914 -0.647 -17.438 1 77.69 114 ILE B CA 1
ATOM 3270 C C . ILE B 1 114 ? 13.984 -0.732 -18.531 1 77.69 114 ILE B C 1
ATOM 3272 O O . ILE B 1 114 ? 13.969 -1.65 -19.359 1 77.69 114 ILE B O 1
ATOM 3276 N N . ASP B 1 115 ? 14.922 0.161 -18.594 1 73.19 115 ASP B N 1
ATOM 3277 C CA . ASP B 1 115 ? 15.93 0.162 -19.641 1 73.19 115 ASP B CA 1
ATOM 3278 C C . ASP B 1 115 ? 17.172 -0.625 -19.219 1 73.19 115 ASP B C 1
ATOM 3280 O O . ASP B 1 115 ? 17.797 -1.285 -20.047 1 73.19 115 ASP B O 1
ATOM 3284 N N . GLU B 1 116 ? 17.516 -0.543 -18.016 1 80.75 116 GLU B N 1
ATOM 3285 C CA . GLU B 1 116 ? 18.625 -1.254 -17.406 1 80.75 116 GLU B CA 1
ATOM 3286 C C . GLU B 1 116 ? 18.297 -1.66 -15.969 1 80.75 116 GLU B C 1
ATOM 3288 O O . GLU B 1 116 ? 17.438 -1.049 -15.328 1 80.75 116 GLU B O 1
ATOM 3293 N N . PRO B 1 117 ? 18.984 -2.695 -15.555 1 87.31 117 PRO B N 1
ATOM 3294 C CA . PRO B 1 117 ? 18.719 -3.07 -14.164 1 87.31 117 PRO B CA 1
ATOM 3295 C C . PRO B 1 117 ? 19.062 -1.958 -13.18 1 87.31 117 PRO B C 1
ATOM 3297 O O . PRO B 1 117 ? 20.047 -1.243 -13.367 1 87.31 117 PRO B O 1
ATOM 3300 N N . TRP B 1 118 ? 18.219 -1.75 -12.227 1 89.62 118 TRP B N 1
ATOM 3301 C CA . TRP B 1 118 ? 18.484 -0.81 -11.141 1 89.62 118 TRP B CA 1
ATOM 3302 C C . TRP B 1 118 ? 19.203 -1.499 -9.992 1 89.62 118 TRP B C 1
ATOM 3304 O O . TRP B 1 118 ? 18.625 -2.348 -9.305 1 89.62 118 TRP B O 1
ATOM 3314 N N . LEU B 1 119 ? 20.5 -1.164 -9.812 1 91.25 119 LEU B N 1
ATOM 3315 C CA . LEU B 1 119 ? 21.281 -1.666 -8.688 1 91.25 119 LEU B CA 1
ATOM 3316 C C . LEU B 1 119 ? 21.219 -0.7 -7.508 1 91.25 119 LEU B C 1
ATOM 3318 O O . LEU B 1 119 ? 21.391 0.508 -7.68 1 91.25 119 LEU B O 1
ATOM 3322 N N . PHE B 1 120 ? 20.938 -1.275 -6.375 1 92 120 PHE B N 1
ATOM 3323 C CA . PHE B 1 120 ? 20.75 -0.356 -5.262 1 92 120 PHE B CA 1
ATOM 3324 C C . PHE B 1 120 ? 21.406 -0.887 -3.996 1 92 120 PHE B C 1
ATOM 3326 O O . PHE B 1 120 ? 21.656 -2.088 -3.879 1 92 120 PHE B O 1
ATOM 3333 N N . GLN B 1 121 ? 21.766 0.02 -3.117 1 92.38 121 GLN B N 1
ATOM 3334 C CA . GLN B 1 121 ? 22.188 -0.247 -1.747 1 92.38 121 GLN B CA 1
ATOM 3335 C C . GLN B 1 121 ? 21.125 0.178 -0.747 1 92.38 121 GLN B C 1
ATOM 3337 O O . GLN B 1 121 ? 20.703 1.336 -0.736 1 92.38 121 GLN B O 1
ATOM 3342 N N . CYS B 1 122 ? 20.703 -0.765 0.034 1 90.62 122 CYS B N 1
ATOM 3343 C CA . CYS B 1 122 ? 19.688 -0.447 1.032 1 90.62 122 CYS B CA 1
ATOM 3344 C C . CYS B 1 122 ? 20.25 0.489 2.098 1 90.62 122 CYS B C 1
ATOM 3346 O O . CYS B 1 122 ? 21.328 0.237 2.652 1 90.62 122 CYS B O 1
ATOM 3348 N N . SER B 1 123 ? 19.516 1.582 2.383 1 83.88 123 SER B N 1
ATOM 3349 C CA . SER B 1 123 ? 19.906 2.465 3.48 1 83.88 123 SER B CA 1
ATOM 3350 C C . SER B 1 123 ? 19.453 1.903 4.824 1 83.88 123 SER B C 1
ATOM 3352 O O . SER B 1 123 ? 20.125 2.111 5.844 1 83.88 123 SER B O 1
ATOM 3354 N N . ASN B 1 124 ? 18.344 1.283 4.844 1 87.94 124 ASN B N 1
ATOM 3355 C CA . ASN B 1 124 ? 17.797 0.624 6.027 1 87.94 124 ASN B CA 1
ATOM 3356 C C . ASN B 1 124 ? 17.578 -0.865 5.781 1 87.94 124 ASN B C 1
ATOM 3358 O O . ASN B 1 124 ? 16.438 -1.301 5.605 1 87.94 124 ASN B O 1
ATOM 3362 N N . PHE B 1 125 ? 18.688 -1.592 5.953 1 92.5 125 PHE B N 1
ATOM 3363 C CA . PHE B 1 125 ? 18.703 -3.004 5.594 1 92.5 125 PHE B CA 1
ATOM 3364 C C . PHE B 1 125 ? 17.766 -3.803 6.492 1 92.5 125 PHE B C 1
ATOM 3366 O O . PHE B 1 125 ? 16.984 -4.629 6.008 1 92.5 125 PHE B O 1
ATOM 3373 N N . PRO B 1 126 ? 17.703 -3.523 7.789 1 93.44 126 PRO B N 1
ATOM 3374 C CA . PRO B 1 126 ? 16.797 -4.297 8.648 1 93.44 126 PRO B CA 1
ATOM 3375 C C . PRO B 1 126 ? 15.336 -4.125 8.266 1 93.44 126 PRO B C 1
ATOM 3377 O O . PRO B 1 126 ? 14.57 -5.094 8.289 1 93.44 126 PRO B O 1
ATOM 3380 N N . LEU B 1 127 ? 14.969 -2.922 7.91 1 94 127 LEU B N 1
ATOM 3381 C CA . LEU B 1 127 ? 13.586 -2.676 7.52 1 94 127 LEU B CA 1
ATOM 3382 C C . LEU B 1 127 ? 13.242 -3.416 6.23 1 94 127 LEU B C 1
ATOM 3384 O O . LEU B 1 127 ? 12.211 -4.086 6.148 1 94 127 LEU B O 1
ATOM 3388 N N . VAL B 1 128 ? 14.047 -3.318 5.27 1 95.44 128 VAL B N 1
ATOM 3389 C CA . VAL B 1 128 ? 13.82 -3.953 3.977 1 95.44 128 VAL B CA 1
ATOM 3390 C C . VAL B 1 128 ? 13.734 -5.469 4.152 1 95.44 128 VAL B C 1
ATOM 3392 O O . VAL B 1 128 ? 12.844 -6.117 3.594 1 95.44 128 VAL B O 1
ATOM 3395 N N . THR B 1 129 ? 14.633 -5.992 4.973 1 95.62 129 THR B N 1
ATOM 3396 C CA . THR B 1 129 ? 14.633 -7.43 5.219 1 95.62 129 THR B CA 1
ATOM 3397 C C . THR B 1 129 ? 13.352 -7.852 5.945 1 95.62 129 THR B C 1
ATOM 3399 O O . THR B 1 129 ? 12.781 -8.898 5.648 1 95.62 129 THR B O 1
ATOM 3402 N N . ALA B 1 130 ? 12.93 -7.051 6.855 1 96.56 130 ALA B N 1
ATOM 3403 C CA . ALA B 1 130 ? 11.703 -7.355 7.59 1 96.56 130 ALA B CA 1
ATOM 3404 C C . ALA B 1 130 ? 10.5 -7.387 6.652 1 96.56 130 ALA B C 1
ATOM 3406 O O . ALA B 1 130 ? 9.617 -8.227 6.797 1 96.56 130 ALA B O 1
ATOM 3407 N N . LEU B 1 131 ? 10.438 -6.477 5.746 1 97.44 131 LEU B N 1
ATOM 3408 C CA . LEU B 1 131 ? 9.336 -6.426 4.789 1 97.44 131 LEU B CA 1
ATOM 3409 C C . LEU B 1 131 ? 9.367 -7.641 3.865 1 97.44 131 LEU B C 1
ATOM 3411 O O . LEU B 1 131 ? 8.32 -8.234 3.578 1 97.44 131 LEU B O 1
ATOM 3415 N N . MET B 1 132 ? 10.555 -8.016 3.43 1 96.25 132 MET B N 1
ATOM 3416 C CA . MET B 1 132 ? 10.695 -9.227 2.619 1 96.25 132 MET B CA 1
ATOM 3417 C C . MET B 1 132 ? 10.242 -10.453 3.395 1 96.25 132 MET B C 1
ATOM 3419 O O . MET B 1 132 ? 9.555 -11.32 2.85 1 96.25 132 MET B O 1
ATOM 3423 N N . ASP B 1 133 ? 10.617 -10.508 4.637 1 95.88 133 ASP B N 1
ATOM 3424 C CA . ASP B 1 133 ? 10.227 -11.625 5.48 1 95.88 133 ASP B CA 1
ATOM 3425 C C . ASP B 1 133 ? 8.711 -11.672 5.66 1 95.88 133 ASP B C 1
ATOM 3427 O O . ASP B 1 133 ? 8.109 -12.75 5.684 1 95.88 133 ASP B O 1
ATOM 3431 N N . ARG B 1 134 ? 8.141 -10.547 5.785 1 96.69 134 ARG B N 1
ATOM 3432 C CA . ARG B 1 134 ? 6.688 -10.484 5.914 1 96.69 134 ARG B CA 1
ATOM 3433 C C . ARG B 1 134 ? 6.004 -10.992 4.652 1 96.69 134 ARG B C 1
ATOM 3435 O O . ARG B 1 134 ? 5.008 -11.719 4.727 1 96.69 134 ARG B O 1
ATOM 3442 N N . LEU B 1 135 ? 6.516 -10.633 3.5 1 96.69 135 LEU B N 1
ATOM 3443 C CA . LEU B 1 135 ? 5.973 -11.133 2.242 1 96.69 135 LEU B CA 1
ATOM 3444 C C . LEU B 1 135 ? 6.023 -12.656 2.191 1 96.69 135 LEU B C 1
ATOM 3446 O O . LEU B 1 135 ? 5.047 -13.297 1.812 1 96.69 135 LEU B O 1
ATOM 3450 N N . LEU B 1 136 ? 7.16 -13.18 2.582 1 94.12 136 LEU B N 1
ATOM 3451 C CA . LEU B 1 136 ? 7.332 -14.625 2.566 1 94.12 136 LEU B CA 1
ATOM 3452 C C . LEU B 1 136 ? 6.363 -15.297 3.533 1 94.12 136 LEU B C 1
ATOM 3454 O O . LEU B 1 136 ? 5.75 -16.312 3.199 1 94.12 136 LEU B O 1
ATOM 3458 N N . GLN B 1 137 ? 6.266 -14.727 4.688 1 94.88 137 GLN B N 1
ATOM 3459 C CA . GLN B 1 137 ? 5.367 -15.289 5.691 1 94.88 137 GLN B CA 1
ATOM 3460 C C . GLN B 1 137 ? 3.92 -15.266 5.207 1 94.88 137 GLN B C 1
ATOM 3462 O O . GLN B 1 137 ? 3.203 -16.266 5.34 1 94.88 137 GLN B O 1
ATOM 3467 N N . LEU B 1 138 ? 3.469 -14.156 4.648 1 94.5 138 LEU B N 1
ATOM 3468 C CA . LEU B 1 138 ? 2.125 -14.055 4.09 1 94.5 138 LEU B CA 1
ATOM 3469 C C . LEU B 1 138 ? 1.922 -15.062 2.963 1 94.5 138 LEU B C 1
ATOM 3471 O O . LEU B 1 138 ? 0.853 -15.664 2.85 1 94.5 138 LEU B O 1
ATOM 3475 N N . GLY B 1 139 ? 2.938 -15.211 2.156 1 90.56 139 GLY B N 1
ATOM 3476 C CA . GLY B 1 139 ? 2.859 -16.125 1.031 1 90.56 139 GLY B CA 1
ATOM 3477 C C . GLY B 1 139 ? 2.762 -17.578 1.454 1 90.56 139 GLY B C 1
ATOM 3478 O O . GLY B 1 139 ? 2.023 -18.359 0.849 1 90.56 139 GLY B O 1
ATOM 3479 N N . ARG B 1 140 ? 3.518 -17.984 2.514 1 86.38 140 ARG B N 1
ATOM 3480 C CA . ARG B 1 140 ? 3.545 -19.359 2.998 1 86.38 140 ARG B CA 1
ATOM 3481 C C . ARG B 1 140 ? 2.16 -19.812 3.457 1 86.38 140 ARG B C 1
ATOM 3483 O O . ARG B 1 140 ? 1.771 -20.953 3.24 1 86.38 140 ARG B O 1
ATOM 3490 N N . GLU B 1 141 ? 1.422 -18.875 4.016 1 85.56 141 GLU B N 1
ATOM 3491 C CA . GLU B 1 141 ? 0.118 -19.188 4.602 1 85.56 141 GLU B CA 1
ATOM 3492 C C . GLU B 1 141 ? -0.988 -18.375 3.93 1 85.56 141 GLU B C 1
ATOM 3494 O O . GLU B 1 141 ? -1.936 -17.938 4.59 1 85.56 141 GLU B O 1
ATOM 3499 N N . TYR B 1 142 ? -0.767 -18.203 2.695 1 82.94 142 TYR B N 1
ATOM 3500 C CA . TYR B 1 142 ? -1.623 -17.25 1.987 1 82.94 142 TYR B CA 1
ATOM 3501 C C . TYR B 1 142 ? -3.088 -17.672 2.082 1 82.94 142 TYR B C 1
ATOM 3503 O O . TYR B 1 142 ? -3.438 -18.812 1.775 1 82.94 142 TYR B O 1
ATOM 3511 N N . GLN B 1 143 ? -3.916 -16.828 2.59 1 83.44 143 GLN B N 1
ATOM 3512 C CA . GLN B 1 143 ? -5.375 -16.891 2.547 1 83.44 143 GLN B CA 1
ATOM 3513 C C . GLN B 1 143 ? -5.953 -15.734 1.741 1 83.44 143 GLN B C 1
ATOM 3515 O O . GLN B 1 143 ? -5.27 -14.734 1.508 1 83.44 143 GLN B O 1
ATOM 3520 N N . VAL B 1 144 ? -7.219 -15.867 1.291 1 79.81 144 VAL B N 1
ATOM 3521 C CA . VAL B 1 144 ? -7.859 -14.859 0.453 1 79.81 144 VAL B CA 1
ATOM 3522 C C . VAL B 1 144 ? -7.816 -13.508 1.153 1 79.81 144 VAL B C 1
ATOM 3524 O O . VAL B 1 144 ? -7.617 -12.469 0.509 1 79.81 144 VAL B O 1
ATOM 3527 N N . GLU B 1 145 ? -7.883 -13.531 2.48 1 83.62 145 GLU B N 1
ATOM 3528 C CA . GLU B 1 145 ? -7.926 -12.297 3.27 1 83.62 145 GLU B CA 1
ATOM 3529 C C . GLU B 1 145 ? -6.555 -11.625 3.318 1 83.62 145 GLU B C 1
ATOM 3531 O O . GLU B 1 145 ? -6.441 -10.461 3.701 1 83.62 145 GLU B O 1
ATOM 3536 N N . ASP B 1 146 ? -5.543 -12.375 2.885 1 92.12 146 ASP B N 1
ATOM 3537 C CA . ASP B 1 146 ? -4.184 -11.859 2.975 1 92.12 146 ASP B CA 1
ATOM 3538 C C . ASP B 1 146 ? -3.844 -10.992 1.763 1 92.12 146 ASP B C 1
ATOM 3540 O O . ASP B 1 146 ? -2.785 -10.359 1.72 1 92.12 146 ASP B O 1
ATOM 3544 N N . GLU B 1 147 ? -4.734 -10.969 0.776 1 92.75 147 GLU B N 1
ATOM 3545 C CA . GLU B 1 147 ? -4.473 -10.297 -0.496 1 92.75 147 GLU B CA 1
ATOM 3546 C C . GLU B 1 147 ? -4.055 -8.844 -0.281 1 92.75 147 GLU B C 1
ATOM 3548 O O . GLU B 1 147 ? -3.031 -8.406 -0.807 1 92.75 147 GLU B O 1
ATOM 3553 N N . HIS B 1 148 ? -4.816 -8.172 0.506 1 95.88 148 HIS B N 1
ATOM 3554 C CA . HIS B 1 148 ? -4.586 -6.738 0.669 1 95.88 148 HIS B CA 1
ATOM 3555 C C . HIS B 1 148 ? -3.332 -6.469 1.492 1 95.88 148 HIS B C 1
ATOM 3557 O O . HIS B 1 148 ? -2.598 -5.516 1.221 1 95.88 148 HIS B O 1
ATOM 3563 N N . SER B 1 149 ? -3.109 -7.301 2.477 1 97.12 149 SER B N 1
ATOM 3564 C CA . SER B 1 149 ? -1.879 -7.191 3.252 1 97.12 149 SER B CA 1
ATOM 3565 C C . SER B 1 149 ? -0.655 -7.488 2.391 1 97.12 149 SER B C 1
ATOM 3567 O O . SER B 1 149 ? 0.378 -6.828 2.525 1 97.12 149 SER B O 1
ATOM 3569 N N . MET B 1 150 ? -0.789 -8.469 1.523 1 96.94 150 MET B N 1
ATOM 3570 C CA . MET B 1 150 ? 0.28 -8.828 0.596 1 96.94 150 MET B CA 1
ATOM 3571 C C . MET B 1 150 ? 0.627 -7.656 -0.314 1 96.94 150 MET B C 1
ATOM 3573 O O . MET B 1 150 ? 1.793 -7.27 -0.419 1 96.94 150 MET B O 1
ATOM 3577 N N . ALA B 1 151 ? -0.365 -7.098 -0.881 1 97.44 151 ALA B N 1
ATOM 3578 C CA . ALA B 1 151 ? -0.177 -5.965 -1.786 1 97.44 151 ALA B CA 1
ATOM 3579 C C . ALA B 1 151 ? 0.403 -4.762 -1.047 1 97.44 151 ALA B C 1
ATOM 3581 O O . ALA B 1 151 ? 1.316 -4.102 -1.546 1 97.44 151 ALA B O 1
ATOM 3582 N N . ALA B 1 152 ? -0.104 -4.523 0.107 1 97.94 152 ALA B N 1
ATOM 3583 C CA . ALA B 1 152 ? 0.339 -3.375 0.895 1 97.94 152 ALA B CA 1
ATOM 3584 C C . ALA B 1 152 ? 1.794 -3.535 1.327 1 97.94 152 ALA B C 1
ATOM 3586 O O . ALA B 1 152 ? 2.555 -2.564 1.34 1 97.94 152 ALA B O 1
ATOM 3587 N N . THR B 1 153 ? 2.184 -4.723 1.72 1 98.31 153 THR B N 1
ATOM 3588 C CA . THR B 1 153 ? 3.557 -4.98 2.135 1 98.31 153 THR B CA 1
ATOM 3589 C C . THR B 1 153 ? 4.523 -4.766 0.974 1 98.31 153 THR B C 1
ATOM 3591 O O . THR B 1 153 ? 5.57 -4.137 1.14 1 98.31 153 THR B O 1
ATOM 3594 N N . LEU B 1 154 ? 4.156 -5.289 -0.164 1 98.12 154 LEU B N 1
ATOM 3595 C CA . LEU B 1 154 ? 4.98 -5.066 -1.346 1 98.12 154 LEU B CA 1
ATOM 3596 C C . LEU B 1 154 ? 5.07 -3.578 -1.674 1 98.12 154 LEU B C 1
ATOM 3598 O O . LEU B 1 154 ? 6.145 -3.074 -2.008 1 98.12 154 LEU B O 1
ATOM 3602 N N . TYR B 1 155 ? 3.963 -2.924 -1.569 1 97.12 155 TYR B N 1
ATOM 3603 C CA . TYR B 1 155 ? 3.918 -1.485 -1.811 1 97.12 155 TYR B CA 1
ATOM 3604 C C . TYR B 1 155 ? 4.867 -0.747 -0.875 1 97.12 155 TYR B C 1
ATOM 3606 O O . TYR B 1 155 ? 5.621 0.129 -1.31 1 97.12 155 TYR B O 1
ATOM 3614 N N . GLU B 1 156 ? 4.801 -1.095 0.351 1 97.69 156 GLU B N 1
ATOM 3615 C CA . GLU B 1 156 ? 5.699 -0.486 1.328 1 97.69 156 GLU B CA 1
ATOM 3616 C C . GLU B 1 156 ? 7.16 -0.747 0.974 1 97.69 156 GLU B C 1
ATOM 3618 O O . GLU B 1 156 ? 7.992 0.158 1.048 1 97.69 156 GLU B O 1
ATOM 3623 N N . LEU B 1 157 ? 7.492 -1.947 0.622 1 97.5 157 LEU B N 1
ATOM 3624 C CA . LEU B 1 157 ? 8.844 -2.33 0.242 1 97.5 157 LEU B CA 1
ATOM 3625 C C . LEU B 1 157 ? 9.336 -1.492 -0.933 1 97.5 157 LEU B C 1
ATOM 3627 O O . LEU B 1 157 ? 10.414 -0.894 -0.866 1 97.5 157 LEU B O 1
ATOM 3631 N N . LEU B 1 158 ? 8.555 -1.41 -1.943 1 96.38 158 LEU B N 1
ATOM 3632 C CA . LEU B 1 158 ? 8.945 -0.736 -3.176 1 96.38 158 LEU B CA 1
ATOM 3633 C C . LEU B 1 158 ? 9.117 0.761 -2.945 1 96.38 158 LEU B C 1
ATOM 3635 O O . LEU B 1 158 ? 10.094 1.358 -3.408 1 96.38 158 LEU B O 1
ATOM 3639 N N . THR B 1 159 ? 8.188 1.371 -2.207 1 95.38 159 THR B N 1
ATOM 3640 C CA . THR B 1 159 ? 8.281 2.811 -1.987 1 95.38 159 THR B CA 1
ATOM 3641 C C . THR B 1 159 ? 9.438 3.143 -1.053 1 95.38 159 THR B C 1
ATOM 3643 O O . THR B 1 159 ? 10.094 4.172 -1.211 1 95.38 159 THR B O 1
ATOM 3646 N N . THR B 1 160 ? 9.703 2.268 -0.091 1 94.62 160 THR B N 1
ATOM 3647 C CA . THR B 1 160 ? 10.859 2.439 0.781 1 94.62 160 THR B CA 1
ATOM 3648 C C . THR B 1 160 ? 12.148 2.408 -0.025 1 94.62 160 THR B C 1
ATOM 3650 O O . THR B 1 160 ? 13 3.295 0.114 1 94.62 160 THR B O 1
ATOM 3653 N N . LEU B 1 161 ? 12.305 1.451 -0.889 1 93.31 161 LEU B N 1
ATOM 3654 C CA . LEU B 1 161 ? 13.5 1.332 -1.717 1 93.31 161 LEU B CA 1
ATOM 3655 C C . LEU B 1 161 ? 13.656 2.547 -2.627 1 93.31 161 LEU B C 1
ATOM 3657 O O . LEU B 1 161 ? 14.75 3.107 -2.742 1 93.31 161 LEU B O 1
ATOM 3661 N N . GLN B 1 162 ? 12.57 2.93 -3.197 1 87.19 162 GLN B N 1
ATOM 3662 C CA . GLN B 1 162 ? 12.594 4.062 -4.117 1 87.19 162 GLN B CA 1
ATOM 3663 C C . GLN B 1 162 ? 13.07 5.332 -3.418 1 87.19 162 GLN B C 1
ATOM 3665 O O . GLN B 1 162 ? 13.797 6.137 -4.008 1 87.19 162 GLN B O 1
ATOM 3670 N N . SER B 1 163 ? 12.664 5.438 -2.223 1 86.06 163 SER B N 1
ATOM 3671 C CA . SER B 1 163 ? 12.883 6.695 -1.515 1 86.06 163 SER B CA 1
ATOM 3672 C C . SER B 1 163 ? 14.234 6.707 -0.812 1 86.06 163 SER B C 1
ATOM 3674 O O . SER B 1 163 ? 14.82 7.77 -0.605 1 86.06 163 SER B O 1
ATOM 3676 N N . THR B 1 164 ? 14.727 5.5 -0.457 1 83.75 164 THR B N 1
ATOM 3677 C CA . THR B 1 164 ? 15.828 5.523 0.495 1 83.75 164 THR B CA 1
ATOM 3678 C C . THR B 1 164 ? 17.062 4.852 -0.093 1 83.75 164 THR B C 1
ATOM 3680 O O . THR B 1 164 ? 18.188 5.082 0.37 1 83.75 164 THR B O 1
ATOM 3683 N N . ALA B 1 165 ? 16.859 3.916 -1.053 1 81.69 165 ALA B N 1
ATOM 3684 C CA . ALA B 1 165 ? 17.984 3.154 -1.57 1 81.69 165 ALA B CA 1
ATOM 3685 C C . ALA B 1 165 ? 18.891 4.031 -2.439 1 81.69 165 ALA B C 1
ATOM 3687 O O . ALA B 1 165 ? 18.406 4.93 -3.131 1 81.69 165 ALA B O 1
ATOM 3688 N N . ASN B 1 166 ? 20.109 3.758 -2.305 1 76.25 166 ASN B N 1
ATOM 3689 C CA . ASN B 1 166 ? 21.078 4.434 -3.146 1 76.25 166 ASN B CA 1
ATOM 3690 C C . ASN B 1 166 ? 21.453 3.59 -4.359 1 76.25 166 ASN B C 1
ATOM 3692 O O . ASN B 1 166 ? 21.531 2.363 -4.266 1 76.25 166 ASN B O 1
ATOM 3696 N N . GLN B 1 167 ? 21.594 4.234 -5.434 1 71.62 167 GLN B N 1
ATOM 3697 C CA . GLN B 1 167 ? 22.109 3.5 -6.582 1 71.62 167 GLN B CA 1
ATOM 3698 C C . GLN B 1 167 ? 23.578 3.152 -6.398 1 71.62 167 GLN B C 1
ATOM 3700 O O . GLN B 1 167 ? 24.375 3.994 -5.977 1 71.62 167 GLN B O 1
ATOM 3705 N N . ILE B 1 168 ? 23.969 1.894 -6.211 1 66.62 168 ILE B N 1
ATOM 3706 C CA . ILE B 1 168 ? 25.328 1.43 -5.945 1 66.62 168 ILE B CA 1
ATOM 3707 C C . ILE B 1 168 ? 26.297 2.1 -6.91 1 66.62 168 ILE B C 1
ATOM 3709 O O . ILE B 1 168 ? 27.422 2.455 -6.527 1 66.62 168 ILE B O 1
ATOM 3713 N N . ASN B 1 169 ? 26.188 2.012 -8.164 1 52.84 169 ASN B N 1
ATOM 3714 C CA . ASN B 1 169 ? 27.234 2.545 -9.031 1 52.84 169 ASN B CA 1
ATOM 3715 C C . ASN B 1 169 ? 27.422 4.043 -8.828 1 52.84 169 ASN B C 1
ATOM 3717 O O . ASN B 1 169 ? 28.141 4.691 -9.594 1 52.84 169 ASN B O 1
ATOM 3721 N N . VAL B 1 170 ? 26.672 4.516 -7.84 1 46.19 170 VAL B N 1
ATOM 3722 C CA . VAL B 1 170 ? 26.859 5.895 -7.402 1 46.19 170 VAL B CA 1
ATOM 3723 C C . VAL B 1 170 ? 27.297 5.918 -5.941 1 46.19 170 VAL B C 1
ATOM 3725 O O . VAL B 1 170 ? 26.938 5.031 -5.164 1 46.19 170 VAL B O 1
ATOM 3728 N N . LEU B 1 171 ? 28.375 6.418 -5.426 1 38.88 171 LEU B N 1
ATOM 3729 C CA . LEU B 1 171 ? 28.922 6.555 -4.078 1 38.88 171 LEU B CA 1
ATOM 3730 C C . LEU B 1 171 ? 27.812 6.539 -3.037 1 38.88 171 LEU B C 1
ATOM 3732 O O . LEU B 1 171 ? 26.734 7.117 -3.254 1 38.88 171 LEU B O 1
ATOM 3736 N N . VAL B 1 172 ? 27.797 5.418 -2.084 1 44.66 172 VAL B N 1
ATOM 3737 C CA . VAL B 1 172 ? 26.938 5.133 -0.942 1 44.66 172 VAL B CA 1
ATOM 3738 C C . VAL B 1 172 ? 26.438 6.441 -0.334 1 44.66 172 VAL B C 1
ATOM 3740 O O . VAL B 1 172 ? 27.234 7.316 0.01 1 44.66 172 VAL B O 1
ATOM 3743 N N . ASN B 1 173 ? 25.188 6.863 -0.431 1 46.94 173 ASN B N 1
ATOM 3744 C CA . ASN B 1 173 ? 24.719 8.172 0.004 1 46.94 173 ASN B CA 1
ATOM 3745 C C . ASN B 1 173 ? 24.438 8.203 1.503 1 46.94 173 ASN B C 1
ATOM 3747 O O . ASN B 1 173 ? 23.281 8.039 1.921 1 46.94 173 ASN B O 1
ATOM 3751 N N . GLN B 1 174 ? 25.438 7.711 2.459 1 54.72 174 GLN B N 1
ATOM 3752 C CA . GLN B 1 174 ? 25.406 8.047 3.879 1 54.72 174 GLN B CA 1
ATOM 3753 C C . GLN B 1 174 ? 24.797 9.43 4.102 1 54.72 174 GLN B C 1
ATOM 3755 O O . GLN B 1 174 ? 24.203 9.695 5.148 1 54.72 174 GLN B O 1
ATOM 3760 N N . THR B 1 175 ? 24.812 10.078 3.129 1 62.47 175 THR B N 1
ATOM 3761 C CA . THR B 1 175 ? 24.375 11.469 3.176 1 62.47 175 THR B CA 1
ATOM 3762 C C . THR B 1 175 ? 22.859 11.539 3.387 1 62.47 175 THR B C 1
ATOM 3764 O O . THR B 1 175 ? 22.375 12.289 4.242 1 62.47 175 THR B O 1
ATOM 3767 N N . ALA B 1 176 ? 22.234 10.508 2.918 1 66.88 176 ALA B N 1
ATOM 3768 C CA . ALA B 1 176 ? 20.781 10.578 3.006 1 66.88 176 ALA B CA 1
ATOM 3769 C C . ALA B 1 176 ? 20.297 10.219 4.41 1 66.88 176 ALA B C 1
ATOM 3771 O O . ALA B 1 176 ? 19.344 10.82 4.918 1 66.88 176 ALA B O 1
ATOM 3772 N N . GLU B 1 177 ? 20.938 9.273 5.023 1 72.38 177 GLU B N 1
ATOM 3773 C CA . GLU B 1 177 ? 20.547 8.883 6.379 1 72.38 177 GLU B CA 1
ATOM 3774 C C . GLU B 1 177 ? 20.797 10.016 7.371 1 72.38 177 GLU B C 1
ATOM 3776 O O . GLU B 1 177 ? 19.953 10.281 8.234 1 72.38 177 GLU B O 1
ATOM 3781 N N . ARG B 1 178 ? 21.922 10.625 7.25 1 77.31 178 ARG B N 1
ATOM 3782 C CA . ARG B 1 178 ? 22.25 11.727 8.141 1 77.31 178 ARG B CA 1
ATOM 3783 C C . ARG B 1 178 ? 21.312 12.906 7.934 1 77.31 178 ARG B C 1
ATOM 3785 O O . ARG B 1 178 ? 20.938 13.586 8.891 1 77.31 178 ARG B O 1
ATOM 3792 N N . ILE B 1 179 ? 20.906 13.047 6.699 1 83.12 179 ILE B N 1
ATOM 3793 C CA . ILE B 1 179 ? 19.984 14.117 6.375 1 83.12 179 ILE B CA 1
ATOM 3794 C C . ILE B 1 179 ? 18.609 13.812 6.988 1 83.12 179 ILE B C 1
ATOM 3796 O O . ILE B 1 179 ? 17.969 14.695 7.57 1 83.12 179 ILE B O 1
ATOM 3800 N N . ARG B 1 180 ? 18.234 12.578 7 1 80.62 180 ARG B N 1
ATOM 3801 C CA . ARG B 1 180 ? 16.953 12.18 7.578 1 80.62 180 ARG B CA 1
ATOM 3802 C C . ARG B 1 180 ? 16.969 12.32 9.102 1 80.62 180 ARG B C 1
ATOM 3804 O O . ARG B 1 180 ? 15.984 12.758 9.695 1 80.62 180 ARG B O 1
ATOM 3811 N N . GLU B 1 181 ? 18.016 11.898 9.641 1 80 181 GLU B N 1
ATOM 3812 C CA . GLU B 1 181 ? 18.156 12.055 11.086 1 80 181 GLU B CA 1
ATOM 3813 C C . GLU B 1 181 ? 18.031 13.516 11.5 1 80 181 GLU B C 1
ATOM 3815 O O . GLU B 1 181 ? 17.375 13.836 12.492 1 80 181 GLU B O 1
ATOM 3820 N N . ALA B 1 182 ? 18.688 14.328 10.734 1 84.88 182 ALA B N 1
ATOM 3821 C CA . ALA B 1 182 ? 18.609 15.766 11.016 1 84.88 182 ALA B CA 1
ATOM 3822 C C . ALA B 1 182 ? 17.172 16.266 10.852 1 84.88 182 ALA B C 1
ATOM 3824 O O . ALA B 1 182 ? 16.703 17.078 11.656 1 84.88 182 ALA B O 1
ATOM 3825 N N . ALA B 1 183 ? 16.5 15.742 9.891 1 87 183 ALA B N 1
ATOM 3826 C CA . ALA B 1 183 ? 15.109 16.156 9.633 1 87 183 ALA B CA 1
ATOM 3827 C C . ALA B 1 183 ? 14.203 15.742 10.789 1 87 183 ALA B C 1
ATOM 3829 O O . ALA B 1 183 ? 13.352 16.516 11.227 1 87 183 ALA B O 1
ATOM 3830 N N . ASN B 1 184 ? 14.367 14.555 11.289 1 85.62 184 ASN B N 1
ATOM 3831 C CA . ASN B 1 184 ? 13.586 14.094 12.43 1 85.62 184 ASN B CA 1
ATOM 3832 C C . ASN B 1 184 ? 13.836 14.945 13.672 1 85.62 184 ASN B C 1
ATOM 3834 O O . ASN B 1 184 ? 12.898 15.273 14.406 1 85.62 184 ASN B O 1
ATOM 3838 N N . TYR B 1 185 ? 15.086 15.234 13.844 1 84 185 TYR B N 1
ATOM 3839 C CA . TYR B 1 185 ? 15.43 16.125 14.945 1 84 185 TYR B CA 1
ATOM 3840 C C . TYR B 1 185 ? 14.727 17.469 14.812 1 84 185 TYR B C 1
ATOM 3842 O O . TYR B 1 185 ? 14.117 17.953 15.766 1 84 185 TYR B O 1
ATOM 3850 N N . VAL B 1 186 ? 14.742 18.016 13.609 1 85.56 186 VAL B N 1
ATOM 3851 C CA . VAL B 1 186 ? 14.156 19.328 13.344 1 85.56 186 VAL B CA 1
ATOM 3852 C C . VAL B 1 186 ? 12.648 19.281 13.562 1 85.56 186 VAL B C 1
ATOM 3854 O O . VAL B 1 186 ? 12.07 20.188 14.164 1 85.56 186 VAL B O 1
ATOM 3857 N N . ARG B 1 187 ? 12.086 18.25 13.109 1 84.81 187 ARG B N 1
ATOM 3858 C CA . ARG B 1 187 ? 10.641 18.109 13.266 1 84.81 187 ARG B CA 1
ATOM 3859 C C . ARG B 1 187 ? 10.258 18.062 14.742 1 84.81 187 ARG B C 1
ATOM 3861 O O . ARG B 1 187 ? 9.297 18.703 15.164 1 84.81 187 ARG B O 1
ATOM 3868 N N . SER B 1 188 ? 11.016 17.375 15.539 1 82.25 188 SER B N 1
ATOM 3869 C CA . SER B 1 188 ? 10.719 17.203 16.953 1 82.25 188 SER B CA 1
ATOM 3870 C C . SER B 1 188 ? 11.047 18.453 17.75 1 82.25 188 SER B C 1
ATOM 3872 O O . SER B 1 188 ? 10.5 18.672 18.844 1 82.25 188 SER B O 1
ATOM 3874 N N . HIS B 1 189 ? 11.891 19.281 17.156 1 87 189 HIS B N 1
ATOM 3875 C CA . HIS B 1 189 ? 12.344 20.469 17.891 1 87 189 HIS B CA 1
ATOM 3876 C C . HIS B 1 189 ? 11.984 21.734 17.125 1 87 189 HIS B C 1
ATOM 3878 O O . HIS B 1 189 ? 12.695 22.75 17.234 1 87 189 HIS B O 1
ATOM 3884 N N . SER B 1 190 ? 10.961 21.609 16.328 1 88.06 190 SER B N 1
ATOM 3885 C CA . SER B 1 190 ? 10.633 22.719 15.438 1 88.06 190 SER B CA 1
ATOM 3886 C C . SER B 1 190 ? 10.203 23.953 16.219 1 88.06 190 SER B C 1
ATOM 3888 O O . SER B 1 190 ? 10.188 25.062 15.688 1 88.06 190 SER B O 1
ATOM 3890 N N . HIS B 1 191 ? 9.828 23.766 17.469 1 88.75 191 HIS B N 1
ATOM 3891 C CA . HIS B 1 191 ? 9.398 24.891 18.297 1 88.75 191 HIS B CA 1
ATOM 3892 C C . HIS B 1 191 ? 10.594 25.719 18.766 1 88.75 191 HIS B C 1
ATOM 3894 O O . HIS B 1 191 ? 10.43 26.844 19.25 1 88.75 191 HIS B O 1
ATOM 3900 N N . GLU B 1 192 ? 11.789 25.188 18.688 1 87.38 192 GLU B N 1
ATOM 3901 C CA . GLU B 1 192 ? 13.016 25.875 19.078 1 87.38 192 GLU B CA 1
ATOM 3902 C C . GLU B 1 192 ? 13.609 26.672 17.922 1 87.38 192 GLU B C 1
ATOM 3904 O O . GLU B 1 192 ? 13.117 26.578 16.797 1 87.38 192 GLU B O 1
ATOM 3909 N N . HIS B 1 193 ? 14.523 27.578 18.297 1 87 193 HIS B N 1
ATOM 3910 C CA . HIS B 1 193 ? 15.266 28.266 17.25 1 87 193 HIS B CA 1
ATOM 3911 C C . HIS B 1 193 ? 16.328 27.375 16.625 1 87 193 HIS B C 1
ATOM 3913 O O . HIS B 1 193 ? 17.391 27.156 17.219 1 87 193 HIS B O 1
ATOM 3919 N N . ILE B 1 194 ? 15.992 26.75 15.555 1 87.5 194 ILE B N 1
ATOM 3920 C CA . ILE B 1 194 ? 16.938 25.875 14.859 1 87.5 194 ILE B CA 1
ATOM 3921 C C . ILE B 1 194 ? 17.406 26.547 13.57 1 87.5 194 ILE B C 1
ATOM 3923 O O . ILE B 1 194 ? 16.578 26.938 12.734 1 87.5 194 ILE B O 1
ATOM 3927 N N . THR B 1 195 ? 18.688 26.719 13.43 1 89.44 195 THR B N 1
ATOM 3928 C CA . THR B 1 195 ? 19.25 27.312 12.227 1 89.44 195 THR B CA 1
ATOM 3929 C C . THR B 1 195 ? 19.734 26.234 11.258 1 89.44 195 THR B C 1
ATOM 3931 O O . THR B 1 195 ? 19.875 25.078 11.641 1 89.44 195 THR B O 1
ATOM 3934 N N . LEU B 1 196 ? 19.859 26.688 10.047 1 91.44 196 LEU B N 1
ATOM 3935 C CA . LEU B 1 196 ? 20.422 25.797 9.031 1 91.44 196 LEU B CA 1
ATOM 3936 C C . LEU B 1 196 ? 21.781 25.266 9.461 1 91.44 196 LEU B C 1
ATOM 3938 O O . LEU B 1 196 ? 22.109 24.094 9.227 1 91.44 196 LEU B O 1
ATOM 3942 N N . GLU B 1 197 ? 22.547 26.109 10.117 1 90.31 197 GLU B N 1
ATOM 3943 C CA . GLU B 1 197 ? 23.875 25.734 10.594 1 90.31 197 GLU B CA 1
ATOM 3944 C C . GLU B 1 197 ? 23.797 24.641 11.656 1 90.31 197 GLU B C 1
ATOM 3946 O O . GLU B 1 197 ? 24.578 23.703 11.641 1 90.31 197 GLU B O 1
ATOM 3951 N N . GLN B 1 198 ? 22.891 24.812 12.508 1 90.25 198 GLN B N 1
ATOM 3952 C CA . GLN B 1 198 ? 22.703 23.828 13.555 1 90.25 198 GLN B CA 1
ATOM 3953 C C . GLN B 1 198 ? 22.266 22.484 12.969 1 90.25 198 GLN B C 1
ATOM 3955 O O . GLN B 1 198 ? 22.781 21.438 13.359 1 90.25 198 GLN B O 1
ATOM 3960 N N . ALA B 1 199 ? 21.281 22.562 12.055 1 90.19 199 ALA B N 1
ATOM 3961 C CA . ALA B 1 199 ? 20.812 21.344 11.406 1 90.19 199 ALA B CA 1
ATOM 3962 C C . ALA B 1 199 ? 21.938 20.672 10.633 1 90.19 199 ALA B C 1
ATOM 3964 O O . ALA B 1 199 ? 22.078 19.438 10.672 1 90.19 199 ALA B O 1
ATOM 3965 N N . ALA B 1 200 ? 22.688 21.422 9.93 1 88.44 200 ALA B N 1
ATOM 3966 C CA . ALA B 1 200 ? 23.828 20.906 9.195 1 88.44 200 ALA B CA 1
ATOM 3967 C C . ALA B 1 200 ? 24.828 20.219 10.133 1 88.44 200 ALA B C 1
ATOM 3969 O O . ALA B 1 200 ? 25.359 19.156 9.82 1 88.44 200 ALA B O 1
ATOM 3970 N N . GLY B 1 201 ? 25.062 20.875 11.289 1 86.75 201 GLY B N 1
ATOM 3971 C CA . GLY B 1 201 ? 25.938 20.297 12.297 1 86.75 201 GLY B CA 1
ATOM 3972 C C . GLY B 1 201 ? 25.453 18.938 12.797 1 86.75 201 GLY B C 1
ATOM 3973 O O . GLY B 1 201 ? 26.266 18.031 13 1 86.75 201 GLY B O 1
ATOM 3974 N N . ILE B 1 202 ? 24.203 18.797 12.969 1 83.38 202 ILE B N 1
ATOM 3975 C CA . ILE B 1 202 ? 23.594 17.547 13.406 1 83.38 202 ILE B CA 1
ATOM 3976 C C . ILE B 1 202 ? 23.891 16.453 12.383 1 83.38 202 ILE B C 1
ATOM 3978 O O . ILE B 1 202 ? 24.156 15.305 12.75 1 83.38 202 ILE B O 1
ATOM 3982 N N . ALA B 1 203 ? 23.828 16.812 11.117 1 82.56 203 ALA B N 1
ATOM 3983 C CA . ALA B 1 203 ? 24.078 15.867 10.039 1 82.56 203 ALA B CA 1
ATOM 3984 C C . ALA B 1 203 ? 25.578 15.695 9.797 1 82.56 203 ALA B C 1
ATOM 3986 O O . ALA B 1 203 ? 26 14.789 9.078 1 82.56 203 ALA B O 1
ATOM 3987 N N . GLY B 1 204 ? 26.344 16.547 10.383 1 83.31 204 GLY B N 1
ATOM 3988 C CA . GLY B 1 204 ? 27.797 16.484 10.234 1 83.31 204 GLY B CA 1
ATOM 3989 C C . GLY B 1 204 ? 28.281 17.031 8.906 1 83.31 204 GLY B C 1
ATOM 3990 O O . GLY B 1 204 ? 29.266 16.531 8.352 1 83.31 204 GLY B O 1
ATOM 3991 N N . TYR B 1 205 ? 27.578 17.969 8.352 1 84.75 205 TYR B N 1
ATOM 3992 C CA . TYR B 1 205 ? 27.938 18.5 7.035 1 84.75 205 TYR B CA 1
ATOM 3993 C C . TYR B 1 205 ? 28.109 20.016 7.082 1 84.75 205 TYR B C 1
ATOM 3995 O O . TYR B 1 205 ? 27.688 20.656 8.047 1 84.75 205 TYR B O 1
ATOM 4003 N N . SER B 1 206 ? 28.812 20.547 6.082 1 88.44 206 SER B N 1
ATOM 4004 C CA . SER B 1 206 ? 28.812 21.984 5.902 1 88.44 206 SER B CA 1
ATOM 4005 C C . SER B 1 206 ? 27.438 22.5 5.531 1 88.44 206 SER B C 1
ATOM 4007 O O . SER B 1 206 ? 26.609 21.766 5.004 1 88.44 206 SER B O 1
ATOM 4009 N N . THR B 1 207 ? 27.188 23.766 5.918 1 88.81 207 THR B N 1
ATOM 4010 C CA . THR B 1 207 ? 25.875 24.344 5.703 1 88.81 207 THR B CA 1
ATOM 4011 C C . THR B 1 207 ? 25.5 24.312 4.227 1 88.81 207 THR B C 1
ATOM 4013 O O . THR B 1 207 ? 24.391 23.891 3.871 1 88.81 207 THR B O 1
ATOM 4016 N N . PRO B 1 208 ? 26.406 24.609 3.293 1 85.62 208 PRO B N 1
ATOM 4017 C CA . PRO B 1 208 ? 26.031 24.562 1.879 1 85.62 208 PRO B CA 1
ATOM 4018 C C . PRO B 1 208 ? 25.734 23.141 1.402 1 85.62 208 PRO B C 1
ATOM 4020 O O . PRO B 1 208 ? 24.781 22.922 0.662 1 85.62 208 PRO B O 1
ATOM 4023 N N . TYR B 1 209 ? 26.578 22.25 1.829 1 85.31 209 TYR B N 1
ATOM 4024 C CA . TYR B 1 209 ? 26.391 20.859 1.452 1 85.31 209 TYR B CA 1
ATOM 4025 C C . TYR B 1 209 ? 25.062 20.312 2 1 85.31 209 TYR B C 1
ATOM 4027 O O . TYR B 1 209 ? 24.297 19.672 1.277 1 85.31 209 TYR B O 1
ATOM 4035 N N . PHE B 1 210 ? 24.828 20.625 3.262 1 88.31 210 PHE B N 1
ATOM 4036 C CA . PHE B 1 210 ? 23.594 20.188 3.904 1 88.31 210 PHE B CA 1
ATOM 4037 C C . PHE B 1 210 ? 22.375 20.766 3.176 1 88.31 210 PHE B C 1
ATOM 4039 O O . PHE B 1 210 ? 21.422 20.031 2.883 1 88.31 210 PHE B O 1
ATOM 4046 N N . SER B 1 211 ? 22.453 22 2.914 1 89.81 211 SER B N 1
ATOM 4047 C CA . SER B 1 211 ? 21.328 22.672 2.25 1 89.81 211 SER B CA 1
ATOM 4048 C C . SER B 1 211 ? 21.016 22.016 0.908 1 89.81 211 SER B C 1
ATOM 4050 O O . SER B 1 211 ? 19.859 21.719 0.609 1 89.81 211 SER B O 1
ATOM 4052 N N . ARG B 1 212 ? 22 21.703 0.158 1 85.62 212 ARG B N 1
ATOM 4053 C CA . ARG B 1 212 ? 21.828 21.109 -1.159 1 85.62 212 ARG B CA 1
ATOM 4054 C C . ARG B 1 212 ? 21.281 19.688 -1.044 1 85.62 212 ARG B C 1
ATOM 4056 O O . ARG B 1 212 ? 20.312 19.328 -1.73 1 85.62 212 ARG B O 1
ATOM 4063 N N . LYS B 1 213 ? 21.875 18.969 -0.187 1 83.19 213 LYS B N 1
ATOM 4064 C CA . LYS B 1 213 ? 21.484 17.562 -0.042 1 83.19 213 LYS B CA 1
ATOM 4065 C C . LYS B 1 213 ? 20.094 17.438 0.564 1 83.19 213 LYS B C 1
ATOM 4067 O O . LYS B 1 213 ? 19.344 16.516 0.229 1 83.19 213 LYS B O 1
ATOM 4072 N N . PHE B 1 214 ? 19.812 18.359 1.486 1 87.69 214 PHE B N 1
ATOM 4073 C CA . PHE B 1 214 ? 18.484 18.375 2.096 1 87.69 214 PHE B CA 1
ATOM 4074 C C . PHE B 1 214 ? 17.406 18.562 1.038 1 87.69 214 PHE B C 1
ATOM 4076 O O . PHE B 1 214 ? 16.453 17.797 0.971 1 87.69 214 PHE B O 1
ATOM 4083 N N . SER B 1 215 ? 17.609 19.531 0.21 1 85.81 215 SER B N 1
ATOM 4084 C CA . SER B 1 215 ? 16.641 19.828 -0.845 1 85.81 215 SER B CA 1
ATOM 4085 C C . SER B 1 215 ? 16.531 18.672 -1.826 1 85.81 215 SER B C 1
ATOM 4087 O O . SER B 1 215 ? 15.43 18.328 -2.279 1 85.81 215 SER B O 1
ATOM 4089 N N . GLN B 1 216 ? 17.609 18.047 -2.082 1 75.25 216 GLN B N 1
ATOM 4090 C CA . GLN B 1 216 ? 17.625 16.891 -2.98 1 75.25 216 GLN B CA 1
ATOM 4091 C C . GLN B 1 216 ? 16.859 15.719 -2.379 1 75.25 216 GLN B C 1
ATOM 4093 O O . GLN B 1 216 ? 16.156 15 -3.09 1 75.25 216 GLN B O 1
ATOM 4098 N N . THR B 1 217 ? 16.984 15.617 -1.097 1 73.12 217 THR B N 1
ATOM 4099 C CA . THR B 1 217 ? 16.406 14.469 -0.399 1 73.12 217 THR B CA 1
ATOM 4100 C C . THR B 1 217 ? 14.906 14.672 -0.18 1 73.12 217 THR B C 1
ATOM 4102 O O . THR B 1 217 ? 14.117 13.742 -0.36 1 73.12 217 THR B O 1
ATOM 4105 N N . PHE B 1 218 ? 14.484 15.883 0.225 1 77.69 218 PHE B N 1
ATOM 4106 C CA . PHE B 1 218 ? 13.117 16.109 0.684 1 77.69 218 PHE B CA 1
ATOM 4107 C C . PHE B 1 218 ? 12.305 16.844 -0.369 1 77.69 218 PHE B C 1
ATOM 4109 O O . PHE B 1 218 ? 11.078 16.953 -0.262 1 77.69 218 PHE B O 1
ATOM 4116 N N . GLY B 1 219 ? 12.992 17.375 -1.442 1 76.12 219 GLY B N 1
ATOM 4117 C CA . GLY B 1 219 ? 12.305 18.109 -2.496 1 76.12 219 GLY B CA 1
ATOM 4118 C C . GLY B 1 219 ? 11.93 19.516 -2.086 1 76.12 219 GLY B C 1
ATOM 4119 O O . GLY B 1 219 ? 11.18 20.188 -2.799 1 76.12 219 GLY B O 1
ATOM 4120 N N . MET B 1 220 ? 12.312 19.938 -0.89 1 82.31 220 MET B N 1
ATOM 4121 C CA . MET B 1 220 ? 12.094 21.281 -0.385 1 82.31 220 MET B CA 1
ATOM 4122 C C . MET B 1 220 ? 13.297 21.766 0.424 1 82.31 220 MET B C 1
ATOM 4124 O O . MET B 1 220 ? 14.125 20.953 0.854 1 82.31 220 MET B O 1
ATOM 4128 N N . SER B 1 221 ? 13.406 23.047 0.561 1 90.12 221 SER B N 1
ATOM 4129 C CA . SER B 1 221 ? 14.523 23.609 1.311 1 90.12 221 SER B CA 1
ATOM 4130 C C . SER B 1 221 ? 14.352 23.391 2.811 1 90.12 221 SER B C 1
ATOM 4132 O O . SER B 1 221 ? 13.242 23.109 3.275 1 90.12 221 SER B O 1
ATOM 4134 N N . PHE B 1 222 ? 15.43 23.547 3.557 1 90.31 222 PHE B N 1
ATOM 4135 C CA . PHE B 1 222 ? 15.398 23.391 5.008 1 90.31 222 PHE B CA 1
ATOM 4136 C C . PHE B 1 222 ? 14.438 24.391 5.637 1 90.31 222 PHE B C 1
ATOM 4138 O O . PHE B 1 222 ? 13.586 24.016 6.445 1 90.31 222 PHE B O 1
ATOM 4145 N N . PRO B 1 223 ? 14.492 25.656 5.199 1 89.75 223 PRO B N 1
ATOM 4146 C CA . PRO B 1 223 ? 13.547 26.609 5.793 1 89.75 223 PRO B CA 1
ATOM 4147 C C . PRO B 1 223 ? 12.086 26.234 5.535 1 89.75 223 PRO B C 1
ATOM 4149 O O . PRO B 1 223 ? 11.242 26.391 6.422 1 89.75 223 PRO B O 1
ATOM 4152 N N . GLU B 1 224 ? 11.797 25.719 4.363 1 89.75 224 GLU B N 1
ATOM 4153 C CA . GLU B 1 224 ? 10.445 25.281 4.039 1 89.75 224 GLU B CA 1
ATOM 4154 C C . GLU B 1 224 ? 10.016 24.109 4.918 1 89.75 224 GLU B C 1
ATOM 4156 O O . GLU B 1 224 ? 8.883 24.047 5.383 1 89.75 224 GLU B O 1
ATOM 4161 N N . PHE B 1 225 ? 10.969 23.156 5.074 1 91.44 225 PHE B N 1
ATOM 4162 C CA . PHE B 1 225 ? 10.727 21.984 5.902 1 91.44 225 PHE B CA 1
ATOM 4163 C C . PHE B 1 225 ? 10.43 22.391 7.34 1 91.44 225 PHE B C 1
ATOM 4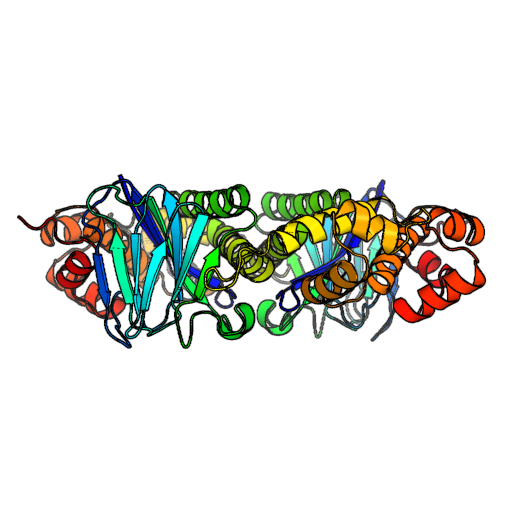165 O O . PHE B 1 225 ? 9.492 21.875 7.957 1 91.44 225 PHE B O 1
ATOM 4172 N N . LEU B 1 226 ? 11.211 23.328 7.879 1 90.75 226 LEU B N 1
ATOM 4173 C CA . LEU B 1 226 ? 11.031 23.828 9.234 1 90.75 226 LEU B CA 1
ATOM 4174 C C . LEU B 1 226 ? 9.68 24.516 9.383 1 90.75 226 LEU B C 1
ATOM 4176 O O . LEU B 1 226 ? 8.961 24.297 10.359 1 90.75 226 LEU B O 1
ATOM 4180 N N . MET B 1 227 ? 9.359 25.25 8.375 1 91 227 MET B N 1
ATOM 4181 C CA . MET B 1 227 ? 8.078 25.953 8.375 1 91 227 MET B CA 1
ATOM 4182 C C . MET B 1 227 ? 6.918 24.969 8.391 1 91 227 MET B C 1
ATOM 4184 O O . MET B 1 227 ? 5.98 25.125 9.18 1 91 227 MET B O 1
ATOM 4188 N N . GLU B 1 228 ? 6.992 23.984 7.543 1 90.31 228 GLU B N 1
ATOM 4189 C CA . GLU B 1 228 ? 5.953 22.953 7.523 1 90.31 228 GLU B CA 1
ATOM 4190 C C . GLU B 1 228 ? 5.816 22.281 8.883 1 90.31 228 GLU B C 1
ATOM 4192 O O . GLU B 1 228 ? 4.703 22.047 9.359 1 90.31 228 GLU B O 1
ATOM 4197 N N . SER B 1 229 ? 6.906 21.922 9.477 1 88.94 229 SER B N 1
ATOM 4198 C CA . SER B 1 229 ? 6.906 21.281 10.789 1 88.94 229 SER B CA 1
ATOM 4199 C C . SER B 1 229 ? 6.219 22.156 11.828 1 88.94 229 SER B C 1
ATOM 4201 O O . SER B 1 229 ? 5.418 21.656 12.633 1 88.94 229 SER B O 1
ATOM 4203 N N . ARG B 1 230 ? 6.527 23.438 11.828 1 92.56 230 ARG B N 1
ATOM 4204 C CA . ARG B 1 230 ? 5.941 24.359 12.781 1 92.56 230 ARG B CA 1
ATOM 4205 C C . ARG B 1 230 ? 4.441 24.516 12.547 1 92.56 230 ARG B C 1
ATOM 4207 O O . ARG B 1 230 ? 3.662 24.547 13.5 1 92.56 230 ARG B O 1
ATOM 4214 N N . LEU B 1 231 ? 4.117 24.562 11.289 1 91.62 231 LEU B N 1
ATOM 4215 C CA . LEU B 1 231 ? 2.707 24.734 10.961 1 91.62 231 LEU B CA 1
ATOM 4216 C C . LEU B 1 231 ? 1.911 23.484 11.344 1 91.62 231 LEU B C 1
ATOM 4218 O O . LEU B 1 231 ? 0.765 23.594 11.789 1 91.62 231 LEU B O 1
ATOM 4222 N N . LEU B 1 232 ? 2.504 22.344 11.164 1 89 232 LEU B N 1
ATOM 4223 C CA . LEU B 1 232 ? 1.85 21.109 11.578 1 89 232 LEU B CA 1
ATOM 4224 C C . LEU B 1 232 ? 1.614 21.094 13.086 1 89 232 LEU B C 1
ATOM 4226 O O . LEU B 1 232 ? 0.547 20.688 13.547 1 89 232 LEU B O 1
ATOM 4230 N N . HIS B 1 233 ? 2.596 21.5 13.812 1 88.75 233 HIS B N 1
ATOM 4231 C CA . HIS B 1 233 ? 2.449 21.609 15.258 1 88.75 233 HIS B CA 1
ATOM 4232 C C . HIS B 1 233 ? 1.358 22.609 15.625 1 88.75 233 HIS B C 1
ATOM 4234 O O . HIS B 1 233 ? 0.552 22.359 16.516 1 88.75 233 HIS B O 1
ATOM 4240 N N . ALA B 1 234 ? 1.342 23.703 14.906 1 91.94 234 ALA B N 1
ATOM 4241 C CA . ALA B 1 234 ? 0.323 24.719 15.141 1 91.94 234 ALA B CA 1
ATOM 4242 C C . ALA B 1 234 ? -1.076 24.156 14.898 1 91.94 234 ALA B C 1
ATOM 4244 O O . ALA B 1 234 ? -1.995 24.406 15.68 1 91.94 234 ALA B O 1
ATOM 4245 N N . LYS B 1 235 ? -1.174 23.469 13.789 1 89.81 235 LYS B N 1
ATOM 4246 C CA . LYS B 1 235 ? -2.461 22.859 13.477 1 89.81 235 LYS B CA 1
ATOM 4247 C C . LYS B 1 235 ? -2.914 21.938 14.609 1 89.81 235 LYS B C 1
ATOM 4249 O O . LYS B 1 235 ? -4.09 21.922 14.984 1 89.81 235 LYS B O 1
ATOM 4254 N N . HIS B 1 236 ? -1.996 21.203 15.164 1 86.25 236 HIS B N 1
ATOM 4255 C CA . HIS B 1 236 ? -2.301 20.312 16.281 1 86.25 236 HIS B CA 1
ATOM 4256 C C . HIS B 1 236 ? -2.783 21.094 17.5 1 86.25 236 HIS B C 1
ATOM 4258 O O . HIS B 1 236 ? -3.803 20.75 18.094 1 86.25 236 HIS B O 1
ATOM 4264 N N . LEU B 1 237 ? -2.111 22.125 17.828 1 88.44 237 LEU B N 1
ATOM 4265 C CA . LEU B 1 237 ? -2.463 22.922 19 1 88.44 237 LEU B CA 1
ATOM 4266 C C . LEU B 1 237 ? -3.801 23.625 18.781 1 88.44 237 LEU B C 1
ATOM 4268 O O . LEU B 1 237 ? -4.621 23.688 19.703 1 88.44 237 LEU B O 1
ATOM 4272 N N . LEU B 1 238 ? -4.008 24.141 17.562 1 89.31 238 LEU B N 1
ATOM 4273 C CA . LEU B 1 238 ? -5.254 24.828 17.234 1 89.31 238 LEU B CA 1
ATOM 4274 C C . LEU B 1 238 ? -6.445 23.891 17.375 1 89.31 238 LEU B C 1
ATOM 4276 O O . LEU B 1 238 ? -7.516 24.297 17.828 1 89.31 238 LEU B O 1
ATOM 4280 N N . ALA B 1 239 ? -6.215 22.672 17 1 81.62 239 ALA B N 1
ATOM 4281 C CA . ALA B 1 239 ? -7.305 21.703 16.953 1 81.62 239 ALA B CA 1
ATOM 4282 C C . ALA B 1 239 ? -7.551 21.094 18.328 1 81.62 239 ALA B C 1
ATOM 4284 O O . ALA B 1 239 ? -8.648 20.609 18.625 1 81.62 239 ALA B O 1
ATOM 4285 N N . THR B 1 240 ? -6.527 21.172 19.234 1 79.94 240 THR B N 1
ATOM 4286 C CA . THR B 1 240 ? -6.637 20.328 20.422 1 79.94 240 THR B CA 1
ATOM 4287 C C . THR B 1 240 ? -6.578 21.172 21.703 1 79.94 240 THR B C 1
ATOM 4289 O O . THR B 1 240 ? -6.836 20.656 22.797 1 79.94 240 THR B O 1
ATOM 4292 N N . THR B 1 241 ? -6.191 22.406 21.594 1 86.12 241 THR B N 1
ATOM 4293 C CA . THR B 1 241 ? -6.043 23.234 22.797 1 86.12 241 THR B CA 1
ATOM 4294 C C . THR B 1 241 ? -6.832 24.531 22.656 1 86.12 241 THR B C 1
ATOM 4296 O O . THR B 1 241 ? -7.391 24.828 21.594 1 86.12 241 THR B O 1
ATOM 4299 N N . ASN B 1 242 ? -6.961 25.234 23.75 1 88.62 242 ASN B N 1
ATOM 4300 C CA . ASN B 1 242 ? -7.574 26.562 23.75 1 88.62 242 ASN B CA 1
ATOM 4301 C C . ASN B 1 242 ? -6.527 27.656 23.891 1 88.62 242 ASN B C 1
ATOM 4303 O O . ASN B 1 242 ? -6.836 28.75 24.359 1 88.62 242 ASN B O 1
ATOM 4307 N N . LEU B 1 243 ? -5.32 27.297 23.516 1 91.75 243 LEU B N 1
ATOM 4308 C CA . LEU B 1 243 ? -4.254 28.297 23.609 1 91.75 243 LEU B CA 1
ATOM 4309 C C . LEU B 1 243 ? -4.531 29.484 22.703 1 91.75 243 LEU B C 1
ATOM 4311 O O . LEU B 1 243 ? -5.062 29.312 21.594 1 91.75 243 LEU B O 1
ATOM 4315 N N . SER B 1 244 ? -4.164 30.609 23.203 1 93.69 244 SER B N 1
ATOM 4316 C CA . SER B 1 244 ? -4.312 31.781 22.359 1 93.69 244 SER B CA 1
ATOM 4317 C C . SER B 1 244 ? -3.377 31.719 21.156 1 93.69 244 SER B C 1
ATOM 4319 O O . SER B 1 244 ? -2.412 30.953 21.141 1 93.69 244 SER B O 1
ATOM 4321 N N . ILE B 1 245 ? -3.689 32.5 20.156 1 94.5 245 ILE B N 1
ATOM 4322 C CA . ILE B 1 245 ? -2.852 32.562 18.969 1 94.5 245 ILE B CA 1
ATOM 4323 C C . ILE B 1 245 ? -1.432 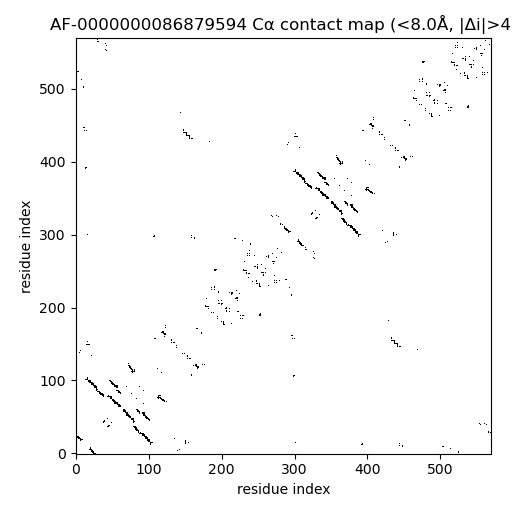32.969 19.359 1 94.5 245 ILE B C 1
ATOM 4325 O O . ILE B 1 245 ? -0.458 32.438 18.812 1 94.5 245 ILE B O 1
ATOM 4329 N N . LYS B 1 246 ? -1.358 33.875 20.328 1 93.81 246 LYS B N 1
ATOM 4330 C CA . LYS B 1 246 ? -0.051 34.312 20.812 1 93.81 246 LYS B CA 1
ATOM 4331 C C . LYS B 1 246 ? 0.723 33.156 21.438 1 93.81 246 LYS B C 1
ATOM 4333 O O . LYS B 1 246 ? 1.914 32.969 21.172 1 93.81 246 LYS B O 1
ATOM 4338 N N . GLN B 1 247 ? 0.083 32.406 22.234 1 93.5 247 GLN B N 1
ATOM 4339 C CA . GLN B 1 247 ? 0.711 31.266 22.891 1 93.5 247 GLN B CA 1
ATOM 4340 C C . GLN B 1 247 ? 1.147 30.219 21.875 1 93.5 247 GLN B C 1
ATOM 4342 O O . GLN B 1 247 ? 2.246 29.672 21.969 1 93.5 247 GLN B O 1
ATOM 4347 N N . ILE B 1 248 ? 0.284 29.969 20.922 1 94.81 248 ILE B N 1
ATOM 4348 C CA . ILE B 1 248 ? 0.587 28.984 19.875 1 94.81 248 ILE B CA 1
ATOM 4349 C C . ILE B 1 248 ? 1.781 29.453 19.062 1 94.81 248 ILE B C 1
ATOM 4351 O O . ILE B 1 248 ? 2.648 28.656 18.688 1 94.81 248 ILE B O 1
ATOM 4355 N N . THR B 1 249 ? 1.81 30.688 18.75 1 93.44 249 THR B N 1
ATOM 4356 C CA . THR B 1 249 ? 2.928 31.281 18.016 1 93.44 249 THR B CA 1
ATOM 4357 C C . THR B 1 249 ? 4.25 30.969 18.719 1 93.44 249 THR B C 1
ATOM 4359 O O . THR B 1 249 ? 5.203 30.516 18.094 1 93.44 249 THR B O 1
ATOM 4362 N N . LEU B 1 250 ? 4.254 31.141 20.047 1 89.62 250 LEU B N 1
ATOM 4363 C CA . LEU B 1 250 ? 5.457 30.922 20.828 1 89.62 250 LEU B CA 1
ATOM 4364 C C . LEU B 1 250 ? 5.785 29.438 20.922 1 89.62 250 LEU B C 1
ATOM 4366 O O . LEU B 1 250 ? 6.945 29.047 20.781 1 89.62 250 LEU B O 1
ATOM 4370 N N . GLU B 1 251 ? 4.762 28.641 21.031 1 91.31 251 GLU B N 1
ATOM 4371 C CA . GLU B 1 251 ? 4.93 27.203 21.219 1 91.31 251 GLU B CA 1
ATOM 4372 C C . GLU B 1 251 ? 5.41 26.531 19.922 1 91.31 251 GLU B C 1
ATOM 4374 O O . GLU B 1 251 ? 5.965 25.438 19.953 1 91.31 251 GLU B O 1
ATOM 4379 N N . THR B 1 252 ? 5.164 27.141 18.844 1 93.31 252 THR B N 1
ATOM 4380 C CA . THR B 1 252 ? 5.465 26.5 17.578 1 93.31 252 THR B CA 1
ATOM 4381 C C . THR B 1 252 ? 6.754 27.062 16.984 1 93.31 252 THR B C 1
ATOM 4383 O O . THR B 1 252 ? 7.176 26.641 15.898 1 93.31 252 THR B O 1
ATOM 4386 N N . GLY B 1 253 ? 7.34 28.031 17.609 1 91.06 253 GLY B N 1
ATOM 4387 C CA . GLY B 1 253 ? 8.648 28.531 17.203 1 91.06 253 GLY B CA 1
ATOM 4388 C C . GLY B 1 253 ? 8.586 29.766 16.328 1 91.06 253 GLY B C 1
ATOM 4389 O O . GLY B 1 253 ? 9.609 30.219 15.805 1 91.06 253 GLY B O 1
ATOM 4390 N N . PHE B 1 254 ? 7.434 30.312 16.141 1 92.06 254 PHE B N 1
ATOM 4391 C CA . PHE B 1 254 ? 7.316 31.562 15.398 1 92.06 254 PHE B CA 1
ATOM 4392 C C . PHE B 1 254 ? 7.691 32.75 16.281 1 92.06 254 PHE B C 1
ATOM 4394 O O . PHE B 1 254 ? 7.488 32.719 17.5 1 92.06 254 PHE B O 1
ATOM 4401 N N . SER B 1 255 ? 8.25 33.781 15.68 1 86.12 255 SER B N 1
ATOM 4402 C CA . SER B 1 255 ? 8.719 34.938 16.438 1 86.12 255 SER B CA 1
ATOM 4403 C C . SER B 1 255 ? 7.605 35.969 16.656 1 86.12 255 SER B C 1
ATOM 4405 O O . SER B 1 255 ? 7.633 36.719 17.625 1 86.12 255 SER B O 1
ATOM 4407 N N . GLN B 1 256 ? 6.648 35.938 15.727 1 91.19 256 GLN B N 1
ATOM 4408 C CA . GLN B 1 256 ? 5.586 36.938 15.766 1 91.19 256 GLN B CA 1
ATOM 4409 C C . GLN B 1 256 ? 4.262 36.344 15.289 1 91.19 256 GLN B C 1
ATOM 4411 O O . GLN B 1 256 ? 4.23 35.562 14.344 1 91.19 256 GLN B O 1
ATOM 4416 N N . SER B 1 257 ? 3.266 36.781 15.953 1 93.56 257 SER B N 1
ATOM 4417 C CA . SER B 1 257 ? 1.937 36.281 15.617 1 93.56 257 SER B CA 1
ATOM 4418 C C . SER B 1 257 ? 1.544 36.656 14.195 1 93.56 257 SER B C 1
ATOM 4420 O O . SER B 1 257 ? 0.943 35.875 13.469 1 93.56 257 SER B O 1
ATOM 4422 N N . SER B 1 258 ? 1.938 37.875 13.859 1 93 258 SER B N 1
ATOM 4423 C CA . SER B 1 258 ? 1.596 38.344 12.523 1 93 258 SER B CA 1
ATOM 4424 C C . SER B 1 258 ? 2.229 37.469 11.453 1 93 258 SER B C 1
ATOM 4426 O O . SER B 1 258 ? 1.586 37.125 10.453 1 93 258 SER B O 1
ATOM 4428 N N . TYR B 1 259 ? 3.465 37.156 11.727 1 92.31 259 TYR B N 1
ATOM 4429 C CA . TYR B 1 259 ? 4.172 36.281 10.789 1 92.31 259 TYR B CA 1
ATOM 4430 C C . TYR B 1 259 ? 3.557 34.875 10.766 1 92.31 259 TYR B C 1
ATOM 4432 O O . TYR B 1 259 ? 3.371 34.312 9.703 1 92.31 259 TYR B O 1
ATOM 4440 N N . PHE B 1 260 ? 3.283 34.375 11.898 1 95.38 260 PHE B N 1
ATOM 4441 C CA . PHE B 1 260 ? 2.627 33.094 12.016 1 95.38 260 PHE B CA 1
ATOM 4442 C C . PHE B 1 260 ? 1.323 33.062 11.227 1 95.38 260 PHE B C 1
ATOM 4444 O O . PHE B 1 260 ? 1.099 32.156 10.414 1 95.38 260 PHE B O 1
ATOM 4451 N N . ILE B 1 261 ? 0.497 34 11.391 1 93.06 261 ILE B N 1
ATOM 4452 C CA . ILE B 1 261 ? -0.818 34.094 10.766 1 93.06 261 ILE B CA 1
ATOM 4453 C C . ILE B 1 261 ? -0.662 34.125 9.242 1 93.06 261 ILE B C 1
ATOM 4455 O O . ILE B 1 261 ? -1.374 33.438 8.516 1 93.06 261 ILE B O 1
ATOM 4459 N N . ARG B 1 262 ? 0.297 34.938 8.82 1 92.12 262 ARG B N 1
ATOM 4460 C CA . ARG B 1 262 ? 0.542 35.062 7.387 1 92.12 262 ARG B CA 1
ATOM 4461 C C . ARG B 1 262 ? 0.979 33.719 6.789 1 92.12 262 ARG B C 1
ATOM 4463 O O . ARG B 1 262 ? 0.472 33.312 5.746 1 92.12 262 ARG B O 1
ATOM 4470 N N . CYS B 1 263 ? 1.894 33.062 7.469 1 92.5 263 CYS B N 1
ATOM 4471 C CA . CYS B 1 263 ? 2.404 31.781 6.996 1 92.5 263 CYS B CA 1
ATOM 4472 C C . CYS B 1 263 ? 1.31 30.719 7 1 92.5 263 CYS B C 1
ATOM 4474 O O . CYS B 1 263 ? 1.194 29.938 6.059 1 92.5 263 CYS B O 1
ATOM 4476 N N . PHE B 1 264 ? 0.557 30.703 8.078 1 93.44 264 PHE B N 1
ATOM 4477 C CA . PHE B 1 264 ? -0.536 29.75 8.211 1 93.44 264 PHE B CA 1
ATOM 4478 C C . PHE B 1 264 ? -1.556 29.938 7.094 1 93.44 264 PHE B C 1
ATOM 4480 O O . PHE B 1 264 ? -1.941 28.969 6.43 1 93.44 264 PHE B O 1
ATOM 4487 N N . ARG B 1 265 ? -1.854 31.172 6.836 1 90.19 265 ARG B N 1
ATOM 4488 C CA . ARG B 1 265 ? -2.83 31.469 5.797 1 90.19 265 ARG B CA 1
ATOM 4489 C C . ARG B 1 265 ? -2.289 31.109 4.414 1 90.19 265 ARG B C 1
ATOM 4491 O O . ARG B 1 265 ? -3.02 30.578 3.578 1 90.19 265 ARG B O 1
ATOM 4498 N N . SER B 1 266 ? -1.107 31.438 4.242 1 87.19 266 SER B N 1
ATOM 4499 C CA . SER B 1 266 ? -0.478 31.141 2.961 1 87.19 266 SER B CA 1
ATOM 4500 C C . SER B 1 266 ? -0.483 29.641 2.672 1 87.19 266 SER B C 1
ATOM 4502 O O . SER B 1 266 ? -0.73 29.219 1.539 1 87.19 266 SER B O 1
ATOM 4504 N N . GLN B 1 267 ? -0.281 28.828 3.711 1 82.56 267 GLN B N 1
ATOM 4505 C CA . GLN B 1 267 ? -0.132 27.391 3.523 1 82.56 267 GLN B CA 1
ATOM 4506 C C . GLN B 1 267 ? -1.483 26.688 3.582 1 82.56 267 GLN B C 1
ATOM 4508 O O . GLN B 1 267 ? -1.726 25.734 2.838 1 82.56 267 GLN B O 1
ATOM 4513 N N . GLU B 1 268 ? -2.418 27.094 4.496 1 81.06 268 GLU B N 1
ATOM 4514 C CA . GLU B 1 268 ? -3.656 26.375 4.773 1 81.06 268 GLU B CA 1
ATOM 4515 C C . GLU B 1 268 ? -4.852 27.047 4.109 1 81.06 268 GLU B C 1
ATOM 4517 O O . GLU B 1 268 ? -5.949 26.484 4.078 1 81.06 268 GLU B O 1
ATOM 4522 N N . ASN B 1 269 ? -4.652 28.297 3.615 1 80.44 269 ASN B N 1
ATOM 4523 C CA . ASN B 1 269 ? -5.691 29.109 3.006 1 80.44 269 ASN B CA 1
ATOM 4524 C C . ASN B 1 269 ? -6.781 29.484 4.012 1 80.44 269 ASN B C 1
ATOM 4526 O O . ASN B 1 269 ? -7.934 29.703 3.635 1 80.44 269 ASN B O 1
ATOM 4530 N N . LEU B 1 270 ? -6.543 29.359 5.32 1 84.62 270 LEU B N 1
ATOM 4531 C CA . LEU B 1 270 ? -7.371 29.75 6.453 1 84.62 270 LEU B CA 1
ATOM 4532 C C . LEU B 1 270 ? -6.535 30.469 7.512 1 84.62 270 LEU B C 1
ATOM 4534 O O . LEU B 1 270 ? -5.34 30.188 7.656 1 84.62 270 LEU B O 1
ATOM 4538 N N . THR B 1 271 ? -7.203 31.344 8.141 1 90.5 271 THR B N 1
ATOM 4539 C CA . THR B 1 271 ? -6.527 31.891 9.32 1 90.5 271 THR B CA 1
ATOM 4540 C C . THR B 1 271 ? -6.484 30.844 10.438 1 90.5 271 THR B C 1
ATOM 4542 O O . THR B 1 271 ? -7.273 29.906 10.445 1 90.5 271 THR B O 1
ATOM 4545 N N . PRO B 1 272 ? -5.559 31 11.32 1 92.06 272 PRO B N 1
ATOM 4546 C CA . PRO B 1 272 ? -5.531 30.078 12.469 1 92.06 272 PRO B CA 1
ATOM 4547 C C . PRO B 1 272 ? -6.871 30.016 13.195 1 92.06 272 PRO B C 1
ATOM 4549 O O . PRO B 1 272 ? -7.309 28.922 13.578 1 92.06 272 PRO B O 1
ATOM 4552 N N . LEU B 1 273 ? -7.508 31.094 13.336 1 89.56 273 LEU B N 1
ATOM 4553 C CA . LEU B 1 273 ? -8.789 31.125 14.039 1 89.56 273 LEU B CA 1
ATOM 4554 C C . LEU B 1 273 ? -9.852 30.359 13.258 1 89.56 273 LEU B C 1
ATOM 4556 O O . LEU B 1 273 ? -10.633 29.594 13.836 1 89.56 273 LEU B O 1
ATOM 4560 N N . GLN B 1 274 ? -9.922 30.594 11.992 1 85.56 274 GLN B N 1
ATOM 4561 C CA . GLN B 1 274 ? -10.844 29.844 11.141 1 85.56 274 GLN B CA 1
ATOM 4562 C C . GLN B 1 274 ? -10.602 28.344 11.258 1 85.56 274 GLN B C 1
ATOM 4564 O O . GLN B 1 274 ? -11.547 27.562 11.344 1 85.56 274 GLN B O 1
ATOM 4569 N N . PHE B 1 275 ? -9.312 28.031 11.242 1 87.81 275 PHE B N 1
ATOM 4570 C CA . PHE B 1 275 ? -8.922 26.625 11.344 1 87.81 275 PHE B CA 1
ATOM 4571 C C . PHE B 1 275 ? -9.414 26.016 12.648 1 87.81 275 PHE B C 1
ATOM 4573 O O . PHE B 1 275 ? -9.977 24.922 12.664 1 87.81 275 PHE B O 1
ATOM 4580 N N . ARG B 1 276 ? -9.172 26.719 13.719 1 86.5 276 ARG B N 1
ATOM 4581 C CA . ARG B 1 276 ? -9.633 26.266 15.023 1 86.5 276 ARG B CA 1
ATOM 4582 C C . ARG B 1 276 ? -11.148 26.078 15.039 1 86.5 276 ARG B C 1
ATOM 4584 O O . ARG B 1 276 ? -11.648 25.078 15.562 1 86.5 276 ARG B O 1
ATOM 4591 N N . ASN B 1 277 ? -11.852 26.984 14.516 1 81.12 277 ASN B N 1
ATOM 4592 C CA . ASN B 1 277 ? -13.312 26.938 14.523 1 81.12 277 ASN B CA 1
ATOM 4593 C C . ASN B 1 277 ? -13.836 25.719 13.766 1 81.12 277 ASN B C 1
ATOM 4595 O O . ASN B 1 277 ? -14.852 25.141 14.141 1 81.12 277 ASN B O 1
ATOM 4599 N N . ILE B 1 278 ? -13.094 25.422 12.789 1 74 278 ILE B N 1
ATOM 4600 C CA . ILE B 1 278 ? -13.5 24.297 11.953 1 74 278 ILE B CA 1
ATOM 4601 C C . ILE B 1 278 ? -13.242 23 12.703 1 74 278 ILE B C 1
ATOM 4603 O O . ILE B 1 278 ? -14.031 22.047 12.602 1 74 278 ILE B O 1
ATOM 4607 N N . HIS B 1 279 ? -12.219 22.969 13.367 1 69.31 279 HIS B N 1
ATOM 4608 C CA . HIS B 1 279 ? -11.812 21.719 13.977 1 69.31 279 HIS B CA 1
ATOM 4609 C C . HIS B 1 279 ? -12.25 21.641 15.438 1 69.31 279 HIS B C 1
ATOM 4611 O O . HIS B 1 279 ? -12.328 20.547 16.016 1 69.31 279 HIS B O 1
ATOM 4617 N N . ASN B 1 280 ? -12.227 22.766 16.094 1 64.25 280 ASN B N 1
ATOM 4618 C CA . ASN B 1 280 ? -12.734 22.797 17.469 1 64.25 280 ASN B CA 1
ATOM 4619 C C . ASN B 1 280 ? -14.258 22.781 17.5 1 64.25 280 ASN B C 1
ATOM 4621 O O . ASN B 1 280 ? -14.898 23.75 17.062 1 64.25 280 ASN B O 1
ATOM 4625 N N . LEU B 1 281 ? -14.977 21.891 16.859 1 52.28 281 LEU B N 1
ATOM 4626 C CA . LEU B 1 281 ? -16.422 21.781 17.031 1 52.28 281 LEU B CA 1
ATOM 4627 C C . LEU B 1 281 ? -16.875 22.5 18.297 1 52.28 281 LEU B C 1
ATOM 4629 O O . LEU B 1 281 ? -16.266 22.344 19.359 1 52.28 281 LEU B O 1
ATOM 4633 N N . THR B 1 282 ? -17.672 23.641 18.172 1 42.75 282 THR B N 1
ATOM 4634 C CA . THR B 1 282 ? -18.375 24.516 19.109 1 42.75 282 THR B CA 1
ATOM 4635 C C . THR B 1 282 ? -18.828 23.75 20.344 1 42.75 282 THR B C 1
ATOM 4637 O O . THR B 1 282 ? -19.656 22.844 20.25 1 42.75 282 THR B O 1
ATOM 4640 N N . ILE B 1 283 ? -18.125 23.422 21.391 1 36.12 283 ILE B N 1
ATOM 4641 C CA . ILE B 1 283 ? -18.828 23.406 22.672 1 36.12 283 ILE B CA 1
ATOM 4642 C C . ILE B 1 283 ? -19.859 24.531 22.719 1 36.12 283 ILE B C 1
ATOM 4644 O O . ILE B 1 283 ? -19.516 25.719 22.688 1 36.12 283 ILE B O 1
ATOM 4648 N N . GLY B 1 284 ? -20.828 24.656 21.875 1 31.66 284 GLY B N 1
ATOM 4649 C CA . GLY B 1 284 ? -21.828 25.594 22.344 1 31.66 284 GLY B CA 1
ATOM 4650 C C . GLY B 1 284 ? -21.828 25.766 23.844 1 31.66 284 GLY B C 1
ATOM 4651 O O . GLY B 1 284 ? -21.766 24.781 24.594 1 31.66 284 GLY B O 1
ATOM 4652 N N . ARG B 1 285 ? -21.484 27.047 24.391 1 28.58 285 ARG B N 1
ATOM 4653 C CA . ARG B 1 285 ? -22.031 27.531 25.656 1 28.58 285 ARG B CA 1
ATOM 4654 C C . ARG B 1 285 ? -23.516 27.203 25.781 1 28.58 285 ARG B C 1
ATOM 4656 O O . ARG B 1 285 ? -24.266 27.281 24.797 1 28.58 285 ARG B O 1
#